Protein AF-A0A937C1A5-F1 (afdb_monomer_lite)

Secondary structure (DSSP, 8-state):
--SSSSSHHHHHHHHHHHHHHHTTTSSS------------------------------------EEEEEE--TT-SS-EEEEEEEETTEEEETTTEEEEETTTTEES---S-GGG---SPGGGEEEEEE-HHHHHTT-HHHHHHHHHHHHHH-SSEEEE-SS-SSEEEEEE-S--TT-SEEEESS--SSEEEEEE-TT--HHHHHHHHHHHHTPPPGGGSTTGGGTEEE-GGGB-GGGGGGGPPP-----SS--TT-TTSPPTTTTBSSSS-SEEEEETTEEEPPPTTTT--S---HHHHHHHHHHH--S---S-------SSS------SS---HHHHHHHHHHHHHHHHHHTTEEEEEEEEEEEEETTEEEEEEEEEETTTEEEEEEETTTTT---TT-HHHHHHHHHHHHHHTT-SEEEEEEEEEE-SS-EEEEEEEE-TTTEEEEEEETTTTT---TT-HHHHHHHHHHHHHHTTSSEEEEEEEEEE-SS-EEEEEEEE-TTSEEEEEEEEEPPP-

Radius of gyration: 30.84 Å; chains: 1; bounding box: 66×107×83 Å

Sequence (520 aa):
MKASFILLSLFVTVISSMQAQVTQQVRAKRVTATQNQFPAKISTSATETNKKSAVLEAINFPNAYTSMKLRLPFASEEKTYLVQKTGHFFILHGDIIVGDDFPKTMAYSTPDFSFISFQWANATMPIVIDPSIYANGMGDIVHAAIANFNSQTELCLVPRTSQDDYVNISFSMNLGTAAGVSKLGRQGGGQPLQLGSSATIGTVMHELMHAAGFYHEQCRTDRDNFIKLHEENMQDDKKNQFQIEVGTAQSTYDYCSIMHYSATAFSKNGNATIECMINGLPVPCPDCLGNRTSFTQKDIDGIDKFYNKVSRFPCNSPFPNPNRQQMQFPGIYPSASQSAMAAFRQKADIAGKEHFAGAFPNFHEAKAGINTVGGTIFIKSTVAVWQDVPLAQLGNPSIDDFAARMRATQNYAVANGYLGGFPTYHHANYGSGIVCGTVLLGPAAADWRDVPIAELGNPPLDDIGARFRSANDYAVRNGYLGGFPTFHHANYGSGIVCGIILIKKTAGEWRDVVIIEGPR

Structure (mmCIF, N/CA/C/O backbone):
data_AF-A0A937C1A5-F1
#
_entry.id   AF-A0A937C1A5-F1
#
loop_
_atom_site.group_PDB
_atom_site.id
_atom_site.type_symbol
_atom_site.label_atom_id
_atom_site.label_alt_id
_atom_site.label_comp_id
_atom_site.label_asym_id
_atom_site.label_entity_id
_atom_site.label_seq_id
_atom_site.pdbx_PDB_ins_code
_atom_site.Cartn_x
_atom_site.Cartn_y
_atom_site.Cartn_z
_atom_site.occupancy
_atom_site.B_iso_or_equiv
_atom_site.auth_seq_id
_atom_site.auth_comp_id
_atom_site.auth_asym_id
_atom_site.auth_atom_id
_atom_site.pdbx_PDB_model_num
ATOM 1 N N . MET A 1 1 ? -32.494 -13.700 -54.615 1.00 50.84 1 MET A N 1
ATOM 2 C CA . MET A 1 1 ? -31.421 -12.862 -54.030 1.00 50.84 1 MET A CA 1
ATOM 3 C C . MET A 1 1 ? -31.207 -11.617 -54.888 1.00 50.84 1 MET A C 1
ATOM 5 O O . MET A 1 1 ? -30.397 -11.659 -55.800 1.00 50.84 1 MET A O 1
ATOM 9 N N . LYS A 1 2 ? -31.984 -10.545 -54.672 1.00 46.06 2 LYS A N 1
ATOM 10 C CA . LYS A 1 2 ? -31.739 -9.198 -55.244 1.00 46.06 2 LYS A CA 1
ATOM 11 C C . LYS A 1 2 ? -32.615 -8.103 -54.595 1.00 46.06 2 LYS A C 1
ATOM 13 O O . LYS A 1 2 ? -32.932 -7.111 -55.230 1.00 46.06 2 LYS A O 1
ATOM 18 N N . ALA A 1 3 ? -33.004 -8.284 -53.326 1.00 42.47 3 ALA A N 1
ATOM 19 C CA . ALA A 1 3 ? -33.858 -7.333 -52.597 1.00 42.47 3 ALA A CA 1
ATOM 20 C C . ALA A 1 3 ? -33.295 -6.876 -51.231 1.00 42.47 3 ALA A C 1
ATOM 22 O O . ALA A 1 3 ? -33.812 -5.929 -50.657 1.00 42.47 3 ALA A O 1
ATOM 23 N N . SER A 1 4 ? -32.199 -7.464 -50.733 1.00 45.41 4 SER A N 1
ATOM 24 C CA . SER A 1 4 ? -31.620 -7.100 -49.421 1.00 45.41 4 SER A CA 1
ATOM 25 C C . SER A 1 4 ? -30.399 -6.174 -49.489 1.00 45.41 4 SER A C 1
ATOM 27 O O . SER A 1 4 ? -29.837 -5.847 -48.454 1.00 45.41 4 SER A O 1
ATOM 29 N N . PHE A 1 5 ? -29.996 -5.713 -50.679 1.00 43.72 5 PHE A N 1
ATOM 30 C CA . PHE A 1 5 ? -28.850 -4.800 -50.844 1.00 43.72 5 PHE A CA 1
ATOM 31 C C . PHE A 1 5 ? -29.233 -3.329 -51.076 1.00 43.72 5 PHE A C 1
ATOM 33 O O . PHE A 1 5 ? -28.354 -2.477 -51.117 1.00 43.72 5 PHE A O 1
ATOM 40 N N . ILE A 1 6 ? -30.527 -3.002 -51.178 1.00 45.34 6 ILE A N 1
ATOM 41 C CA . ILE A 1 6 ? -30.982 -1.622 -51.435 1.00 45.34 6 ILE A CA 1
ATOM 42 C C . ILE A 1 6 ? -31.320 -0.869 -50.132 1.00 45.34 6 ILE A C 1
ATOM 44 O O . ILE A 1 6 ? -31.187 0.349 -50.090 1.00 45.34 6 ILE A O 1
ATOM 48 N N . LEU A 1 7 ? -31.633 -1.558 -49.024 1.00 40.41 7 LEU A N 1
ATOM 49 C CA . LEU A 1 7 ? -31.892 -0.883 -47.739 1.00 40.41 7 LEU A CA 1
ATOM 50 C C . LEU A 1 7 ? -30.626 -0.423 -46.993 1.00 40.41 7 LEU A C 1
ATOM 52 O O . LEU A 1 7 ? -30.699 0.523 -46.213 1.00 40.41 7 LEU A O 1
ATOM 56 N N . LEU A 1 8 ? -29.460 -1.029 -47.245 1.00 40.38 8 LEU A N 1
ATOM 57 C CA . LEU A 1 8 ? -28.226 -0.674 -46.529 1.00 40.38 8 LEU A CA 1
ATOM 58 C C . LEU A 1 8 ? -27.517 0.560 -47.124 1.00 40.38 8 LEU A C 1
ATOM 60 O O . LEU A 1 8 ? -26.762 1.231 -46.428 1.00 40.38 8 LEU A O 1
ATOM 64 N N . SER A 1 9 ? -27.810 0.914 -48.382 1.00 41.41 9 SER A N 1
ATOM 65 C CA . SER A 1 9 ? -27.250 2.106 -49.042 1.00 41.41 9 SER A CA 1
ATOM 66 C C . SER A 1 9 ? -28.021 3.399 -48.744 1.00 41.41 9 SER A C 1
ATOM 68 O O . SER A 1 9 ? -27.492 4.473 -49.008 1.00 41.41 9 SER A O 1
ATOM 70 N N . LEU A 1 10 ? -29.244 3.323 -48.204 1.00 42.19 10 LEU A N 1
ATOM 71 C CA . LEU A 1 10 ? -30.067 4.497 -47.871 1.00 42.19 10 LEU A CA 1
ATOM 72 C C . LEU A 1 10 ? -29.873 4.985 -46.425 1.00 42.19 10 LEU A C 1
ATOM 74 O O . LEU A 1 10 ? -30.125 6.151 -46.140 1.00 42.19 10 LEU A O 1
ATOM 78 N N . PHE A 1 11 ? -29.365 4.140 -45.522 1.00 40.28 11 PHE A N 1
ATOM 79 C CA . PHE A 1 11 ? -29.098 4.526 -44.129 1.00 40.28 11 PHE A CA 1
ATOM 80 C C . PHE A 1 11 ? -27.764 5.267 -43.941 1.00 40.28 11 PHE A C 1
ATOM 82 O O . PHE A 1 11 ? -27.642 6.103 -43.049 1.00 40.28 11 PHE A O 1
ATOM 89 N N . VAL A 1 12 ? -26.776 5.020 -44.807 1.00 46.00 12 VAL A N 1
ATOM 90 C CA . VAL A 1 12 ? -25.450 5.657 -44.705 1.00 46.00 12 VAL A CA 1
ATOM 91 C C . VAL A 1 12 ? -25.470 7.104 -45.223 1.00 46.00 12 VAL A C 1
ATOM 93 O O . VAL A 1 12 ? -24.727 7.937 -44.720 1.00 46.00 12 VAL A O 1
ATOM 96 N N . THR A 1 13 ? -26.371 7.460 -46.144 1.00 43.59 13 THR A N 1
ATOM 97 C CA . THR A 1 13 ? -26.435 8.822 -46.715 1.00 43.59 13 THR A CA 1
ATOM 98 C C . THR A 1 13 ? -27.182 9.829 -45.827 1.00 43.59 13 THR A C 1
ATOM 100 O O . THR A 1 13 ? -26.913 11.024 -45.913 1.00 43.59 13 THR A O 1
ATOM 103 N N . VAL A 1 14 ? -28.071 9.377 -44.931 1.00 46.31 14 VAL A N 1
ATOM 104 C CA . VAL A 1 14 ? -28.854 10.264 -44.039 1.00 46.31 14 VAL A CA 1
ATOM 105 C C . VAL A 1 14 ? -28.046 10.717 -42.813 1.00 46.31 14 VAL A C 1
ATOM 107 O O . VAL A 1 14 ? -28.221 11.834 -42.326 1.00 46.31 14 VAL A O 1
ATOM 110 N N . ILE A 1 15 ? -27.093 9.905 -42.346 1.00 42.91 15 ILE A N 1
ATOM 111 C CA . ILE A 1 15 ? -26.250 10.247 -41.186 1.00 42.91 15 ILE A CA 1
ATOM 112 C C . ILE A 1 15 ? -25.159 11.264 -41.574 1.00 42.91 15 ILE A C 1
ATOM 114 O O . ILE A 1 15 ? -24.838 12.159 -40.792 1.00 42.91 15 ILE A O 1
ATOM 118 N N . SER A 1 16 ? -24.664 11.225 -42.816 1.00 43.28 16 SER A N 1
ATOM 119 C CA . SER A 1 16 ? -23.672 12.188 -43.322 1.00 43.28 16 SER A CA 1
ATOM 120 C C . SER A 1 16 ? -24.242 13.594 -43.568 1.00 43.28 16 SER A C 1
ATOM 122 O O . SER A 1 16 ? -23.492 14.568 -43.517 1.00 43.28 16 SER A O 1
ATOM 124 N N . SER A 1 17 ? -25.556 13.740 -43.790 1.00 42.16 17 SER A N 1
ATOM 125 C CA . SER A 1 17 ? -26.195 15.053 -43.991 1.00 42.16 17 SER A CA 1
ATOM 126 C C . SER A 1 17 ? -26.568 15.778 -42.692 1.00 42.16 17 SER A C 1
ATOM 128 O O . SER A 1 17 ? -26.712 16.998 -42.708 1.00 42.16 17 SER A O 1
ATOM 130 N N . MET A 1 18 ? -26.678 15.074 -41.557 1.00 38.97 18 MET A N 1
ATOM 131 C CA . MET A 1 18 ? -27.001 15.703 -40.263 1.00 38.97 18 MET A CA 1
ATOM 132 C C . MET A 1 18 ? -25.770 16.268 -39.535 1.00 38.97 18 MET A C 1
ATOM 134 O O . MET A 1 18 ? -25.897 17.230 -38.780 1.00 38.97 18 MET A O 1
ATOM 138 N N . GLN A 1 19 ? -24.561 15.760 -39.809 1.00 40.72 19 GLN A N 1
ATOM 139 C CA . GLN A 1 19 ? -23.320 16.328 -39.258 1.00 40.72 19 GLN A CA 1
ATOM 140 C C . GLN A 1 19 ? -22.885 17.637 -39.941 1.00 40.72 19 GLN A C 1
ATOM 142 O O . GLN A 1 19 ? -22.202 18.443 -39.316 1.00 40.72 19 GLN A O 1
ATOM 147 N N . ALA A 1 20 ? -23.324 17.910 -41.176 1.00 39.44 20 ALA A N 1
ATOM 148 C CA . ALA A 1 20 ? -22.957 19.131 -41.901 1.00 39.44 20 ALA A CA 1
ATOM 149 C C . ALA A 1 20 ? -23.785 20.377 -41.510 1.00 39.44 20 ALA A C 1
ATOM 151 O O . ALA A 1 20 ? -23.323 21.500 -41.708 1.00 39.44 20 ALA A O 1
ATOM 152 N N . GLN A 1 21 ? -24.977 20.215 -40.918 1.00 39.94 21 GLN A N 1
ATOM 153 C CA . GLN A 1 21 ? -25.836 21.345 -40.519 1.00 39.94 21 GLN A CA 1
ATOM 154 C C . GLN A 1 21 ? -25.537 21.898 -39.115 1.00 39.94 21 GLN A C 1
ATOM 156 O O . GLN A 1 21 ? -25.795 23.073 -38.855 1.00 39.94 21 GLN A O 1
ATOM 161 N N . VAL A 1 22 ? -24.921 21.116 -38.222 1.00 37.28 22 VAL A N 1
ATOM 162 C CA . VAL A 1 22 ? -24.592 21.576 -36.856 1.00 37.28 22 VAL A CA 1
ATOM 163 C C . VAL A 1 22 ? -23.306 22.417 -36.830 1.00 37.28 22 VAL A C 1
ATOM 165 O O . VAL A 1 22 ? -23.184 23.358 -36.046 1.00 37.28 22 VAL A O 1
ATOM 168 N N . THR A 1 23 ? -22.370 22.183 -37.754 1.00 36.28 23 THR A N 1
ATOM 169 C CA . THR A 1 23 ? -21.108 22.944 -37.837 1.00 36.28 23 THR A CA 1
ATOM 170 C C . THR A 1 23 ? -21.284 24.358 -38.419 1.00 36.28 23 THR A C 1
ATOM 172 O O . THR A 1 23 ? -20.414 25.211 -38.237 1.00 36.28 23 THR A O 1
ATOM 175 N N . GLN A 1 24 ? -22.419 24.661 -39.065 1.00 36.56 24 GLN A N 1
ATOM 176 C CA . GLN A 1 24 ? -22.668 25.963 -39.703 1.00 36.56 24 GLN A CA 1
ATOM 177 C C . GLN A 1 24 ? -23.369 26.993 -38.790 1.00 36.56 24 GLN A C 1
ATOM 179 O O . GLN A 1 24 ? -23.310 28.187 -39.081 1.00 36.56 24 GLN A O 1
ATOM 184 N N . GLN A 1 25 ? -23.953 26.586 -37.651 1.00 35.47 25 GLN A N 1
ATOM 185 C CA . GLN A 1 25 ? -24.621 27.511 -36.712 1.00 35.47 25 GLN A CA 1
ATOM 186 C C . GLN A 1 25 ? -23.720 28.079 -35.599 1.00 35.47 25 GLN A C 1
ATOM 188 O O . GLN A 1 25 ? -24.068 29.091 -34.998 1.00 35.47 25 GLN A O 1
ATOM 193 N N . VAL A 1 26 ? -22.530 27.518 -35.358 1.00 36.03 26 VAL A N 1
ATOM 194 C CA . VAL A 1 26 ? -21.603 28.024 -34.316 1.00 36.03 26 VAL A CA 1
ATOM 195 C C . VAL A 1 26 ? -20.644 29.105 -34.851 1.00 36.03 26 VAL A C 1
ATOM 197 O O . VAL A 1 26 ? -19.972 29.791 -34.084 1.00 36.03 26 VAL A O 1
ATOM 200 N N . ARG A 1 27 ? -20.609 29.341 -36.171 1.00 32.00 27 ARG A N 1
ATOM 201 C CA . ARG A 1 27 ? -19.664 30.280 -36.809 1.00 32.00 27 ARG A CA 1
ATOM 202 C C . ARG A 1 27 ? -20.232 31.662 -37.161 1.00 32.00 27 ARG A C 1
ATOM 204 O O . ARG A 1 27 ? -19.523 32.461 -37.762 1.00 32.00 27 ARG A O 1
ATOM 211 N N . ALA A 1 28 ? -21.458 31.980 -36.742 1.00 32.59 28 ALA A N 1
ATOM 212 C CA . ALA A 1 28 ? -22.117 33.261 -37.013 1.00 32.59 28 ALA A CA 1
ATOM 213 C C . ALA A 1 28 ? -22.595 33.953 -35.724 1.00 32.59 28 ALA A C 1
ATOM 215 O O . ALA A 1 28 ? -23.790 34.097 -35.494 1.00 32.59 28 ALA A O 1
ATOM 216 N N . LYS A 1 29 ? -21.658 34.366 -34.859 1.00 31.58 29 LYS A N 1
ATOM 217 C CA . LYS A 1 29 ? -21.872 35.421 -33.842 1.00 31.58 29 LYS A CA 1
ATOM 218 C C . LYS A 1 29 ? -20.538 35.898 -33.250 1.00 31.58 29 LYS A C 1
ATOM 220 O O . LYS A 1 29 ? -20.280 35.829 -32.054 1.00 31.58 29 LYS A O 1
ATOM 225 N N . ARG A 1 30 ? -19.649 36.388 -34.114 1.00 31.66 30 ARG A N 1
ATOM 226 C CA . ARG A 1 30 ? -18.564 37.297 -33.720 1.00 31.66 30 ARG A CA 1
ATOM 227 C C . ARG A 1 30 ? -18.504 38.429 -34.736 1.00 31.66 30 ARG A C 1
ATOM 229 O O . ARG A 1 30 ? -18.547 38.165 -35.929 1.00 31.66 30 ARG A O 1
ATOM 236 N N . VAL A 1 31 ? -18.326 39.636 -34.199 1.00 29.84 31 VAL A N 1
ATOM 237 C CA . VAL A 1 31 ? -18.136 40.939 -34.858 1.00 29.84 31 VAL A CA 1
ATOM 238 C C . VAL A 1 31 ? -19.432 41.708 -35.157 1.00 29.84 31 VAL A C 1
ATOM 240 O O . VAL A 1 31 ? -20.090 41.442 -36.151 1.00 29.84 31 VAL A O 1
ATOM 243 N N . THR A 1 32 ? -19.726 42.712 -34.314 1.00 26.14 32 THR A N 1
ATOM 244 C CA . THR A 1 32 ? -19.825 44.134 -34.718 1.00 26.14 32 THR A CA 1
ATOM 245 C C . THR A 1 32 ? -19.891 45.068 -33.498 1.00 26.14 32 THR A C 1
ATOM 247 O O . THR A 1 32 ? -20.726 44.856 -32.631 1.00 26.14 32 THR A O 1
ATOM 250 N N . ALA A 1 33 ? -19.028 46.100 -33.540 1.00 25.12 33 ALA A N 1
ATOM 251 C CA . ALA A 1 33 ? -19.231 47.510 -33.142 1.00 25.12 33 ALA A CA 1
ATOM 252 C C . ALA A 1 33 ? -19.477 47.857 -31.638 1.00 25.12 33 ALA A C 1
ATOM 254 O O . ALA A 1 33 ? -20.151 47.126 -30.932 1.00 25.12 33 ALA A O 1
ATOM 255 N N . THR A 1 34 ? -18.995 48.961 -31.037 1.00 26.31 34 THR A N 1
ATOM 256 C CA . THR A 1 34 ? -18.274 50.163 -31.520 1.00 26.31 34 THR A CA 1
ATOM 257 C C . THR A 1 34 ? -17.723 50.973 -30.327 1.00 26.31 34 THR A C 1
ATOM 259 O O . THR A 1 34 ? -18.262 50.900 -29.227 1.00 26.31 34 THR A O 1
ATOM 262 N N . GLN A 1 35 ? -16.678 51.772 -30.578 1.00 28.22 35 GLN A N 1
ATOM 263 C CA . GLN A 1 35 ? -16.124 52.821 -29.704 1.00 28.22 35 GLN A CA 1
ATOM 264 C C . GLN A 1 35 ? -17.075 54.019 -29.500 1.00 28.22 35 GLN A C 1
ATOM 266 O O . GLN A 1 35 ? -17.833 54.341 -30.409 1.00 28.22 35 GLN A O 1
ATOM 271 N N . ASN A 1 36 ? -16.946 54.698 -28.347 1.00 25.03 36 ASN A N 1
ATOM 272 C CA . ASN A 1 36 ? -17.069 56.154 -28.071 1.00 25.03 36 ASN A CA 1
ATOM 273 C C . ASN A 1 36 ? -17.115 56.341 -26.534 1.00 25.03 36 ASN A C 1
ATOM 275 O O . ASN A 1 36 ? -17.709 55.507 -25.866 1.00 25.03 36 ASN A O 1
ATOM 279 N N . GLN A 1 37 ? -16.607 57.364 -25.844 1.00 24.88 37 GLN A N 1
ATOM 280 C CA . GLN A 1 37 ? -15.684 58.488 -26.046 1.00 24.88 37 GLN A CA 1
ATOM 281 C C . GLN A 1 37 ? -15.376 59.035 -24.614 1.00 24.88 37 GLN A C 1
ATOM 283 O O . GLN A 1 37 ? -16.200 58.898 -23.714 1.00 24.88 37 GLN A O 1
ATOM 288 N N . PHE A 1 38 ? -14.188 59.621 -24.413 1.00 24.75 38 PHE A N 1
ATOM 289 C CA . PHE A 1 38 ? -13.646 60.338 -23.220 1.00 24.75 38 PHE A CA 1
ATOM 290 C C . PHE A 1 38 ? -14.461 61.618 -22.822 1.00 24.75 38 PHE A C 1
ATOM 292 O O . PHE A 1 38 ? -15.359 61.925 -23.605 1.00 24.75 38 PHE A O 1
ATOM 299 N N . PRO A 1 39 ? -14.182 62.433 -21.741 1.00 34.47 39 PRO A N 1
ATOM 300 C CA . PRO A 1 39 ? -12.871 62.698 -21.086 1.00 34.47 39 PRO A CA 1
ATOM 301 C C . PRO A 1 39 ? -12.760 63.107 -19.570 1.00 34.47 39 PRO A C 1
ATOM 303 O O . PRO A 1 39 ? -13.674 63.619 -18.942 1.00 34.47 39 PRO A O 1
ATOM 306 N N . ALA A 1 40 ? -11.531 62.915 -19.050 1.00 26.72 40 ALA A N 1
ATOM 307 C CA . ALA A 1 40 ? -10.615 63.746 -18.219 1.00 26.72 40 ALA A CA 1
ATOM 308 C C . ALA A 1 40 ? -11.046 64.798 -17.150 1.00 26.72 40 ALA A C 1
ATOM 310 O O . ALA A 1 40 ? -11.783 65.734 -17.447 1.00 26.72 40 ALA A O 1
ATOM 311 N N . LYS A 1 41 ? -10.336 64.777 -15.992 1.00 24.95 41 LYS A N 1
ATOM 312 C CA . LYS A 1 41 ? -9.558 65.885 -15.333 1.00 24.95 41 LYS A CA 1
ATOM 313 C C . LYS A 1 41 ? -8.880 65.364 -14.033 1.00 24.95 41 LYS A C 1
ATOM 315 O O . LYS A 1 41 ? -9.571 64.783 -13.214 1.00 24.95 41 LYS A O 1
ATOM 320 N N . ILE A 1 42 ? -7.544 65.260 -13.913 1.00 24.55 42 ILE A N 1
ATOM 321 C CA . ILE A 1 42 ? -6.481 66.241 -13.532 1.00 24.55 42 ILE A CA 1
ATOM 322 C C . ILE A 1 42 ? -6.524 66.738 -12.065 1.00 24.55 42 ILE A C 1
ATOM 324 O O . ILE A 1 42 ? -7.393 67.538 -11.746 1.00 24.55 42 ILE A O 1
ATOM 328 N N . SER A 1 43 ? -5.517 66.352 -11.252 1.00 23.89 43 SER A N 1
ATOM 329 C CA . SER A 1 43 ? -4.510 67.214 -10.553 1.00 23.89 43 SER A CA 1
ATOM 330 C C . SER A 1 43 ? -3.702 66.362 -9.535 1.00 23.89 43 SER A C 1
ATOM 332 O O . SER A 1 43 ? -4.311 65.754 -8.663 1.00 23.89 43 SER A O 1
ATOM 334 N N . THR A 1 44 ? -2.399 66.065 -9.714 1.00 24.19 44 THR A N 1
ATOM 335 C CA . THR A 1 44 ? -1.199 66.785 -9.176 1.00 24.19 44 THR A CA 1
ATOM 336 C C . THR A 1 44 ? -1.305 67.123 -7.673 1.00 24.19 44 THR A C 1
ATOM 338 O O . THR A 1 44 ? -2.308 67.698 -7.287 1.00 24.19 44 THR A O 1
ATOM 341 N N . SER A 1 45 ? -0.359 66.868 -6.758 1.00 23.06 45 SER A N 1
ATOM 342 C CA . SER A 1 45 ? 1.111 66.847 -6.829 1.00 23.06 45 SER A CA 1
ATOM 343 C C . SER A 1 45 ? 1.751 66.269 -5.544 1.00 23.06 45 SER A C 1
ATOM 345 O O . SER A 1 45 ? 1.242 66.496 -4.453 1.00 23.06 45 SER A O 1
ATOM 347 N N . ALA A 1 46 ? 2.895 65.600 -5.726 1.00 24.05 46 ALA A N 1
ATOM 348 C CA . ALA A 1 46 ? 4.115 65.506 -4.903 1.00 24.05 46 ALA A CA 1
ATOM 349 C C . ALA A 1 46 ? 4.138 65.946 -3.417 1.00 24.05 46 ALA A C 1
ATOM 351 O O . ALA A 1 46 ? 3.862 67.102 -3.119 1.00 24.05 46 ALA A O 1
ATOM 352 N N . THR A 1 47 ? 4.735 65.090 -2.570 1.00 26.08 47 THR A N 1
ATOM 353 C CA . THR A 1 47 ? 6.041 65.372 -1.924 1.00 26.08 47 THR A CA 1
ATOM 354 C C . THR A 1 47 ? 6.789 64.088 -1.509 1.00 26.08 47 THR A C 1
ATOM 356 O O . THR A 1 47 ? 6.294 63.239 -0.775 1.00 26.08 47 THR A O 1
ATOM 359 N N . GLU A 1 48 ? 8.014 63.989 -2.027 1.00 26.92 48 GLU A N 1
ATOM 360 C CA . GLU A 1 48 ? 9.215 63.298 -1.523 1.00 26.92 48 GLU A CA 1
ATOM 361 C C . GLU A 1 48 ? 9.492 63.616 -0.027 1.00 26.92 48 GLU A C 1
ATOM 363 O O . GLU A 1 48 ? 9.051 64.654 0.446 1.00 26.92 48 GLU A O 1
ATOM 368 N N . THR A 1 49 ? 10.261 62.905 0.810 1.00 26.28 49 THR A N 1
ATOM 369 C CA . THR A 1 49 ? 11.172 61.749 0.720 1.00 26.28 49 THR A CA 1
ATOM 370 C C . THR A 1 49 ? 11.570 61.306 2.150 1.00 26.28 49 THR A C 1
ATOM 372 O O . THR A 1 49 ? 11.547 62.102 3.083 1.00 26.28 49 THR A O 1
ATOM 375 N N . ASN A 1 50 ? 12.105 60.077 2.243 1.00 26.86 50 ASN A N 1
ATOM 376 C CA . ASN A 1 50 ? 13.174 59.596 3.145 1.00 26.86 50 ASN A CA 1
ATOM 377 C C . ASN A 1 50 ? 12.863 58.813 4.448 1.00 26.86 50 ASN A C 1
ATOM 379 O O . ASN A 1 50 ? 12.762 59.366 5.534 1.00 26.86 50 ASN A O 1
ATOM 383 N N . LYS A 1 51 ? 13.074 57.490 4.299 1.00 27.67 51 LYS A N 1
ATOM 384 C CA . LYS A 1 51 ? 14.076 56.632 4.985 1.00 27.67 51 LYS A CA 1
ATOM 385 C C . LYS A 1 51 ? 13.636 55.719 6.150 1.00 27.67 51 LYS A C 1
ATOM 387 O O . LYS A 1 51 ? 13.477 56.152 7.278 1.00 27.67 51 LYS A O 1
ATOM 392 N N . LYS A 1 52 ? 13.806 54.421 5.833 1.00 26.75 52 LYS A N 1
ATOM 393 C CA . LYS A 1 52 ? 14.317 53.277 6.624 1.00 26.75 52 LYS A CA 1
ATOM 394 C C . LYS A 1 52 ? 13.320 52.344 7.343 1.00 26.75 52 LYS A C 1
ATOM 396 O O . LYS A 1 52 ? 12.767 52.679 8.373 1.00 26.75 52 LYS A O 1
ATOM 401 N N . SER A 1 53 ? 13.388 51.088 6.878 1.00 24.34 53 SER A N 1
ATOM 402 C CA . SER A 1 53 ? 13.359 49.821 7.631 1.00 24.34 53 SER A CA 1
ATOM 403 C C . SER A 1 53 ? 12.010 49.130 7.879 1.00 24.34 53 SER A C 1
ATOM 405 O O . SER A 1 53 ? 11.193 49.581 8.664 1.00 24.34 53 SER A O 1
ATOM 407 N N . ALA A 1 54 ? 11.878 47.980 7.205 1.00 36.81 54 ALA A N 1
ATOM 408 C CA . ALA A 1 54 ? 11.123 46.762 7.510 1.00 36.81 54 ALA A CA 1
ATOM 409 C C . ALA A 1 54 ? 10.170 46.750 8.717 1.00 36.81 54 ALA A C 1
ATOM 411 O O . ALA A 1 54 ? 10.655 46.776 9.841 1.00 36.81 54 ALA A O 1
ATOM 412 N N . VAL A 1 55 ? 8.878 46.487 8.463 1.00 25.95 55 VAL A N 1
ATOM 413 C CA . VAL A 1 55 ? 8.004 45.616 9.276 1.00 25.95 55 VAL A CA 1
ATOM 414 C C . VAL A 1 55 ? 6.924 45.021 8.349 1.00 25.95 55 VAL A C 1
ATOM 416 O O . VAL A 1 55 ? 6.378 45.727 7.504 1.00 25.95 55 VAL A O 1
ATOM 419 N N . LEU A 1 56 ? 6.667 43.713 8.472 1.00 33.56 56 LEU A N 1
ATOM 420 C CA . LEU A 1 56 ? 5.494 43.031 7.918 1.00 33.56 56 LEU A CA 1
ATOM 421 C C . LEU A 1 56 ? 4.206 43.729 8.377 1.00 33.56 56 LEU A C 1
ATOM 423 O O . LEU A 1 56 ? 4.032 43.902 9.578 1.00 33.56 56 LEU A O 1
ATOM 427 N N . GLU A 1 57 ? 3.240 43.951 7.487 1.00 28.45 57 GLU A N 1
ATOM 428 C CA . GLU A 1 57 ? 1.840 44.035 7.914 1.00 28.45 57 GLU A CA 1
ATOM 429 C C . GLU A 1 57 ? 0.963 43.096 7.091 1.00 28.45 57 GLU A C 1
ATOM 431 O O . GLU A 1 57 ? 0.915 43.119 5.861 1.00 28.45 57 GLU A O 1
ATOM 436 N N . ALA A 1 58 ? 0.340 42.200 7.848 1.00 28.02 58 ALA A N 1
ATOM 437 C CA . ALA A 1 58 ? -0.534 41.131 7.436 1.00 28.02 58 ALA A CA 1
ATOM 438 C C . ALA A 1 58 ? -1.851 41.670 6.868 1.00 28.02 58 ALA A C 1
ATOM 440 O O . ALA A 1 58 ? -2.476 42.554 7.455 1.00 28.02 58 ALA A O 1
ATOM 441 N N . ILE A 1 59 ? -2.336 41.055 5.789 1.00 30.38 59 ILE A N 1
ATOM 442 C CA . ILE A 1 59 ? -3.757 41.140 5.458 1.00 30.38 59 ILE A CA 1
ATOM 443 C C . ILE A 1 59 ? -4.478 40.093 6.306 1.00 30.38 59 ILE A C 1
ATOM 445 O O . ILE A 1 59 ? -4.396 38.888 6.086 1.00 30.38 59 ILE A O 1
ATOM 449 N N . ASN A 1 60 ? -5.133 40.624 7.327 1.00 30.06 60 ASN A N 1
ATOM 450 C CA . ASN A 1 60 ? -6.053 39.992 8.253 1.00 30.06 60 ASN A CA 1
ATOM 451 C C . ASN A 1 60 ? -7.243 39.375 7.478 1.00 30.06 60 ASN A C 1
ATOM 453 O O . ASN A 1 60 ? -7.928 40.104 6.761 1.00 30.06 60 ASN A O 1
ATOM 457 N N . PHE A 1 61 ? -7.521 38.073 7.618 1.00 37.38 61 PHE A N 1
ATOM 458 C CA . PHE A 1 61 ? -8.758 37.450 7.114 1.00 37.38 61 PHE A CA 1
ATOM 459 C C . PHE A 1 61 ? -9.670 37.063 8.288 1.00 37.38 61 PHE A C 1
ATOM 461 O O . PHE A 1 61 ? -9.565 35.945 8.794 1.00 37.38 61 PHE A O 1
ATOM 468 N N . PRO A 1 62 ? -10.589 37.938 8.732 1.00 43.12 62 PRO A N 1
ATOM 469 C CA . PRO A 1 62 ? -11.645 37.534 9.642 1.00 43.12 62 PRO A CA 1
ATOM 470 C C . PRO A 1 62 ? -12.793 36.880 8.849 1.00 43.12 62 PRO A C 1
ATOM 472 O O . PRO A 1 62 ? -13.464 37.535 8.058 1.00 43.12 62 PRO A O 1
ATOM 475 N N . ASN A 1 63 ? -12.989 35.576 9.065 1.00 55.75 63 ASN A N 1
ATOM 476 C CA . ASN A 1 63 ? -14.208 34.776 8.847 1.00 55.75 63 ASN A CA 1
ATOM 477 C C . ASN A 1 63 ? -15.032 35.046 7.566 1.00 55.75 63 ASN A C 1
ATOM 479 O O . ASN A 1 63 ? -16.106 35.642 7.612 1.00 55.75 63 ASN A O 1
ATOM 483 N N . ALA A 1 64 ? -14.596 34.502 6.426 1.00 69.94 64 ALA A N 1
ATOM 484 C CA . ALA A 1 64 ? -15.323 34.563 5.153 1.00 69.94 64 ALA A CA 1
ATOM 485 C C . ALA A 1 64 ? -16.320 33.396 4.973 1.00 69.94 64 ALA A C 1
ATOM 487 O O . ALA A 1 64 ? -16.224 32.628 4.017 1.00 69.94 64 ALA A O 1
ATOM 488 N N . TYR A 1 65 ? -17.270 33.223 5.894 1.00 76.44 65 TYR A N 1
ATOM 489 C CA . TYR A 1 65 ? -18.353 32.253 5.697 1.00 76.44 65 TYR A CA 1
ATOM 490 C C . TYR A 1 65 ? -19.393 32.777 4.701 1.00 76.44 65 TYR A C 1
ATOM 492 O O . TYR A 1 65 ? -19.767 33.948 4.741 1.00 76.44 65 TYR A O 1
ATOM 500 N N . THR A 1 66 ? -19.893 31.911 3.822 1.00 81.56 66 THR A N 1
ATOM 501 C CA . THR A 1 66 ? -20.979 32.235 2.885 1.00 81.56 66 THR A CA 1
ATOM 502 C C . THR A 1 66 ? -22.010 31.114 2.831 1.00 81.56 66 THR A C 1
ATOM 504 O O . THR A 1 66 ? -21.684 29.949 3.044 1.00 81.56 66 THR A O 1
ATOM 507 N N . SER A 1 67 ? -23.267 31.457 2.559 1.00 82.94 67 SER A N 1
ATOM 508 C CA . SER A 1 67 ? -24.329 30.472 2.347 1.00 82.94 67 SER A CA 1
ATOM 509 C C . SER A 1 67 ? -24.379 30.069 0.877 1.00 82.94 67 SER A C 1
ATOM 511 O O . SER A 1 67 ? -24.465 30.926 -0.003 1.00 82.94 67 SER A O 1
ATOM 513 N N . MET A 1 68 ? -24.359 28.769 0.602 1.00 81.19 68 MET A N 1
ATOM 514 C CA . MET A 1 68 ? -24.434 28.208 -0.747 1.00 81.19 68 MET A CA 1
ATOM 515 C C . MET A 1 68 ? -25.506 27.126 -0.803 1.00 81.19 68 MET A C 1
ATOM 517 O O . MET A 1 68 ? -25.557 26.259 0.062 1.00 81.19 68 MET A O 1
ATOM 521 N N . LYS A 1 69 ? -26.363 27.162 -1.825 1.00 83.38 69 LYS A N 1
ATOM 522 C CA . LYS A 1 69 ? -27.309 26.077 -2.097 1.00 83.38 69 LYS A CA 1
ATOM 523 C C . LYS A 1 69 ? -26.619 25.053 -2.989 1.00 83.38 69 LYS A C 1
ATOM 525 O O . LYS A 1 69 ? -26.275 25.385 -4.120 1.00 83.38 69 LYS A O 1
ATOM 530 N N . LEU A 1 70 ? -26.371 23.858 -2.465 1.00 81.31 70 LEU A N 1
ATOM 531 C CA . LEU A 1 70 ? -25.572 22.825 -3.119 1.00 81.31 70 LEU A CA 1
ATOM 532 C C . LEU A 1 70 ? -26.288 21.476 -3.044 1.00 81.31 70 LEU A C 1
ATOM 534 O O . LEU A 1 70 ? -26.947 21.164 -2.052 1.00 81.31 70 LEU A O 1
ATOM 538 N N . ARG A 1 71 ? -26.098 20.646 -4.071 1.00 80.25 71 ARG A N 1
ATOM 539 C CA . ARG A 1 71 ? -26.297 19.200 -3.975 1.00 80.25 71 ARG A CA 1
ATOM 540 C C . ARG A 1 71 ? -24.930 18.547 -3.905 1.00 80.25 71 ARG A C 1
ATOM 542 O O . ARG A 1 71 ? -24.186 18.580 -4.882 1.00 80.25 71 ARG A O 1
ATOM 549 N N . LEU A 1 72 ? -24.590 17.991 -2.749 1.00 83.00 72 LEU A N 1
ATOM 550 C CA . LEU A 1 72 ? -23.305 17.327 -2.577 1.00 83.00 72 LEU A CA 1
ATOM 551 C C . LEU A 1 72 ? -23.272 15.986 -3.341 1.00 83.00 72 LEU A C 1
ATOM 553 O O . LEU A 1 72 ? -24.325 15.387 -3.592 1.00 83.00 72 LEU A O 1
ATOM 557 N N . PRO A 1 73 ? -22.081 15.493 -3.722 1.00 83.38 73 PRO A N 1
ATOM 558 C CA . PRO A 1 73 ? -21.925 14.169 -4.322 1.00 83.38 73 PRO A CA 1
ATOM 559 C C . PRO A 1 73 ? -22.628 13.087 -3.495 1.00 83.38 73 PRO A C 1
ATOM 561 O O . PRO A 1 73 ? -22.533 13.075 -2.275 1.00 83.38 73 PRO A O 1
ATOM 564 N N . PHE A 1 74 ? -23.350 12.169 -4.137 1.00 81.19 74 PHE A N 1
ATOM 565 C CA . PHE A 1 74 ? -24.116 11.101 -3.463 1.00 81.19 74 PHE A CA 1
ATOM 566 C C . PHE A 1 74 ? -25.313 11.558 -2.605 1.00 81.19 74 PHE A C 1
ATOM 568 O O . PHE A 1 74 ? -26.032 10.701 -2.087 1.00 81.19 74 PHE A O 1
ATOM 575 N N . ALA A 1 75 ? -25.578 12.864 -2.480 1.00 80.94 75 ALA A N 1
ATOM 576 C CA . ALA A 1 75 ? -26.744 13.361 -1.762 1.00 80.94 75 ALA A CA 1
ATOM 577 C C . ALA A 1 75 ? -28.030 13.194 -2.590 1.00 80.94 75 ALA A C 1
ATOM 579 O O . ALA A 1 75 ? -28.080 13.444 -3.805 1.00 80.94 75 ALA A O 1
ATOM 580 N N . SER A 1 76 ? -29.107 12.794 -1.917 1.00 76.12 76 SER A N 1
ATOM 581 C CA . SER A 1 76 ? -30.424 12.644 -2.552 1.00 76.12 76 SER A CA 1
ATOM 582 C C . SER A 1 76 ? -31.121 13.983 -2.835 1.00 76.12 76 SER A C 1
ATOM 584 O O . SER A 1 76 ? -31.952 14.047 -3.740 1.00 76.12 76 SER A O 1
ATOM 586 N N . GLU A 1 77 ? -30.733 15.058 -2.142 1.00 79.50 77 GLU A N 1
ATOM 587 C CA . GLU A 1 77 ? -31.386 16.372 -2.193 1.00 79.50 77 GLU A CA 1
ATOM 588 C C . GLU A 1 77 ? -30.392 17.550 -2.159 1.00 79.50 77 GLU A C 1
ATOM 590 O O . GLU A 1 77 ? -29.228 17.398 -1.788 1.00 79.50 77 GLU A O 1
ATOM 595 N N . GLU A 1 78 ? -30.861 18.734 -2.565 1.00 82.94 78 GLU A N 1
ATOM 596 C CA . GLU A 1 78 ? -30.148 20.008 -2.393 1.00 82.94 78 GLU A CA 1
ATOM 597 C C . GLU A 1 78 ? -30.374 20.576 -0.991 1.00 82.94 78 GLU A C 1
ATOM 599 O O . GLU A 1 78 ? -31.504 20.587 -0.500 1.00 82.94 78 GLU A O 1
ATOM 604 N N . LYS A 1 79 ? -29.332 21.161 -0.395 1.00 82.75 79 LYS A N 1
ATOM 605 C CA . LYS A 1 79 ? -29.424 21.888 0.876 1.00 82.75 79 LYS A CA 1
ATOM 606 C C . LYS A 1 79 ? -28.665 23.206 0.820 1.00 82.75 79 LYS A C 1
ATOM 608 O O . LYS A 1 79 ? -27.782 23.412 -0.011 1.00 82.75 79 LYS A O 1
ATOM 613 N N . THR A 1 80 ? -29.023 24.118 1.718 1.00 84.19 80 THR A N 1
ATOM 614 C CA . THR A 1 80 ? -28.236 25.327 1.960 1.00 84.19 80 THR A CA 1
ATOM 615 C C . THR A 1 80 ? -27.176 25.022 3.006 1.00 84.19 80 THR A C 1
ATOM 617 O O . THR A 1 80 ? -27.501 24.611 4.117 1.00 84.19 80 THR A O 1
ATOM 620 N N . TYR A 1 81 ? -25.921 25.248 2.640 1.00 82.94 81 TYR A N 1
ATOM 621 C CA . TYR A 1 81 ? -24.755 25.037 3.479 1.00 82.94 81 TYR A CA 1
ATOM 622 C C . TYR A 1 81 ? -24.086 26.363 3.790 1.00 82.94 81 TYR A C 1
ATOM 624 O O . TYR A 1 81 ? -23.887 27.194 2.902 1.00 82.94 81 TYR A O 1
ATOM 632 N N . LEU A 1 82 ? -23.695 26.537 5.047 1.00 85.06 82 LEU A N 1
ATOM 633 C CA . LEU A 1 82 ? -22.748 27.572 5.425 1.00 85.06 82 LEU A CA 1
ATOM 634 C C . LEU A 1 82 ? -21.339 27.015 5.197 1.00 85.06 82 LEU A C 1
ATOM 636 O O . LEU A 1 82 ? -20.967 26.023 5.820 1.00 85.06 82 LEU A O 1
ATOM 640 N N . VAL A 1 83 ? -20.575 27.628 4.299 1.00 84.62 83 VAL A N 1
ATOM 641 C CA . VAL A 1 83 ? -19.240 27.162 3.902 1.00 84.62 83 VAL A CA 1
ATOM 642 C C . VAL A 1 83 ? -18.201 28.228 4.199 1.00 84.62 83 VAL A C 1
ATOM 644 O O . VAL A 1 83 ? -18.462 29.423 4.050 1.00 84.62 83 VAL A O 1
ATOM 647 N N . GLN A 1 84 ? -17.021 27.803 4.628 1.00 84.12 84 GLN A N 1
ATOM 648 C CA . GLN A 1 84 ? -15.901 28.690 4.899 1.00 84.12 84 GLN A CA 1
ATOM 649 C C . GLN A 1 84 ? -15.145 28.963 3.602 1.00 84.12 84 GLN A C 1
ATOM 651 O O . GLN A 1 84 ? -14.689 28.030 2.946 1.00 84.12 84 GLN A O 1
ATOM 656 N N . LYS A 1 85 ? -14.975 30.231 3.226 1.00 81.00 85 LYS A N 1
ATOM 657 C CA . LYS A 1 85 ? -14.069 30.590 2.140 1.00 81.00 85 LYS A CA 1
ATOM 658 C C . LYS A 1 85 ? -12.642 30.687 2.672 1.00 81.00 85 LYS A C 1
ATOM 660 O O . LYS A 1 85 ? -12.336 31.555 3.489 1.00 81.00 85 LYS A O 1
ATOM 665 N N . THR A 1 86 ? -11.771 29.840 2.144 1.00 76.44 86 THR A N 1
ATOM 666 C CA . THR A 1 86 ? -10.344 29.820 2.460 1.00 76.44 86 THR A CA 1
ATOM 667 C C . THR A 1 86 ? -9.557 29.890 1.160 1.00 76.44 86 THR A C 1
ATOM 669 O O . THR A 1 86 ? -9.559 28.955 0.359 1.00 76.44 86 THR A O 1
ATOM 672 N N . GLY A 1 87 ? -8.887 31.022 0.932 1.00 75.56 87 GLY A N 1
ATOM 673 C CA . GLY A 1 87 ? -8.232 31.292 -0.346 1.00 75.56 87 GLY A CA 1
ATOM 674 C C . GLY A 1 87 ? -9.237 31.205 -1.498 1.00 75.56 87 GLY A C 1
ATOM 675 O O . GLY A 1 87 ? -10.202 31.970 -1.540 1.00 75.56 87 GLY A O 1
ATOM 676 N N . HIS A 1 88 ? -9.009 30.250 -2.401 1.00 74.88 88 HIS A N 1
ATOM 677 C CA . HIS A 1 88 ? -9.872 29.982 -3.553 1.00 74.88 88 HIS A CA 1
ATOM 678 C C . HIS A 1 88 ? -10.987 28.971 -3.280 1.00 74.88 88 HIS A C 1
ATOM 680 O O . HIS A 1 88 ? -11.890 28.844 -4.103 1.00 74.88 88 HIS A O 1
ATOM 686 N N . PHE A 1 89 ? -10.939 28.249 -2.158 1.00 83.44 89 PHE A N 1
ATOM 687 C CA . PHE A 1 89 ? -11.846 27.139 -1.884 1.00 83.44 89 PHE A CA 1
ATOM 688 C C . PHE A 1 89 ? -13.008 27.537 -0.986 1.00 83.44 89 PHE A C 1
ATOM 690 O O . PHE A 1 89 ? -12.871 28.357 -0.076 1.00 83.44 89 PHE A O 1
ATOM 697 N N . PHE A 1 90 ? -14.141 26.885 -1.221 1.00 85.81 90 PHE A N 1
ATOM 698 C CA . PHE A 1 90 ? -15.260 26.826 -0.293 1.00 85.81 90 PHE A CA 1
ATOM 699 C C . PHE A 1 90 ? -15.212 25.486 0.435 1.00 85.81 90 PHE A C 1
ATOM 701 O O . PHE A 1 90 ? -15.280 24.434 -0.204 1.00 85.81 90 PHE A O 1
ATOM 708 N N . ILE A 1 91 ? -15.073 25.541 1.755 1.00 87.06 91 ILE A N 1
ATOM 709 C CA . ILE A 1 91 ? -14.857 24.391 2.627 1.00 87.06 91 ILE A CA 1
ATOM 710 C C . ILE A 1 91 ? -16.107 24.157 3.477 1.00 87.06 91 ILE A C 1
ATOM 712 O O . ILE A 1 91 ? -16.587 25.053 4.178 1.00 87.06 91 ILE A O 1
ATOM 716 N N . LEU A 1 92 ? -16.632 22.943 3.401 1.00 88.00 92 LEU A N 1
ATOM 717 C CA . LEU A 1 92 ? -17.723 22.417 4.207 1.00 88.00 92 LEU A CA 1
ATOM 718 C C . LEU A 1 92 ? -17.155 21.441 5.241 1.00 88.00 92 LEU A C 1
ATOM 720 O O . LEU A 1 92 ? -16.173 20.767 4.955 1.00 88.00 92 LEU A O 1
ATOM 724 N N . HIS A 1 93 ? -17.771 21.364 6.425 1.00 85.75 93 HIS A N 1
ATOM 725 C CA . HIS A 1 93 ? -17.365 20.436 7.494 1.00 85.75 93 HIS A CA 1
ATOM 726 C C . HIS A 1 93 ? -15.854 20.447 7.768 1.00 85.75 93 HIS A C 1
ATOM 728 O O . HIS A 1 93 ? -15.238 19.427 8.023 1.00 85.75 93 HIS A O 1
ATOM 734 N N . GLY A 1 94 ? -15.230 21.619 7.667 1.00 85.50 94 GLY A N 1
ATOM 735 C CA . GLY A 1 94 ? -13.859 21.844 8.106 1.00 85.50 94 GLY A CA 1
ATOM 736 C C . GLY A 1 94 ? -12.803 21.439 7.084 1.00 85.50 94 GLY A C 1
ATOM 737 O O . GLY A 1 94 ? -11.790 22.129 7.012 1.00 85.50 94 GLY A O 1
ATOM 738 N N . ASP A 1 95 ? -13.055 20.414 6.268 1.00 89.50 95 ASP A N 1
ATOM 739 C CA . ASP A 1 95 ? -12.071 19.818 5.353 1.00 89.50 95 ASP A CA 1
ATOM 740 C C . ASP A 1 95 ? -12.614 19.401 3.963 1.00 89.50 95 ASP A C 1
ATOM 742 O O . ASP A 1 95 ? -11.831 19.106 3.058 1.00 89.50 95 ASP A O 1
ATOM 746 N N . ILE A 1 96 ? -13.925 19.477 3.702 1.00 90.81 96 ILE A N 1
ATOM 747 C CA . ILE A 1 96 ? -14.503 19.087 2.404 1.00 90.81 96 ILE A CA 1
ATOM 748 C C . ILE A 1 96 ? -14.563 20.282 1.446 1.00 90.81 96 ILE A C 1
ATOM 750 O O . ILE A 1 96 ? -15.335 21.222 1.635 1.00 90.81 96 ILE A O 1
ATOM 754 N N . ILE A 1 97 ? -13.816 20.230 0.343 1.00 89.62 97 ILE A N 1
ATOM 755 C CA . ILE A 1 97 ? -13.885 21.230 -0.731 1.00 89.62 97 ILE A CA 1
ATOM 756 C C . ILE A 1 97 ? -15.160 21.009 -1.554 1.00 89.62 97 ILE A C 1
ATOM 758 O O . ILE A 1 97 ? -15.307 20.001 -2.249 1.00 89.62 97 ILE A O 1
ATOM 762 N N . VAL A 1 98 ? -16.051 22.000 -1.552 1.00 85.69 98 VAL A N 1
ATOM 763 C CA . VAL A 1 98 ? -17.321 21.980 -2.305 1.00 85.69 98 VAL A CA 1
ATOM 764 C C . VAL A 1 98 ? -17.352 22.967 -3.474 1.00 85.69 98 VAL A C 1
ATOM 766 O O . VAL A 1 98 ? -18.332 23.052 -4.210 1.00 85.69 98 VAL A O 1
ATOM 769 N N . GLY A 1 99 ? -16.274 23.713 -3.685 1.00 77.12 99 GLY A N 1
ATOM 770 C CA . GLY A 1 99 ? -16.125 24.557 -4.861 1.00 77.12 99 GLY A CA 1
ATOM 771 C C . GLY A 1 99 ? -14.856 25.388 -4.832 1.00 77.12 99 GLY A C 1
ATOM 772 O O . GLY A 1 99 ? -14.197 25.504 -3.796 1.00 77.12 99 GLY A O 1
ATOM 773 N N . ASP A 1 100 ? -14.548 25.985 -5.976 1.00 70.94 100 ASP A N 1
ATOM 774 C CA . ASP A 1 100 ? -13.473 26.956 -6.138 1.00 70.94 100 ASP A CA 1
ATOM 775 C C . ASP A 1 100 ? -13.945 28.197 -6.910 1.00 70.94 100 ASP A C 1
ATOM 777 O O . ASP A 1 100 ? -14.861 28.148 -7.736 1.00 70.94 100 ASP A O 1
ATOM 781 N N . ASP A 1 101 ? -13.341 29.350 -6.619 1.00 65.00 101 ASP A N 1
ATOM 782 C CA . ASP A 1 101 ? -13.607 30.587 -7.356 1.00 65.00 101 ASP A CA 1
ATOM 783 C C . ASP A 1 101 ? -12.717 30.756 -8.605 1.00 65.00 101 ASP A C 1
ATOM 785 O O . ASP A 1 101 ? -12.988 31.636 -9.433 1.00 65.00 101 ASP A O 1
ATOM 789 N N . PHE A 1 102 ? -11.725 29.874 -8.808 1.00 41.84 102 PHE A N 1
ATOM 790 C CA . PHE A 1 102 ? -10.854 29.879 -9.984 1.00 41.84 102 PHE A CA 1
ATOM 791 C C . PHE A 1 102 ? -10.236 28.497 -10.318 1.00 41.84 102 PHE A C 1
ATOM 793 O O . PHE A 1 102 ? -9.460 27.984 -9.512 1.00 41.84 102 PHE A O 1
ATOM 800 N N . PRO A 1 103 ? -10.472 27.928 -11.523 1.00 44.53 103 PRO A N 1
ATOM 801 C CA . PRO A 1 103 ? -11.450 28.342 -12.531 1.00 44.53 103 PRO A CA 1
ATOM 802 C C . PRO A 1 103 ? -12.868 27.934 -12.100 1.00 44.53 103 PRO A C 1
ATOM 804 O O . PRO A 1 103 ? -13.186 26.763 -12.196 1.00 44.53 103 PRO A O 1
ATOM 807 N N . LYS A 1 104 ? -13.707 28.896 -11.670 1.00 48.06 104 LYS A N 1
ATOM 808 C CA . LYS A 1 104 ? -15.096 28.732 -11.173 1.00 48.06 104 LYS A CA 1
ATOM 809 C C . LYS A 1 104 ? -15.725 27.340 -11.389 1.00 48.06 104 LYS A C 1
ATOM 811 O O . LYS A 1 104 ? -16.548 27.172 -12.292 1.00 48.06 104 LYS A O 1
ATOM 816 N N . THR A 1 105 ? -15.413 26.374 -10.530 1.00 50.25 105 THR A N 1
ATOM 817 C CA . THR A 1 105 ? -16.193 25.145 -10.393 1.00 50.25 105 THR A CA 1
ATOM 818 C C . THR A 1 105 ? -17.019 25.282 -9.120 1.00 50.25 105 THR A C 1
ATOM 820 O O . THR A 1 105 ? -16.579 24.998 -8.009 1.00 50.25 105 THR A O 1
ATOM 823 N N . MET A 1 106 ? -18.236 25.811 -9.257 1.00 45.72 106 MET A N 1
ATOM 824 C CA . MET A 1 106 ? -19.218 25.665 -8.182 1.00 45.72 106 MET A CA 1
ATOM 825 C C . MET A 1 106 ? -19.736 24.230 -8.216 1.00 45.72 106 MET A C 1
ATOM 827 O O . MET A 1 106 ? -19.987 23.721 -9.312 1.00 45.72 106 MET A O 1
ATOM 831 N N . ALA A 1 107 ? -19.908 23.593 -7.050 1.00 49.88 107 ALA A N 1
ATOM 832 C CA . ALA A 1 107 ? -20.618 22.321 -6.954 1.00 49.88 107 ALA A CA 1
ATOM 833 C C . ALA A 1 107 ? -21.911 22.393 -7.779 1.00 49.88 107 ALA A C 1
ATOM 835 O O . ALA A 1 107 ? -22.746 23.283 -7.608 1.00 49.88 107 ALA A O 1
ATOM 836 N N . TYR A 1 108 ? -21.972 21.490 -8.749 1.00 48.72 108 TYR A N 1
ATOM 837 C CA . TYR A 1 108 ? -22.837 21.482 -9.915 1.00 48.72 108 TYR A CA 1
ATOM 838 C C . TYR A 1 108 ? -24.308 21.789 -9.597 1.00 48.72 108 TYR A C 1
ATOM 840 O O . TYR A 1 108 ? -25.042 20.935 -9.108 1.00 48.72 108 TYR A O 1
ATOM 848 N N . SER A 1 109 ? -24.775 22.981 -9.975 1.00 41.34 109 SER A N 1
ATOM 849 C CA . SER A 1 109 ? -26.202 23.308 -10.108 1.00 41.34 109 SER A CA 1
ATOM 850 C C . SER A 1 109 ? -26.728 22.957 -11.508 1.00 41.34 109 SER A C 1
ATOM 852 O O . SER A 1 109 ? -27.424 23.748 -12.147 1.00 41.34 109 SER A O 1
ATOM 854 N N . THR A 1 110 ? -26.363 21.784 -12.037 1.00 40.53 110 THR A N 1
ATOM 855 C CA . THR A 1 110 ? -26.867 21.311 -13.335 1.00 40.53 110 THR A CA 1
ATOM 856 C C . THR A 1 110 ? -27.905 20.200 -13.143 1.00 40.53 110 THR A C 1
ATOM 858 O O . THR A 1 110 ? -27.632 19.248 -12.413 1.00 40.53 110 THR A O 1
ATOM 861 N N . PRO A 1 111 ? -29.070 20.270 -13.814 1.00 42.12 111 PRO A N 1
ATOM 862 C CA . PRO A 1 111 ? -30.205 19.369 -13.584 1.00 42.12 111 PRO A CA 1
ATOM 863 C C . PRO A 1 111 ? -30.016 17.925 -14.085 1.00 42.12 111 PRO A C 1
ATOM 865 O O . PRO A 1 111 ? -30.903 17.107 -13.861 1.00 42.12 111 PRO A O 1
ATOM 868 N N . ASP A 1 112 ? -28.895 17.582 -14.729 1.00 44.12 112 ASP A N 1
ATOM 869 C CA . ASP A 1 112 ? -28.688 16.254 -15.321 1.00 44.12 112 ASP A CA 1
ATOM 870 C C . ASP A 1 112 ? -27.611 15.445 -14.579 1.00 44.12 112 ASP A C 1
ATOM 872 O O . ASP A 1 112 ? -26.485 15.253 -15.032 1.00 44.12 112 ASP A O 1
ATOM 876 N N . PHE A 1 113 ? -27.972 14.986 -13.378 1.00 50.47 113 PHE A N 1
ATOM 877 C CA . PHE A 1 113 ? -27.156 14.111 -12.522 1.00 50.47 113 PHE A CA 1
ATOM 878 C C . PHE A 1 113 ? -27.034 12.670 -13.062 1.00 50.47 113 PHE A C 1
ATOM 880 O O . PHE A 1 113 ? -26.325 11.854 -12.476 1.00 50.47 113 PHE A O 1
ATOM 887 N N . SER A 1 114 ? -27.724 12.333 -14.159 1.00 46.25 114 SER A N 1
ATOM 888 C CA . SER A 1 114 ? -27.845 10.952 -14.643 1.00 46.25 114 SER A CA 1
ATOM 889 C C . SER A 1 114 ? -26.569 10.397 -15.298 1.00 46.25 114 SER A C 1
ATOM 891 O O . SER A 1 114 ? -26.424 9.180 -15.407 1.00 46.25 114 SER A O 1
ATOM 893 N N . PHE A 1 115 ? -25.616 11.262 -15.674 1.00 45.25 115 PHE A N 1
ATOM 894 C CA . PHE A 1 115 ? -24.417 10.883 -16.435 1.00 45.25 115 PHE A CA 1
ATOM 895 C C . PHE A 1 115 ? -23.097 10.857 -15.637 1.00 45.25 115 PHE A C 1
ATOM 897 O O . PHE A 1 115 ? -22.111 10.317 -16.140 1.00 45.25 115 PHE A O 1
ATOM 904 N N . ILE A 1 116 ? -23.029 11.401 -14.411 1.00 55.34 116 ILE A N 1
ATOM 905 C CA . ILE A 1 116 ? -21.769 11.499 -13.645 1.00 55.34 116 ILE A CA 1
ATOM 906 C C . ILE A 1 116 ? -21.798 10.554 -12.440 1.00 55.34 116 ILE A C 1
ATOM 908 O O . ILE A 1 116 ? -22.368 10.854 -11.395 1.00 55.34 116 ILE A O 1
ATOM 912 N N . SER A 1 117 ? -21.120 9.412 -12.564 1.00 74.00 117 SER A N 1
ATOM 913 C CA . SER A 1 117 ? -20.789 8.576 -11.406 1.00 74.00 117 SER A CA 1
ATOM 914 C C . SER A 1 117 ? -19.699 9.255 -10.577 1.00 74.00 117 SER A C 1
ATOM 916 O O . SER A 1 117 ? -18.560 9.339 -11.030 1.00 74.00 117 SER A O 1
ATOM 918 N N . PHE A 1 118 ? -20.008 9.695 -9.359 1.00 86.75 118 PHE A N 1
ATOM 919 C CA . PHE A 1 118 ? -19.009 10.244 -8.429 1.00 86.75 118 PHE A CA 1
ATOM 920 C C . PHE A 1 118 ? -18.071 9.171 -7.841 1.00 86.75 118 PHE A C 1
ATOM 922 O O . PHE A 1 118 ? -17.141 9.494 -7.109 1.00 86.75 118 PHE A O 1
ATOM 929 N N . GLN A 1 119 ? -18.280 7.890 -8.157 1.00 88.25 119 GLN A N 1
ATOM 930 C CA . GLN A 1 119 ? -17.307 6.838 -7.859 1.00 88.25 119 GLN A CA 1
ATOM 931 C C . GLN A 1 119 ? -16.138 6.879 -8.845 1.00 88.25 119 GLN A C 1
ATOM 933 O O . GLN A 1 119 ? -16.317 7.145 -10.042 1.00 88.25 119 GLN A O 1
ATOM 938 N N . TRP A 1 120 ? -14.947 6.534 -8.361 1.00 88.62 120 TRP A N 1
ATOM 939 C CA . TRP A 1 120 ? -13.800 6.270 -9.222 1.00 88.62 120 TRP A CA 1
ATOM 940 C C . TRP A 1 120 ? -14.047 5.047 -10.107 1.00 88.62 120 TRP A C 1
ATOM 942 O O . TRP A 1 120 ? -14.362 3.950 -9.635 1.00 88.62 120 TRP A O 1
ATOM 952 N N . ALA A 1 121 ? -13.905 5.233 -11.420 1.00 84.38 121 ALA A N 1
ATOM 953 C CA . ALA A 1 121 ? -14.109 4.159 -12.376 1.00 84.38 121 ALA A CA 1
ATOM 954 C C . ALA A 1 121 ? -13.151 2.998 -12.084 1.00 84.38 121 ALA A C 1
ATOM 956 O O . ALA A 1 121 ? -11.973 3.191 -11.795 1.00 84.38 121 ALA A O 1
ATOM 957 N N . ASN A 1 122 ? -13.664 1.772 -12.192 1.00 76.12 122 ASN A N 1
ATOM 958 C CA . ASN A 1 122 ? -12.870 0.557 -12.006 1.00 76.12 122 ASN A CA 1
ATOM 959 C C . ASN A 1 122 ? -12.196 0.417 -10.631 1.00 76.12 122 ASN A C 1
ATOM 961 O O . ASN A 1 122 ? -11.240 -0.345 -10.534 1.00 76.12 122 ASN A O 1
ATOM 965 N N . ALA A 1 123 ? -12.706 1.095 -9.594 1.00 82.75 123 ALA A N 1
ATOM 966 C CA . ALA A 1 123 ? -12.076 1.114 -8.273 1.00 82.75 123 ALA A CA 1
ATOM 967 C C . ALA A 1 123 ? -10.591 1.504 -8.377 1.00 82.75 123 ALA A C 1
ATOM 969 O O . ALA A 1 123 ? -9.705 0.862 -7.821 1.00 82.75 123 ALA A O 1
ATOM 970 N N . THR A 1 124 ? -10.291 2.521 -9.189 1.00 81.75 124 THR A N 1
ATOM 971 C CA . THR A 1 124 ? -8.930 3.022 -9.384 1.00 81.75 124 THR A CA 1
ATOM 972 C C . THR A 1 124 ? -8.936 4.541 -9.314 1.00 81.75 124 THR A C 1
ATOM 974 O O . THR A 1 124 ? -9.595 5.191 -10.122 1.00 81.75 124 THR A O 1
ATOM 977 N N . MET A 1 125 ? -8.189 5.090 -8.360 1.00 90.00 125 MET A N 1
ATOM 978 C CA . MET A 1 125 ? -8.024 6.518 -8.115 1.00 90.00 125 MET A CA 1
ATOM 979 C C . MET A 1 125 ? -6.605 6.946 -8.529 1.00 90.00 125 MET A C 1
ATOM 981 O O . MET A 1 125 ? -5.644 6.679 -7.805 1.00 90.00 125 MET A O 1
ATOM 985 N N . PRO A 1 126 ? -6.431 7.577 -9.704 1.00 86.44 126 PRO A N 1
ATOM 986 C CA . PRO A 1 126 ? -5.136 8.098 -10.127 1.00 86.44 126 PRO A CA 1
ATOM 987 C C . PRO A 1 126 ? -4.697 9.272 -9.244 1.00 86.44 126 PRO A C 1
ATOM 989 O O . PRO A 1 126 ? -5.476 10.191 -8.996 1.00 86.44 126 PRO A O 1
ATOM 992 N N . ILE A 1 127 ? -3.439 9.264 -8.810 1.00 87.69 127 ILE A N 1
ATOM 993 C CA . ILE A 1 127 ? -2.847 10.261 -7.913 1.00 87.69 127 ILE A CA 1
ATOM 994 C C . ILE A 1 127 ? -1.634 10.918 -8.579 1.00 87.69 127 ILE A C 1
ATOM 996 O O . ILE A 1 127 ? -0.777 10.250 -9.163 1.00 87.69 127 ILE A O 1
ATOM 1000 N N . VAL A 1 128 ? -1.531 12.234 -8.428 1.00 85.50 128 VAL A N 1
ATOM 1001 C CA . VAL A 1 128 ? -0.309 13.020 -8.627 1.00 85.50 128 VAL A CA 1
ATOM 1002 C C . VAL A 1 128 ? 0.149 13.517 -7.259 1.00 85.50 128 VAL A C 1
ATOM 1004 O O . VAL A 1 128 ? -0.664 14.027 -6.492 1.00 85.50 128 VAL A O 1
ATOM 1007 N N . ILE A 1 129 ? 1.439 13.366 -6.950 1.00 83.00 129 ILE A N 1
ATOM 1008 C CA . ILE A 1 129 ? 2.055 13.973 -5.764 1.00 83.00 129 ILE A CA 1
ATOM 1009 C C . ILE A 1 129 ? 2.857 15.177 -6.246 1.00 83.00 129 ILE A C 1
ATOM 1011 O O . ILE A 1 129 ? 3.872 15.026 -6.929 1.00 83.00 129 ILE A O 1
ATOM 1015 N N . ASP A 1 130 ? 2.369 16.369 -5.929 1.00 89.69 130 ASP A N 1
ATOM 1016 C CA . ASP A 1 130 ? 2.974 17.623 -6.352 1.00 89.69 130 ASP A CA 1
ATOM 1017 C C . ASP A 1 130 ? 4.360 17.825 -5.697 1.00 89.69 130 ASP A C 1
ATOM 1019 O O . ASP A 1 130 ? 4.542 17.488 -4.520 1.00 89.69 130 ASP A O 1
ATOM 1023 N N . PRO A 1 131 ? 5.347 18.410 -6.406 1.00 82.44 131 PRO A N 1
ATOM 1024 C CA . PRO A 1 131 ? 6.670 18.715 -5.855 1.00 82.44 131 PRO A CA 1
ATOM 1025 C C . PRO A 1 131 ? 6.656 19.470 -4.517 1.00 82.44 131 PRO A C 1
ATOM 1027 O O . PRO A 1 131 ? 7.563 19.287 -3.700 1.00 82.44 131 PRO A O 1
ATOM 1030 N N . SER A 1 132 ? 5.626 20.285 -4.262 1.00 87.56 132 SER A N 1
ATOM 1031 C CA . SER A 1 132 ? 5.447 21.019 -3.004 1.00 87.56 132 SER A CA 1
ATOM 1032 C C . SER A 1 132 ? 5.375 20.113 -1.771 1.00 87.56 132 SER A C 1
ATOM 1034 O O . SER A 1 132 ? 5.871 20.503 -0.716 1.00 87.56 132 SER A O 1
ATOM 1036 N N . ILE A 1 133 ? 4.851 18.889 -1.888 1.00 87.56 133 ILE A N 1
ATOM 1037 C CA . ILE A 1 133 ? 4.830 17.906 -0.791 1.00 87.56 133 ILE A CA 1
ATOM 1038 C C . ILE A 1 133 ? 6.250 17.581 -0.339 1.00 87.56 133 ILE A C 1
ATOM 1040 O O . ILE A 1 133 ? 6.572 17.585 0.849 1.00 87.56 133 ILE A O 1
ATOM 1044 N N . TYR A 1 134 ? 7.125 17.326 -1.303 1.00 79.19 134 TYR A N 1
ATOM 1045 C CA . TYR A 1 134 ? 8.498 16.937 -1.039 1.00 79.19 134 TYR A CA 1
ATOM 1046 C C . TYR A 1 134 ? 9.343 18.117 -0.562 1.00 79.19 134 TYR A C 1
ATOM 1048 O O . TYR A 1 134 ? 10.137 17.964 0.368 1.00 79.19 134 TYR A O 1
ATOM 1056 N N . ALA A 1 135 ? 9.128 19.300 -1.146 1.00 79.81 135 ALA A N 1
ATOM 1057 C CA . ALA A 1 135 ? 9.775 20.544 -0.731 1.00 79.81 135 ALA A CA 1
ATOM 1058 C C . ALA A 1 135 ? 9.479 20.915 0.734 1.00 79.81 135 ALA A C 1
ATOM 1060 O O . ALA A 1 135 ? 10.283 21.597 1.361 1.00 79.81 135 ALA A O 1
ATOM 1061 N N . ASN A 1 136 ? 8.362 20.431 1.286 1.00 83.31 136 ASN A N 1
ATOM 1062 C CA . ASN A 1 136 ? 7.947 20.673 2.668 1.00 83.31 136 ASN A CA 1
ATOM 1063 C C . ASN A 1 136 ? 8.094 19.433 3.572 1.00 83.31 136 ASN A C 1
ATOM 1065 O O . ASN A 1 136 ? 7.512 19.381 4.650 1.00 83.31 136 ASN A O 1
ATOM 1069 N N . GLY A 1 137 ? 8.872 18.426 3.152 1.00 73.38 137 GLY A N 1
ATOM 1070 C CA . GLY A 1 137 ? 9.208 17.265 3.989 1.00 73.38 137 GLY A CA 1
ATOM 1071 C C . GLY A 1 137 ? 8.064 16.269 4.220 1.00 73.38 137 GLY A C 1
ATOM 1072 O O . GLY A 1 137 ? 8.193 15.376 5.050 1.00 73.38 137 GLY A O 1
ATOM 1073 N N . MET A 1 138 ? 6.962 16.373 3.475 1.00 76.19 138 MET A N 1
ATOM 1074 C CA . MET A 1 138 ? 5.760 15.550 3.671 1.00 76.19 138 MET A CA 1
ATOM 1075 C C . MET A 1 138 ? 5.722 14.278 2.819 1.00 76.19 138 MET A C 1
ATOM 1077 O O . MET A 1 138 ? 4.755 13.521 2.880 1.00 76.19 138 MET A O 1
ATOM 1081 N N . GLY A 1 139 ? 6.773 14.022 2.034 1.00 69.38 139 GLY A N 1
ATOM 1082 C CA . GLY A 1 139 ? 6.854 12.866 1.143 1.00 69.38 139 GLY A CA 1
ATOM 1083 C C . GLY A 1 139 ? 6.550 11.550 1.861 1.00 69.38 139 GLY A C 1
ATOM 1084 O O . GLY A 1 139 ? 5.600 10.865 1.495 1.00 69.38 139 GLY A O 1
ATOM 1085 N N . ASP A 1 140 ? 7.306 11.204 2.905 1.00 63.16 140 ASP A N 1
ATOM 1086 C CA . ASP A 1 140 ? 7.156 9.903 3.577 1.00 63.16 140 ASP A CA 1
ATOM 1087 C C . ASP A 1 140 ? 5.768 9.704 4.201 1.00 63.16 140 ASP A C 1
ATOM 1089 O O . ASP A 1 140 ? 5.240 8.595 4.163 1.00 63.16 140 ASP A O 1
ATOM 1093 N N . ILE A 1 141 ? 5.144 10.780 4.691 1.00 74.00 141 ILE A N 1
ATOM 1094 C CA . ILE A 1 141 ? 3.783 10.760 5.243 1.00 74.00 141 ILE A CA 1
ATOM 1095 C C . ILE A 1 141 ? 2.765 10.417 4.150 1.00 74.00 141 ILE A C 1
ATOM 1097 O O . ILE A 1 141 ? 1.946 9.517 4.332 1.00 74.00 141 ILE A O 1
ATOM 1101 N N . VAL A 1 142 ? 2.842 11.096 3.000 1.00 75.50 142 VAL A N 1
ATOM 1102 C CA . VAL A 1 142 ? 1.932 10.863 1.867 1.00 75.50 142 VAL A CA 1
ATOM 1103 C C . VAL A 1 142 ? 2.122 9.461 1.288 1.00 75.50 142 VAL A C 1
ATOM 1105 O O . VAL A 1 142 ? 1.142 8.751 1.069 1.00 75.50 142 VAL A O 1
ATOM 1108 N N . HIS A 1 143 ? 3.370 9.025 1.095 1.00 70.44 143 HIS A N 1
ATOM 1109 C CA . HIS A 1 143 ? 3.668 7.682 0.580 1.00 70.44 143 HIS A CA 1
ATOM 1110 C C . HIS A 1 143 ? 3.196 6.577 1.532 1.00 70.44 143 HIS A C 1
ATOM 1112 O O . HIS A 1 143 ? 2.630 5.587 1.071 1.00 70.44 143 HIS A O 1
ATOM 1118 N N . ALA A 1 144 ? 3.381 6.739 2.846 1.00 61.78 144 ALA A N 1
ATOM 1119 C CA . ALA A 1 144 ? 2.905 5.772 3.836 1.00 61.78 144 ALA A CA 1
ATOM 1120 C C . ALA A 1 144 ? 1.372 5.706 3.892 1.00 61.78 144 ALA A C 1
ATOM 1122 O O . ALA A 1 144 ? 0.812 4.617 3.969 1.00 61.78 144 ALA A O 1
ATOM 1123 N N . ALA A 1 145 ? 0.684 6.845 3.798 1.00 76.94 145 ALA A N 1
ATOM 1124 C CA . ALA A 1 145 ? -0.775 6.876 3.778 1.00 76.94 145 ALA A CA 1
ATOM 1125 C C . ALA A 1 145 ? -1.362 6.179 2.547 1.00 76.94 145 ALA A C 1
ATOM 1127 O O . ALA A 1 145 ? -2.290 5.385 2.682 1.00 76.94 145 ALA A O 1
ATOM 1128 N N . ILE A 1 146 ? -0.793 6.420 1.361 1.00 72.44 146 ILE A N 1
ATOM 1129 C CA . ILE A 1 146 ? -1.208 5.736 0.131 1.00 72.44 146 ILE A CA 1
ATOM 1130 C C . ILE A 1 146 ? -0.950 4.225 0.231 1.00 72.44 146 ILE A C 1
ATOM 1132 O O . ILE A 1 146 ? -1.807 3.432 -0.157 1.00 72.44 146 ILE A O 1
ATOM 1136 N N . ALA A 1 147 ? 0.203 3.819 0.775 1.00 62.88 147 ALA A N 1
ATOM 1137 C CA . ALA A 1 147 ? 0.517 2.408 0.994 1.00 62.88 147 ALA A CA 1
ATOM 1138 C C . ALA A 1 147 ? -0.482 1.748 1.958 1.00 62.88 147 ALA A C 1
ATOM 1140 O O . ALA A 1 147 ? -1.031 0.696 1.636 1.00 62.88 147 ALA A O 1
ATOM 1141 N N . ASN A 1 148 ? -0.783 2.398 3.087 1.00 63.25 148 ASN A N 1
ATOM 1142 C CA . ASN A 1 148 ? -1.764 1.907 4.053 1.00 63.25 148 ASN A CA 1
ATOM 1143 C C . ASN A 1 148 ? -3.147 1.755 3.413 1.00 63.25 148 ASN A C 1
ATOM 1145 O O . ASN A 1 148 ? -3.752 0.693 3.537 1.00 63.25 148 ASN A O 1
ATOM 1149 N N . PHE A 1 149 ? -3.602 2.766 2.665 1.00 80.94 149 PHE A N 1
ATOM 1150 C CA . PHE A 1 149 ? -4.882 2.736 1.956 1.00 80.94 149 PHE A CA 1
ATOM 1151 C C . PHE A 1 149 ? -4.963 1.544 0.985 1.00 80.94 149 PHE A C 1
ATOM 1153 O O . PHE A 1 149 ? -5.900 0.747 1.053 1.00 80.94 149 PHE A O 1
ATOM 1160 N N . ASN A 1 150 ? -3.949 1.376 0.129 1.00 67.94 150 ASN A N 1
ATOM 1161 C CA . ASN A 1 150 ? -3.880 0.280 -0.845 1.00 67.94 150 ASN A CA 1
ATOM 1162 C C . ASN A 1 150 ? -3.733 -1.105 -0.201 1.00 67.94 150 ASN A C 1
ATOM 1164 O O . ASN A 1 150 ? -4.131 -2.095 -0.802 1.00 67.94 150 ASN A O 1
ATOM 1168 N N . SER A 1 151 ? -3.128 -1.197 0.987 1.00 61.12 151 SER A N 1
ATOM 1169 C CA . SER A 1 151 ? -2.951 -2.472 1.698 1.00 61.12 151 SER A CA 1
ATOM 1170 C C . SER A 1 151 ? -4.208 -2.944 2.429 1.00 61.12 151 SER A C 1
ATOM 1172 O O . SER A 1 151 ? -4.266 -4.096 2.852 1.00 61.12 151 SER A O 1
ATOM 1174 N N . GLN A 1 152 ? -5.197 -2.061 2.586 1.00 68.62 152 GLN A N 1
ATOM 1175 C CA . GLN A 1 152 ? -6.374 -2.304 3.416 1.00 68.62 152 GLN A CA 1
ATOM 1176 C C . GLN A 1 152 ? -7.679 -2.336 2.628 1.00 68.62 152 GLN A C 1
ATOM 1178 O O . GLN A 1 152 ? -8.637 -2.887 3.144 1.00 68.62 152 GLN A O 1
ATOM 1183 N N . THR A 1 153 ? -7.732 -1.760 1.423 1.00 78.00 153 THR A N 1
ATOM 1184 C CA . THR A 1 153 ? -8.992 -1.557 0.689 1.00 78.00 153 THR A CA 1
ATOM 1185 C C . THR A 1 153 ? -8.905 -2.028 -0.761 1.00 78.00 153 THR A C 1
ATOM 1187 O O . THR A 1 153 ? -7.825 -2.107 -1.348 1.00 78.00 153 THR A O 1
ATOM 1190 N N . GLU A 1 154 ? -10.054 -2.306 -1.370 1.00 75.94 154 GLU A N 1
ATOM 1191 C CA . GLU A 1 154 ? -10.190 -2.706 -2.774 1.00 75.94 154 GLU A CA 1
ATOM 1192 C C . GLU A 1 154 ? -10.111 -1.523 -3.761 1.00 75.94 154 GLU A C 1
ATOM 1194 O O . GLU A 1 154 ? -10.037 -1.729 -4.978 1.00 75.94 154 GLU A O 1
ATOM 1199 N N . LEU A 1 155 ? -10.111 -0.278 -3.267 1.00 82.81 155 LEU A N 1
ATOM 1200 C CA . LEU A 1 155 ? -9.899 0.918 -4.081 1.00 82.81 155 LEU A CA 1
ATOM 1201 C C . LEU A 1 155 ? -8.397 1.161 -4.286 1.00 82.81 155 LEU A C 1
ATOM 1203 O O . LEU A 1 155 ? -7.677 1.551 -3.372 1.00 82.81 155 LEU A O 1
ATOM 1207 N N . CYS A 1 156 ? -7.939 1.017 -5.529 1.00 77.06 156 CYS A N 1
ATOM 1208 C CA . CYS A 1 156 ? -6.531 1.168 -5.874 1.00 77.06 156 CYS A CA 1
ATOM 1209 C C . CYS A 1 156 ? -6.127 2.617 -6.151 1.00 77.06 156 CYS A C 1
ATOM 1211 O O . CYS A 1 156 ? -6.528 3.206 -7.156 1.00 77.06 156 CYS A O 1
ATOM 1213 N N . LEU A 1 157 ? -5.237 3.159 -5.330 1.00 80.38 157 LEU A N 1
ATOM 1214 C CA . LEU A 1 157 ? -4.539 4.417 -5.567 1.00 80.38 157 LEU A CA 1
ATOM 1215 C C . LEU A 1 157 ? -3.309 4.131 -6.423 1.00 80.38 157 LEU A C 1
ATOM 1217 O O . LEU A 1 157 ? -2.441 3.353 -6.027 1.00 80.38 157 LEU A O 1
ATOM 1221 N N . VAL A 1 158 ? -3.223 4.752 -7.597 1.00 70.12 158 VAL A N 1
ATOM 1222 C CA . VAL A 1 158 ? -2.146 4.485 -8.568 1.00 70.12 158 VAL A CA 1
ATOM 1223 C C . VAL A 1 158 ? -1.505 5.780 -9.055 1.00 70.12 158 VAL A C 1
ATOM 1225 O O . VAL A 1 158 ? -2.201 6.793 -9.139 1.00 70.12 158 VAL A O 1
ATOM 1228 N N . PRO A 1 159 ? -0.208 5.793 -9.414 1.00 67.00 159 PRO A N 1
ATOM 1229 C CA . PRO A 1 159 ? 0.387 6.951 -10.062 1.00 67.00 159 PRO A CA 1
ATOM 1230 C C . PRO A 1 159 ? -0.374 7.281 -11.345 1.00 67.00 159 PRO A C 1
ATOM 1232 O O . PRO A 1 159 ? -0.593 6.417 -12.200 1.00 67.00 159 PRO A O 1
ATOM 1235 N N . ARG A 1 160 ? -0.787 8.538 -11.488 1.00 77.94 160 ARG A N 1
ATOM 1236 C CA . ARG A 1 160 ? -1.422 9.003 -12.717 1.00 77.94 160 ARG A CA 1
ATOM 1237 C C . ARG A 1 160 ? -0.434 8.910 -13.882 1.00 77.94 160 ARG A C 1
ATOM 1239 O O . ARG A 1 160 ? 0.713 9.337 -13.764 1.00 77.94 160 ARG A O 1
ATOM 1246 N N . THR A 1 161 ? -0.909 8.426 -15.026 1.00 70.31 161 THR A N 1
ATOM 1247 C CA . THR A 1 161 ? -0.176 8.454 -16.298 1.00 70.31 161 THR A CA 1
ATOM 1248 C C . THR A 1 161 ? -0.863 9.380 -17.297 1.00 70.31 161 THR A C 1
ATOM 1250 O O . THR A 1 161 ? -0.343 10.441 -17.622 1.00 70.31 161 THR A O 1
ATOM 1253 N N . SER A 1 162 ? -2.055 9.003 -17.752 1.00 75.94 162 SER A N 1
ATOM 1254 C CA . SER A 1 162 ? -2.805 9.683 -18.819 1.00 75.94 162 SER A CA 1
ATOM 1255 C C . SER A 1 162 ? -4.284 9.878 -18.493 1.00 75.94 162 SER A C 1
ATOM 1257 O O . SER A 1 162 ? -5.017 10.421 -19.309 1.00 75.94 162 SER A O 1
ATOM 1259 N N . GLN A 1 163 ? -4.730 9.447 -17.310 1.00 83.69 163 GLN A N 1
ATOM 1260 C CA . GLN A 1 163 ? -6.124 9.570 -16.898 1.00 83.69 163 GLN A CA 1
ATOM 1261 C C . GLN A 1 163 ? -6.522 11.048 -16.795 1.00 83.69 163 GLN A C 1
ATOM 1263 O O . GLN A 1 163 ? -5.776 11.858 -16.232 1.00 83.69 163 GLN A O 1
ATOM 1268 N N . ASP A 1 164 ? -7.693 11.392 -17.327 1.00 85.88 164 ASP A N 1
ATOM 1269 C CA . ASP A 1 164 ? -8.231 12.757 -17.287 1.00 85.88 164 ASP A CA 1
ATOM 1270 C C . ASP A 1 164 ? -8.625 13.165 -15.864 1.00 85.88 164 ASP A C 1
ATOM 1272 O O . ASP A 1 164 ? -8.353 14.290 -15.441 1.00 85.88 164 ASP A O 1
ATOM 1276 N N . ASP A 1 165 ? -9.188 12.217 -15.114 1.00 89.12 165 ASP A N 1
ATOM 1277 C CA . ASP A 1 165 ? -9.615 12.394 -13.731 1.00 89.12 165 ASP A CA 1
ATOM 1278 C C . ASP A 1 165 ? -8.546 11.874 -12.771 1.00 89.12 165 ASP A C 1
ATOM 1280 O O . ASP A 1 165 ? -8.081 10.737 -12.900 1.00 89.12 165 ASP A O 1
ATOM 1284 N N . TYR A 1 166 ? -8.153 12.693 -11.798 1.00 91.94 166 TYR A N 1
ATOM 1285 C CA . TYR A 1 166 ? -7.105 12.345 -10.839 1.00 91.94 166 TYR A CA 1
ATOM 1286 C C . TYR A 1 166 ? -7.140 13.257 -9.615 1.00 91.94 166 TYR A C 1
ATOM 1288 O O . TYR A 1 166 ? -7.607 14.392 -9.685 1.00 91.94 166 TYR A O 1
ATOM 1296 N N . VAL A 1 167 ? -6.578 12.787 -8.505 1.00 96.31 167 VAL A N 1
ATOM 1297 C CA . VAL A 1 167 ? -6.325 13.612 -7.320 1.00 96.31 167 VAL A CA 1
ATOM 1298 C C . VAL A 1 167 ? -4.912 14.184 -7.397 1.00 96.31 167 VAL A C 1
ATOM 1300 O O . VAL A 1 167 ? -3.956 13.459 -7.670 1.00 96.31 167 VAL A O 1
ATOM 1303 N N . ASN A 1 168 ? -4.765 15.483 -7.149 1.00 95.19 168 ASN A N 1
ATOM 1304 C CA . ASN A 1 168 ? -3.474 16.150 -7.013 1.00 95.19 168 ASN A CA 1
ATOM 1305 C C . ASN A 1 168 ? -3.199 16.474 -5.541 1.00 95.19 168 ASN A C 1
ATOM 1307 O O . ASN A 1 168 ? -3.791 17.408 -4.995 1.00 95.19 168 ASN A O 1
ATOM 1311 N N . ILE A 1 169 ? -2.301 15.712 -4.919 1.00 95.69 169 ILE A N 1
ATOM 1312 C CA . ILE A 1 169 ? -1.876 15.902 -3.531 1.00 95.69 169 ILE A CA 1
ATOM 1313 C C . ILE A 1 169 ? -0.795 16.984 -3.492 1.00 95.69 169 ILE A C 1
ATOM 1315 O O . ILE A 1 169 ? 0.275 16.805 -4.070 1.00 95.69 169 ILE A O 1
ATOM 1319 N N . SER A 1 170 ? -1.061 18.098 -2.813 1.00 93.81 170 SER A N 1
ATOM 1320 C CA . SER A 1 170 ? -0.176 19.273 -2.767 1.00 93.81 170 SER A CA 1
ATOM 1321 C C . SER A 1 170 ? -0.066 19.872 -1.367 1.00 93.81 170 SER A C 1
ATOM 1323 O O . SER A 1 170 ? -0.918 19.641 -0.512 1.00 93.81 170 SER A O 1
ATOM 1325 N N . PHE A 1 171 ? 0.997 20.633 -1.113 1.00 91.44 171 PHE A N 1
ATOM 1326 C CA . PHE A 1 171 ? 1.194 21.319 0.162 1.00 91.44 171 PHE A CA 1
ATOM 1327 C C . PHE A 1 171 ? 0.616 22.738 0.139 1.00 91.44 171 PHE A C 1
ATOM 1329 O O . PHE A 1 171 ? 0.827 23.481 -0.821 1.00 91.44 171 PHE A O 1
ATOM 1336 N N . SER A 1 172 ? -0.052 23.145 1.220 1.00 86.69 172 SER A N 1
ATOM 1337 C CA . SER A 1 172 ? -0.567 24.505 1.397 1.00 86.69 172 SER A CA 1
ATOM 1338 C C . SER A 1 172 ? -0.502 24.951 2.858 1.00 86.69 172 SER A C 1
ATOM 1340 O O . SER A 1 172 ? -1.033 24.302 3.753 1.00 86.69 172 SER A O 1
ATOM 1342 N N . MET A 1 173 ? 0.100 26.119 3.100 1.00 75.75 173 MET A N 1
ATOM 1343 C CA . MET A 1 173 ? 0.108 26.780 4.417 1.00 75.75 173 MET A CA 1
ATOM 1344 C C . MET A 1 173 ? -1.189 27.554 4.703 1.00 75.75 173 MET A C 1
ATOM 1346 O O . MET A 1 173 ? -1.402 28.013 5.820 1.00 75.75 173 MET A O 1
ATOM 1350 N N . ASN A 1 174 ? -2.057 27.710 3.700 1.00 72.69 174 ASN A N 1
ATOM 1351 C CA . ASN A 1 174 ? -3.220 28.594 3.747 1.00 72.69 174 ASN A CA 1
ATOM 1352 C C . ASN A 1 174 ? -4.538 27.804 3.762 1.00 72.69 174 ASN A C 1
ATOM 1354 O O . ASN A 1 174 ? -5.480 28.181 3.073 1.00 72.69 174 ASN A O 1
ATOM 1358 N N . LEU A 1 175 ? -4.606 26.702 4.520 1.00 69.81 175 LEU A N 1
ATOM 1359 C CA . LEU A 1 175 ? -5.814 25.864 4.640 1.00 69.81 175 LEU A CA 1
ATOM 1360 C C . LEU A 1 175 ? -6.854 26.398 5.631 1.00 69.81 175 LEU A C 1
ATOM 1362 O O . LEU A 1 175 ? -7.970 25.890 5.695 1.00 69.81 175 LEU A O 1
ATOM 1366 N N . GLY A 1 176 ? -6.530 27.460 6.369 1.00 59.53 176 GLY A N 1
ATOM 1367 C CA . GLY A 1 176 ? -7.472 28.196 7.210 1.00 59.53 176 GLY A CA 1
ATOM 1368 C C . GLY A 1 176 ? -7.812 27.517 8.537 1.00 59.53 176 GLY A C 1
ATOM 1369 O O . GLY A 1 176 ? -7.864 28.214 9.544 1.00 59.53 176 GLY A O 1
ATOM 1370 N N . THR A 1 177 ? -8.018 26.196 8.573 1.00 59.97 177 THR A N 1
ATOM 1371 C CA . THR A 1 177 ? -8.499 25.503 9.790 1.00 59.97 177 THR A CA 1
ATOM 1372 C C . THR A 1 177 ? -8.191 24.001 9.876 1.00 59.97 177 THR A C 1
ATOM 1374 O O . THR A 1 177 ? -8.128 23.494 10.996 1.00 59.97 177 THR A O 1
ATOM 1377 N N . ALA A 1 178 ? -7.981 23.290 8.761 1.00 63.34 178 ALA A N 1
ATOM 1378 C CA . ALA A 1 178 ? -7.724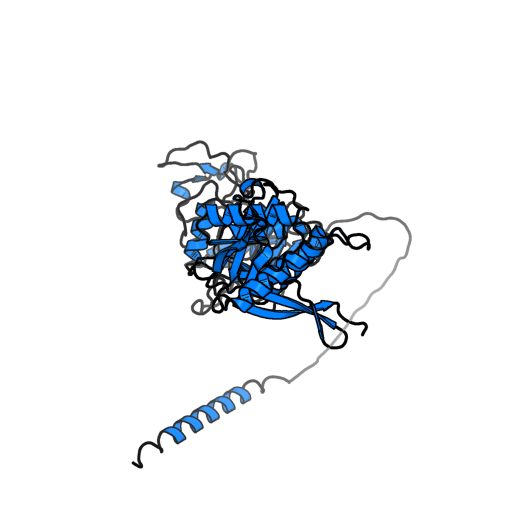 21.847 8.755 1.00 63.34 178 ALA A CA 1
ATOM 1379 C C . ALA A 1 178 ? -6.278 21.494 8.378 1.00 63.34 178 ALA A C 1
ATOM 1381 O O . ALA A 1 178 ? -5.598 22.220 7.650 1.00 63.34 178 ALA A O 1
ATOM 1382 N N . ALA A 1 179 ? -5.806 20.353 8.892 1.00 82.12 179 ALA A N 1
ATOM 1383 C CA . ALA A 1 179 ? -4.501 19.786 8.545 1.00 82.12 179 ALA A CA 1
ATOM 1384 C C . ALA A 1 179 ? -4.483 19.192 7.121 1.00 82.12 179 ALA A C 1
ATOM 1386 O O . ALA A 1 179 ? -3.409 18.983 6.557 1.00 82.12 179 ALA A O 1
ATOM 1387 N N . GLY A 1 180 ? -5.659 18.961 6.537 1.00 91.06 180 GLY A N 1
ATOM 1388 C CA . GLY A 1 180 ? -5.867 18.526 5.166 1.00 91.06 180 GLY A CA 1
ATOM 1389 C C . GLY A 1 180 ? -7.235 18.985 4.664 1.00 91.06 180 GLY A C 1
ATOM 1390 O O . GLY A 1 180 ? -8.085 19.358 5.466 1.00 91.06 180 GLY A O 1
ATOM 1391 N N . VAL A 1 181 ? -7.406 19.039 3.346 1.00 92.44 181 VAL A N 1
ATOM 1392 C CA . VAL A 1 181 ? -8.696 19.283 2.691 1.00 92.44 181 VAL A CA 1
ATOM 1393 C C . VAL A 1 181 ? -8.780 18.488 1.388 1.00 92.44 181 VAL A C 1
ATOM 1395 O O . VAL A 1 181 ? -7.773 18.339 0.682 1.00 92.44 181 VAL A O 1
ATOM 1398 N N . SER A 1 182 ? -9.975 18.036 1.011 1.00 93.88 182 SER A N 1
ATOM 1399 C CA . SER A 1 182 ? -10.188 17.205 -0.181 1.00 93.88 182 SER A CA 1
ATOM 1400 C C . SER A 1 182 ? -11.577 17.402 -0.792 1.00 93.88 182 SER A C 1
ATOM 1402 O O . SER A 1 182 ? -12.530 17.767 -0.106 1.00 93.88 182 SER A O 1
ATOM 1404 N N . LYS A 1 183 ? -11.726 17.164 -2.102 1.00 92.12 183 LYS A N 1
ATOM 1405 C CA . LYS A 1 183 ? -13.059 17.068 -2.730 1.00 92.12 183 LYS A CA 1
ATOM 1406 C C . LYS A 1 183 ? -13.687 15.703 -2.417 1.00 92.12 183 LYS A C 1
ATOM 1408 O O . LYS A 1 183 ? -12.987 14.699 -2.324 1.00 92.12 183 LYS A O 1
ATOM 1413 N N . LEU A 1 184 ? -15.015 15.658 -2.323 1.00 91.75 184 LEU A N 1
ATOM 1414 C CA . LEU A 1 184 ? -15.752 14.423 -2.050 1.00 91.75 184 LEU A CA 1
ATOM 1415 C C . LEU A 1 184 ? -15.969 13.588 -3.324 1.00 91.75 184 LEU A C 1
ATOM 1417 O O . LEU A 1 184 ? -16.670 14.028 -4.234 1.00 91.75 184 LEU A O 1
ATOM 1421 N N . GLY A 1 185 ? -15.438 12.368 -3.389 1.00 91.94 185 GLY A N 1
ATOM 1422 C CA . GLY A 1 185 ? -15.580 11.494 -4.563 1.00 91.94 185 GLY A CA 1
ATOM 1423 C C . GLY A 1 185 ? -14.881 12.030 -5.823 1.00 91.94 185 GLY A C 1
ATOM 1424 O O . GLY A 1 185 ? -14.200 13.057 -5.799 1.00 91.94 185 GLY A O 1
ATOM 1425 N N . ARG A 1 186 ? -15.081 11.354 -6.959 1.00 91.50 186 ARG A N 1
ATOM 1426 C CA . ARG A 1 186 ? -14.581 11.767 -8.280 1.00 91.50 186 ARG A CA 1
ATOM 1427 C C . ARG A 1 186 ? -15.406 12.931 -8.833 1.00 91.50 186 ARG A C 1
ATOM 1429 O O . ARG A 1 186 ? -16.583 12.757 -9.143 1.00 91.50 186 ARG A O 1
ATOM 1436 N N . GLN A 1 187 ? -14.772 14.085 -9.030 1.00 86.06 187 GLN A N 1
ATOM 1437 C CA . GLN A 1 187 ? -15.427 15.305 -9.534 1.00 86.06 187 GLN A CA 1
ATOM 1438 C C . GLN A 1 187 ? -15.209 15.568 -11.033 1.00 86.06 187 GLN A C 1
ATOM 1440 O O . GLN A 1 187 ? -15.897 16.398 -11.618 1.00 86.06 187 GLN A O 1
ATOM 1445 N N . GLY A 1 188 ? -14.295 14.832 -11.668 1.00 82.56 188 GLY A N 1
ATOM 1446 C CA . GLY A 1 188 ? -13.881 15.063 -13.052 1.00 82.56 188 GLY A CA 1
ATOM 1447 C C . GLY A 1 188 ? -12.687 16.019 -13.148 1.00 82.56 188 GLY A C 1
ATOM 1448 O O . GLY A 1 188 ? -12.591 16.989 -12.394 1.00 82.56 188 GLY A O 1
ATOM 1449 N N . GLY A 1 189 ? -11.765 15.746 -14.071 1.00 86.56 189 GLY A N 1
ATOM 1450 C CA . GLY A 1 189 ? -10.500 16.471 -14.185 1.00 86.56 189 GLY A CA 1
ATOM 1451 C C . GLY A 1 189 ? -9.573 16.277 -12.976 1.00 86.56 189 GLY A C 1
ATOM 1452 O O . GLY A 1 189 ? -9.753 15.382 -12.147 1.00 86.56 189 GLY A O 1
ATOM 1453 N N . GLY A 1 190 ? -8.561 17.140 -12.864 1.00 87.25 190 GLY A N 1
ATOM 1454 C CA . GLY A 1 190 ? -7.676 17.173 -11.700 1.00 87.25 190 GLY A CA 1
ATOM 1455 C C . GLY A 1 190 ? -8.345 17.833 -10.498 1.00 87.25 190 GLY A C 1
ATOM 1456 O O . GLY A 1 190 ? -8.621 19.032 -10.544 1.00 87.25 190 GLY A O 1
ATOM 1457 N N . GLN A 1 191 ? -8.559 17.084 -9.414 1.00 91.44 191 GLN A N 1
ATOM 1458 C CA . GLN A 1 191 ? -9.117 17.608 -8.165 1.00 91.44 191 GLN A CA 1
ATOM 1459 C C . GLN A 1 191 ? -8.042 17.781 -7.081 1.00 91.44 191 GLN A C 1
ATOM 1461 O O . GLN A 1 191 ? -7.178 16.915 -6.929 1.00 91.44 191 GLN A O 1
ATOM 1466 N N . PRO A 1 192 ? -8.068 18.886 -6.319 1.00 92.00 192 PRO A N 1
ATOM 1467 C CA . PRO A 1 192 ? -7.086 19.136 -5.277 1.00 92.00 192 PRO A CA 1
ATOM 1468 C C . PRO A 1 192 ? -7.337 18.266 -4.040 1.00 92.00 192 PRO A C 1
ATOM 1470 O O . PRO A 1 192 ? -8.477 18.105 -3.602 1.00 92.00 192 PRO A O 1
ATOM 1473 N N . LEU A 1 193 ? -6.243 17.784 -3.457 1.00 95.00 193 LEU A N 1
ATOM 1474 C CA . LEU A 1 193 ? -6.142 17.358 -2.066 1.00 95.00 193 LEU A CA 1
ATOM 1475 C C . LEU A 1 193 ? -4.966 18.136 -1.477 1.00 95.00 193 LEU A C 1
ATOM 1477 O O . LEU A 1 193 ? -3.830 17.986 -1.933 1.00 95.00 193 LEU A O 1
ATOM 1481 N N . GLN A 1 194 ? -5.229 19.038 -0.536 1.00 93.62 194 GLN A N 1
ATOM 1482 C CA . GLN A 1 194 ? -4.185 19.901 0.014 1.00 93.62 194 GLN A CA 1
ATOM 1483 C C . GLN A 1 194 ? -3.879 19.540 1.456 1.00 93.62 194 GLN A C 1
ATOM 1485 O O . GLN A 1 194 ? -4.786 19.295 2.240 1.00 93.62 194 GLN A O 1
ATOM 1490 N N . LEU A 1 195 ? -2.595 19.534 1.799 1.00 93.81 195 LEU A N 1
ATOM 1491 C CA . LEU A 1 195 ? -2.100 19.169 3.120 1.00 93.81 195 LEU A CA 1
ATOM 1492 C C . LEU A 1 195 ? -1.349 20.336 3.759 1.00 93.81 195 LEU A C 1
ATOM 1494 O O . LEU A 1 195 ? -0.570 21.027 3.096 1.00 93.81 195 LEU A O 1
ATOM 1498 N N . GLY A 1 196 ? -1.589 20.537 5.051 1.00 90.44 196 GLY A N 1
ATOM 1499 C CA . GLY A 1 196 ? -0.890 21.496 5.895 1.00 90.44 196 GLY A CA 1
ATOM 1500 C C . GLY A 1 196 ? 0.297 20.863 6.618 1.00 90.44 196 GLY A C 1
ATOM 1501 O O . GLY A 1 196 ? 0.481 19.648 6.626 1.00 90.44 196 GLY A O 1
ATOM 1502 N N . SER A 1 197 ? 1.101 21.692 7.281 1.00 86.81 197 SER A N 1
ATOM 1503 C CA . SER A 1 197 ? 2.335 21.263 7.960 1.00 86.81 197 SER A CA 1
ATOM 1504 C C . SER A 1 197 ? 2.128 20.275 9.112 1.00 86.81 197 SER A C 1
ATOM 1506 O O . SER A 1 197 ? 3.069 19.582 9.490 1.00 86.81 197 SER A O 1
ATOM 1508 N N . SER A 1 198 ? 0.919 20.193 9.669 1.00 87.88 198 SER A N 1
ATOM 1509 C CA . SER A 1 198 ? 0.561 19.273 10.752 1.00 87.88 198 SER A CA 1
ATOM 1510 C C . SER A 1 198 ? -0.057 17.955 10.275 1.00 87.88 198 SER A C 1
ATOM 1512 O O . SER A 1 198 ? -0.459 17.151 11.119 1.00 87.88 198 SER A O 1
ATOM 1514 N N . ALA A 1 199 ? -0.163 17.711 8.961 1.00 89.19 199 ALA A N 1
ATOM 1515 C CA . ALA A 1 199 ? -0.819 16.503 8.471 1.00 89.19 199 ALA A CA 1
ATOM 1516 C C . ALA A 1 199 ? -0.034 15.241 8.854 1.00 89.19 199 ALA A C 1
ATOM 1518 O O . ALA A 1 199 ? 1.165 15.118 8.604 1.00 89.19 199 ALA A O 1
ATOM 1519 N N . THR A 1 200 ? -0.743 14.277 9.432 1.00 87.00 200 THR A N 1
ATOM 1520 C CA . THR A 1 200 ? -0.235 12.944 9.776 1.00 87.00 200 THR A CA 1
ATOM 1521 C C . THR A 1 200 ? -0.600 11.921 8.699 1.00 87.00 200 THR A C 1
ATOM 1523 O O . THR A 1 200 ? -1.397 12.206 7.808 1.00 87.00 200 THR A O 1
ATOM 1526 N N . ILE A 1 201 ? -0.088 10.690 8.811 1.00 79.44 201 ILE A N 1
ATOM 1527 C CA . ILE A 1 201 ? -0.488 9.575 7.930 1.00 79.44 201 ILE A CA 1
ATOM 1528 C C . ILE A 1 201 ? -2.012 9.404 7.941 1.00 79.44 201 ILE A C 1
ATOM 1530 O O . ILE A 1 201 ? -2.630 9.355 6.881 1.00 79.44 201 ILE A O 1
ATOM 1534 N N . GLY A 1 202 ? -2.631 9.392 9.125 1.00 83.19 202 GLY A N 1
ATOM 1535 C CA . GLY A 1 202 ? -4.082 9.281 9.232 1.00 83.19 202 GLY A CA 1
ATOM 1536 C C . GLY A 1 202 ? -4.831 10.518 8.731 1.00 83.19 202 GLY A C 1
ATOM 1537 O O . GLY A 1 202 ? -5.932 10.371 8.218 1.00 83.19 202 GLY A O 1
ATOM 1538 N N . THR A 1 203 ? -4.229 11.714 8.775 1.00 91.62 203 THR A N 1
ATOM 1539 C CA . THR A 1 203 ? -4.801 12.896 8.096 1.00 91.62 203 THR A CA 1
ATOM 1540 C C . THR A 1 203 ? -4.875 12.652 6.592 1.00 91.62 203 THR A C 1
ATOM 1542 O O . THR A 1 203 ? -5.922 12.823 5.987 1.00 91.62 203 THR A O 1
ATOM 1545 N N . VAL A 1 204 ? -3.792 12.173 5.974 1.00 92.00 204 VAL A N 1
ATOM 1546 C CA . VAL A 1 204 ? -3.794 11.888 4.532 1.00 92.00 204 VAL A CA 1
ATOM 1547 C C . VAL A 1 204 ? -4.773 10.757 4.189 1.00 92.00 204 VAL A C 1
ATOM 1549 O O . VAL A 1 204 ? -5.482 10.861 3.194 1.00 92.00 204 VAL A O 1
ATOM 1552 N N . MET A 1 205 ? -4.869 9.707 5.013 1.00 92.25 205 MET A N 1
ATOM 1553 C CA . MET A 1 205 ? -5.861 8.636 4.823 1.00 92.25 205 MET A CA 1
ATOM 1554 C C . MET A 1 205 ? -7.307 9.151 4.916 1.00 92.25 205 MET A C 1
ATOM 1556 O O . MET A 1 205 ? -8.137 8.744 4.106 1.00 92.25 205 MET A O 1
ATOM 1560 N N . HIS A 1 206 ? -7.591 10.074 5.841 1.00 96.19 206 HIS A N 1
ATOM 1561 C CA . HIS A 1 206 ? -8.884 10.756 5.968 1.00 96.19 206 HIS A CA 1
ATOM 1562 C C . HIS A 1 206 ? -9.238 11.532 4.690 1.00 96.19 206 HIS A C 1
ATOM 1564 O O . HIS A 1 206 ? -10.288 11.308 4.088 1.00 96.19 206 HIS A O 1
ATOM 1570 N N . GLU A 1 207 ? -8.314 12.359 4.195 1.00 96.94 207 GLU A N 1
ATOM 1571 C CA . GLU A 1 207 ? -8.525 13.132 2.965 1.00 96.94 207 GLU A CA 1
ATOM 1572 C C . GLU A 1 207 ? -8.673 12.253 1.711 1.00 96.94 207 GLU A C 1
ATOM 1574 O O . GLU A 1 207 ? -9.430 12.572 0.784 1.00 96.94 207 GLU A O 1
ATOM 1579 N N . LEU A 1 208 ? -7.963 11.122 1.666 1.00 97.00 208 LEU A N 1
ATOM 1580 C CA . LEU A 1 208 ? -8.109 10.122 0.607 1.00 97.00 208 LEU A CA 1
ATOM 1581 C C . LEU A 1 208 ? -9.462 9.402 0.694 1.00 97.00 208 LEU A C 1
ATOM 1583 O O . LEU A 1 208 ? -10.037 9.075 -0.342 1.00 97.00 208 LEU A O 1
ATOM 1587 N N . MET A 1 209 ? -10.003 9.195 1.896 1.00 97.00 209 MET A N 1
ATOM 1588 C CA . MET A 1 209 ? -11.332 8.611 2.101 1.00 97.00 209 MET A CA 1
ATOM 1589 C C . MET A 1 209 ? -12.453 9.595 1.713 1.00 97.00 209 MET A C 1
ATOM 1591 O O . MET A 1 209 ? -13.435 9.185 1.086 1.00 97.00 209 MET A O 1
ATOM 1595 N N . HIS A 1 210 ? -12.265 10.905 1.920 1.00 96.56 210 HIS A N 1
ATOM 1596 C CA . HIS A 1 210 ? -13.102 11.928 1.276 1.00 96.56 210 HIS A CA 1
ATOM 1597 C C . HIS A 1 210 ? -13.039 11.832 -0.252 1.00 96.56 210 HIS A C 1
ATOM 1599 O O . HIS A 1 210 ? -14.081 11.726 -0.904 1.00 96.56 210 HIS A O 1
ATOM 1605 N N . ALA A 1 211 ? -11.838 11.764 -0.837 1.00 96.62 211 ALA A N 1
ATOM 1606 C CA . ALA A 1 211 ? -11.681 11.596 -2.285 1.00 96.62 211 ALA A CA 1
ATOM 1607 C C . ALA A 1 211 ? -12.310 10.289 -2.800 1.00 96.62 211 ALA A C 1
ATOM 1609 O O . ALA A 1 211 ? -12.789 10.247 -3.933 1.00 96.62 211 ALA A O 1
ATOM 1610 N N . ALA A 1 212 ? -12.377 9.243 -1.971 1.00 94.44 212 ALA A N 1
ATOM 1611 C CA . ALA A 1 212 ? -13.066 7.990 -2.268 1.00 94.44 212 ALA A CA 1
ATOM 1612 C C . ALA A 1 212 ? -14.602 8.102 -2.218 1.00 94.44 212 ALA A C 1
ATOM 1614 O O . ALA A 1 212 ? -15.277 7.262 -2.816 1.00 94.44 212 ALA A O 1
ATOM 1615 N N . GLY A 1 213 ? -15.154 9.138 -1.576 1.00 92.44 213 GLY A N 1
ATOM 1616 C CA . GLY A 1 213 ? -16.586 9.459 -1.577 1.00 92.44 213 GLY A CA 1
ATOM 1617 C C . GLY A 1 213 ? -17.287 9.403 -0.219 1.00 92.44 213 GLY A C 1
ATOM 1618 O O . GLY A 1 213 ? -18.515 9.354 -0.188 1.00 92.44 213 GLY A O 1
ATOM 1619 N N . PHE A 1 214 ? -16.546 9.412 0.890 1.00 93.56 214 PHE A N 1
ATOM 1620 C CA . PHE A 1 214 ? -17.109 9.279 2.235 1.00 93.56 214 PHE A CA 1
ATOM 1621 C C . PHE A 1 214 ? -17.221 10.629 2.949 1.00 93.56 214 PHE A C 1
ATOM 1623 O O . PHE A 1 214 ? -16.281 11.423 2.962 1.00 93.56 214 PHE A O 1
ATOM 1630 N N . TYR A 1 215 ? -18.386 10.878 3.545 1.00 93.00 215 TYR A N 1
ATOM 1631 C CA . TYR A 1 215 ? -18.615 11.986 4.475 1.00 93.00 215 TYR A CA 1
ATOM 1632 C C . TYR A 1 215 ? -18.043 11.664 5.859 1.00 93.00 215 TYR A C 1
ATOM 1634 O O . TYR A 1 215 ? -17.658 10.526 6.128 1.00 93.00 215 TYR A O 1
ATOM 1642 N N . HIS A 1 216 ? -18.043 12.646 6.760 1.00 94.88 216 HIS A N 1
ATOM 1643 C CA . HIS A 1 216 ? -17.775 12.378 8.169 1.00 94.88 216 HIS A CA 1
ATOM 1644 C C . HIS A 1 216 ? -18.843 11.494 8.817 1.00 94.88 216 HIS A C 1
ATOM 1646 O O . HIS A 1 216 ? -20.037 11.613 8.528 1.00 94.88 216 HIS A O 1
ATOM 1652 N N . GLU A 1 217 ? -18.415 10.659 9.762 1.00 95.88 217 GLU A N 1
ATOM 1653 C CA . GLU A 1 217 ? -19.275 9.667 10.418 1.00 95.88 217 GLU A CA 1
ATOM 1654 C C . GLU A 1 217 ? -20.348 10.333 11.305 1.00 95.88 217 GLU A C 1
ATOM 1656 O O . GLU A 1 217 ? -21.510 9.921 11.295 1.00 95.88 217 GLU A O 1
ATOM 1661 N N . GLN A 1 218 ? -20.021 11.438 11.994 1.00 94.69 218 GLN A N 1
ATOM 1662 C CA . GLN A 1 218 ? -20.987 12.174 12.832 1.00 94.69 218 GLN A CA 1
ATOM 1663 C C . GLN A 1 218 ? -22.070 12.929 12.038 1.00 94.69 218 GLN A C 1
ATOM 1665 O O . GLN A 1 218 ? -23.012 13.469 12.631 1.00 94.69 218 GLN A O 1
ATOM 1670 N N . CYS A 1 219 ? -21.937 12.988 10.710 1.00 92.38 219 CYS A N 1
ATOM 1671 C CA . CYS A 1 219 ? -22.892 13.630 9.808 1.00 92.38 219 CYS A CA 1
ATOM 1672 C C . CYS A 1 219 ? -23.895 12.632 9.208 1.00 92.38 219 CYS A C 1
ATOM 1674 O O . CYS A 1 219 ? -24.738 13.018 8.399 1.00 92.38 219 CYS A O 1
ATOM 1676 N N . ARG A 1 220 ? -23.840 11.348 9.586 1.00 92.81 220 ARG A N 1
ATOM 1677 C CA . ARG A 1 220 ? -24.782 10.333 9.098 1.00 92.81 220 ARG A CA 1
ATOM 1678 C C . ARG A 1 220 ? -26.225 10.622 9.508 1.00 92.81 220 ARG A C 1
ATOM 1680 O O . ARG A 1 220 ? -26.500 11.175 10.569 1.00 92.81 220 ARG A O 1
ATOM 1687 N N . THR A 1 221 ? -27.168 10.139 8.704 1.00 91.75 221 THR A N 1
ATOM 1688 C CA . THR A 1 221 ? -28.610 10.258 8.975 1.00 91.75 221 THR A CA 1
ATOM 1689 C C . THR A 1 221 ? -29.072 9.526 10.231 1.00 91.75 221 THR A C 1
ATOM 1691 O O . THR A 1 221 ? -30.084 9.904 10.809 1.00 91.75 221 THR A O 1
ATOM 1694 N N . ASP A 1 222 ? -28.367 8.472 10.644 1.00 93.19 222 ASP A N 1
ATOM 1695 C CA . ASP A 1 222 ? -28.681 7.661 11.825 1.00 93.19 222 ASP A CA 1
ATOM 1696 C C . ASP A 1 222 ? -27.877 8.061 13.073 1.00 93.19 222 ASP A C 1
ATOM 1698 O O . ASP A 1 222 ? -28.039 7.428 14.117 1.00 93.19 222 ASP A O 1
ATOM 1702 N N . ARG A 1 223 ? -27.043 9.110 12.992 1.00 94.69 223 ARG A N 1
ATOM 1703 C CA . ARG A 1 223 ? -26.079 9.475 14.041 1.00 94.69 223 ARG A CA 1
ATOM 1704 C C . ARG A 1 223 ? -26.721 9.782 15.394 1.00 94.69 223 ARG A C 1
ATOM 1706 O O . ARG A 1 223 ? -26.122 9.467 16.414 1.00 94.69 223 ARG A O 1
ATOM 1713 N N . ASP A 1 224 ? -27.937 10.337 15.428 1.00 94.94 224 ASP A N 1
ATOM 1714 C CA . ASP A 1 224 ? -28.641 10.677 16.681 1.00 94.94 224 ASP A CA 1
ATOM 1715 C C . ASP A 1 224 ? -29.032 9.433 17.511 1.00 94.94 224 ASP A C 1
ATOM 1717 O O . ASP A 1 224 ? -29.375 9.550 18.686 1.00 94.94 224 ASP A O 1
ATOM 1721 N N . ASN A 1 225 ? -28.944 8.223 16.938 1.00 95.44 225 ASN A N 1
ATOM 1722 C CA . ASN A 1 225 ? -29.083 6.973 17.696 1.00 95.44 225 ASN A CA 1
ATOM 1723 C C . ASN A 1 225 ? -27.808 6.599 18.470 1.00 95.44 225 ASN A C 1
ATOM 1725 O O . ASN A 1 225 ? -27.861 5.771 19.380 1.00 95.44 225 ASN A O 1
ATOM 1729 N N . PHE A 1 226 ? -26.669 7.174 18.078 1.00 96.88 226 PHE A N 1
ATOM 1730 C CA . PHE A 1 226 ? -25.334 6.786 18.526 1.00 96.88 226 PHE A CA 1
ATOM 1731 C C . PHE A 1 226 ? -24.611 7.907 19.260 1.00 96.88 226 PHE A C 1
ATOM 1733 O O . PHE A 1 226 ? -23.782 7.618 20.118 1.00 96.88 226 PHE A O 1
ATOM 1740 N N . ILE A 1 227 ? -24.908 9.168 18.958 1.00 97.44 227 ILE A N 1
ATOM 1741 C CA . ILE A 1 227 ? -24.338 10.323 19.642 1.00 97.44 227 ILE A CA 1
ATOM 1742 C C . ILE A 1 227 ? -25.407 11.358 19.970 1.00 97.44 227 ILE A C 1
ATOM 1744 O O . ILE A 1 227 ? -26.430 11.463 19.297 1.00 97.44 227 ILE A O 1
ATOM 1748 N N . LYS A 1 228 ? -25.123 12.168 20.981 1.00 97.12 228 LYS A N 1
ATOM 1749 C CA . LYS A 1 228 ? -25.859 13.376 21.321 1.00 97.12 228 LYS A CA 1
ATOM 1750 C C . LYS A 1 228 ? -24.924 14.573 21.218 1.00 97.12 228 LYS A C 1
ATOM 1752 O O . LYS A 1 228 ? -23.780 14.523 21.664 1.00 97.12 228 LYS A O 1
ATOM 1757 N N . LEU A 1 229 ? -25.417 15.650 20.618 1.00 96.75 229 LEU A N 1
ATOM 1758 C CA . LEU A 1 229 ? -24.662 16.886 20.468 1.00 96.75 229 LEU A CA 1
ATOM 1759 C C . LEU A 1 229 ? -24.985 17.876 21.585 1.00 96.75 229 LEU A C 1
ATOM 1761 O O . LEU A 1 229 ? -26.151 18.118 21.893 1.00 96.75 229 LEU A O 1
ATOM 1765 N N . HIS A 1 230 ? -23.939 18.484 22.133 1.00 96.12 230 HIS A N 1
ATOM 1766 C CA . HIS A 1 230 ? -24.012 19.565 23.112 1.00 96.12 230 HIS A CA 1
ATOM 1767 C C . HIS A 1 230 ? -23.739 20.899 22.424 1.00 96.12 230 HIS A C 1
ATOM 1769 O O . HIS A 1 230 ? -22.627 21.434 22.474 1.00 96.12 230 HIS A O 1
ATOM 1775 N N . GLU A 1 231 ? -24.751 21.432 21.742 1.00 94.12 231 GLU A N 1
ATOM 1776 C CA . GLU A 1 231 ? -24.649 22.710 21.030 1.00 94.12 231 GLU A CA 1
ATOM 1777 C C . GLU A 1 231 ? -24.226 23.875 21.932 1.00 94.12 231 GLU A C 1
ATOM 1779 O O . GLU A 1 231 ? -23.594 24.825 21.467 1.00 94.12 231 GLU A O 1
ATOM 1784 N N . GLU A 1 232 ? -24.556 23.813 23.220 1.00 95.56 232 GLU A N 1
ATOM 1785 C CA . GLU A 1 232 ? -24.151 24.784 24.232 1.00 95.56 232 GLU A CA 1
ATOM 1786 C C . GLU A 1 232 ? -22.627 24.874 24.399 1.00 95.56 232 GLU A C 1
ATOM 1788 O O . GLU A 1 232 ? -22.112 25.948 24.719 1.00 95.56 232 GLU A O 1
ATOM 1793 N N . ASN A 1 233 ? -21.903 23.782 24.128 1.00 96.44 233 ASN A N 1
ATOM 1794 C CA . ASN A 1 233 ? -20.444 23.710 24.206 1.00 96.44 233 ASN A CA 1
ATOM 1795 C C . ASN A 1 233 ? -19.761 24.058 22.875 1.00 96.44 233 ASN A C 1
ATOM 1797 O O . ASN A 1 233 ? -18.548 24.262 22.856 1.00 96.44 233 ASN A O 1
ATOM 1801 N N . MET A 1 234 ? -20.506 24.154 21.770 1.00 94.06 234 MET A N 1
ATOM 1802 C CA . MET A 1 234 ? -19.954 24.441 20.444 1.00 94.06 234 MET A CA 1
ATOM 1803 C C . MET A 1 234 ? -19.670 25.933 20.250 1.00 94.06 234 MET A C 1
ATOM 1805 O O . MET A 1 234 ? -20.372 26.802 20.778 1.00 94.06 234 MET A O 1
ATOM 1809 N N . GLN A 1 235 ? -18.647 26.230 19.449 1.00 89.62 235 GLN A N 1
ATOM 1810 C CA . GLN A 1 235 ? -18.437 27.556 18.869 1.00 89.62 235 GLN A CA 1
ATOM 1811 C C . GLN A 1 235 ? -19.638 27.927 17.989 1.00 89.62 235 GLN A C 1
ATOM 1813 O O . GLN A 1 235 ? -20.094 27.124 17.171 1.00 89.62 235 GLN A O 1
ATOM 1818 N N . ASP A 1 236 ? -20.163 29.140 18.165 1.00 85.38 236 ASP A N 1
ATOM 1819 C CA . ASP A 1 236 ? -21.444 29.536 17.567 1.00 85.38 236 ASP A CA 1
ATOM 1820 C C . ASP A 1 236 ? -21.394 29.542 16.025 1.00 85.38 236 ASP A C 1
ATOM 1822 O O . ASP A 1 236 ? -22.389 29.224 15.374 1.00 85.38 236 ASP A O 1
ATOM 1826 N N . ASP A 1 237 ? -20.225 29.813 15.436 1.00 80.75 237 ASP A N 1
ATOM 1827 C CA . ASP A 1 237 ? -19.971 29.800 13.990 1.00 80.75 237 ASP A CA 1
ATOM 1828 C C . ASP A 1 237 ? -19.589 28.413 13.4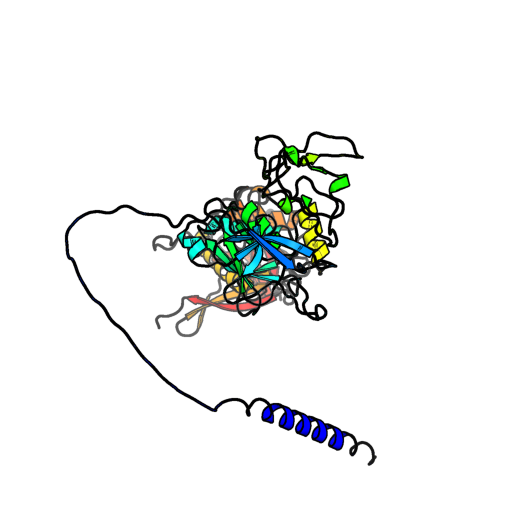28 1.00 80.75 237 ASP A C 1
ATOM 1830 O O . ASP A 1 237 ? -19.333 28.292 12.230 1.00 80.75 237 ASP A O 1
ATOM 1834 N N . LYS A 1 238 ? -19.560 27.363 14.265 1.00 83.94 238 LYS A N 1
ATOM 1835 C CA . LYS A 1 238 ? -19.159 25.989 13.889 1.00 83.94 238 LYS A CA 1
ATOM 1836 C C . LYS A 1 238 ? -20.260 24.942 14.076 1.00 83.94 238 LYS A C 1
ATOM 1838 O O . LYS A 1 238 ? -20.019 23.752 13.900 1.00 83.94 238 LYS A O 1
ATOM 1843 N N . LYS A 1 239 ? -21.489 25.337 14.407 1.00 85.06 239 LYS A N 1
ATOM 1844 C CA . LYS A 1 239 ? -22.604 24.378 14.560 1.00 85.06 239 LYS A CA 1
ATOM 1845 C C . LYS A 1 239 ? -22.930 23.624 13.265 1.00 85.06 239 LYS A C 1
ATOM 1847 O O . LYS A 1 239 ? -23.304 22.457 13.294 1.00 85.06 239 LYS A O 1
ATOM 1852 N N . ASN A 1 240 ? -22.727 24.275 12.120 1.00 83.19 240 ASN A N 1
ATOM 1853 C CA . ASN A 1 240 ? -22.908 23.689 10.789 1.00 83.19 240 ASN A CA 1
ATOM 1854 C C . ASN A 1 240 ? -21.990 22.487 10.507 1.00 83.19 240 ASN A C 1
ATOM 1856 O O . ASN A 1 240 ? -22.322 21.693 9.636 1.00 83.19 240 ASN A O 1
ATOM 1860 N N . GLN A 1 241 ? -20.884 22.327 11.245 1.00 85.44 241 GLN A N 1
ATOM 1861 C CA . GLN A 1 241 ? -19.940 21.209 11.092 1.00 85.44 241 GLN A CA 1
ATOM 1862 C C . GLN A 1 241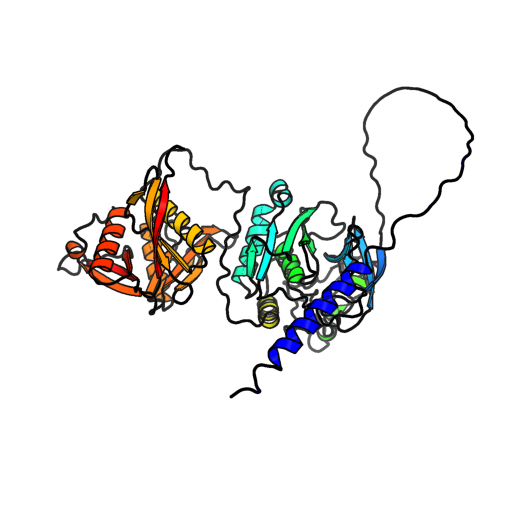 ? -20.546 19.843 11.474 1.00 85.44 241 GLN A C 1
ATOM 1864 O O . GLN A 1 241 ? -19.951 18.803 11.213 1.00 85.44 241 GLN A O 1
ATOM 1869 N N . PHE A 1 242 ? -21.720 19.844 12.116 1.00 89.31 242 PHE A N 1
ATOM 1870 C CA . PHE A 1 242 ? -22.431 18.648 12.574 1.00 89.31 242 PHE A CA 1
ATOM 1871 C C . PHE A 1 242 ? -23.773 18.439 11.851 1.00 89.31 242 PHE A C 1
ATOM 1873 O O . PHE A 1 242 ? -24.643 17.708 12.339 1.00 89.31 242 PHE A O 1
ATOM 1880 N N . GLN A 1 243 ? -23.982 19.120 10.721 1.00 88.31 243 GLN A N 1
ATOM 1881 C CA . GLN A 1 243 ? -25.196 18.986 9.921 1.00 88.31 243 GLN A CA 1
ATOM 1882 C C . GLN A 1 243 ? -25.286 17.586 9.293 1.00 88.31 243 GLN A C 1
ATOM 1884 O O . GLN A 1 243 ? -24.300 17.039 8.813 1.00 88.31 243 GLN A O 1
ATOM 1889 N N . ILE A 1 244 ? -26.492 17.010 9.287 1.00 88.88 244 ILE A N 1
ATOM 1890 C CA . ILE A 1 244 ? -26.740 15.681 8.718 1.00 88.88 244 ILE A CA 1
ATOM 1891 C C . ILE A 1 244 ? -26.716 15.718 7.182 1.00 88.88 244 ILE A C 1
ATOM 1893 O O . ILE A 1 244 ? -27.467 16.476 6.547 1.00 88.88 244 ILE A O 1
ATOM 1897 N N . GLU A 1 245 ? -25.945 14.804 6.594 1.00 85.25 245 GLU A N 1
ATOM 1898 C CA . GLU A 1 245 ? -25.866 14.555 5.157 1.00 85.25 245 GLU A CA 1
ATOM 1899 C C . GLU A 1 245 ? -26.697 13.337 4.755 1.00 85.25 245 GLU A C 1
ATOM 1901 O O . GLU A 1 245 ? -26.530 12.230 5.267 1.00 85.25 245 GLU A O 1
ATOM 1906 N N . VAL A 1 246 ? -27.622 13.543 3.815 1.00 76.19 246 VAL A N 1
ATOM 1907 C CA . VAL A 1 246 ? -28.572 12.505 3.390 1.00 76.19 246 VAL A CA 1
ATOM 1908 C C . VAL A 1 246 ? -27.948 11.688 2.263 1.00 76.19 246 VAL A C 1
ATOM 1910 O O . VAL A 1 246 ? -28.149 11.974 1.079 1.00 76.19 246 VAL A O 1
ATOM 1913 N N . GLY A 1 247 ? -27.182 10.673 2.662 1.00 70.88 247 GLY A N 1
ATOM 1914 C CA . GLY A 1 247 ? -26.555 9.674 1.799 1.00 70.88 247 GLY A CA 1
ATOM 1915 C C . GLY A 1 247 ? -26.840 8.242 2.263 1.00 70.88 247 GLY A C 1
ATOM 1916 O O . GLY A 1 247 ? -27.483 8.012 3.284 1.00 70.88 247 GLY A O 1
ATOM 1917 N N . THR A 1 248 ? -26.367 7.254 1.500 1.00 72.38 248 THR A N 1
ATOM 1918 C CA . THR A 1 248 ? -26.479 5.838 1.891 1.00 72.38 248 THR A CA 1
ATOM 1919 C C . THR A 1 248 ? -25.288 5.440 2.753 1.00 72.38 248 THR A C 1
ATOM 1921 O O . THR A 1 248 ? -24.150 5.469 2.281 1.00 72.38 248 THR A O 1
ATOM 1924 N N . ALA A 1 249 ? -25.551 5.027 3.993 1.00 77.81 249 ALA A N 1
ATOM 1925 C CA . ALA A 1 249 ? -24.533 4.459 4.866 1.00 77.81 249 ALA A CA 1
ATOM 1926 C C . ALA A 1 249 ? -23.989 3.140 4.297 1.00 77.81 249 ALA A C 1
ATOM 1928 O O . ALA A 1 249 ? -24.751 2.233 3.948 1.00 77.81 249 ALA A O 1
ATOM 1929 N N . GLN A 1 250 ? -22.665 3.021 4.226 1.00 82.25 250 GLN A N 1
ATOM 1930 C CA . GLN A 1 250 ? -22.016 1.826 3.684 1.00 82.25 250 GLN A CA 1
ATOM 1931 C C . GLN A 1 250 ? -21.755 0.772 4.770 1.00 82.25 250 GLN A C 1
ATOM 1933 O O . GLN A 1 250 ? -21.885 -0.421 4.499 1.00 82.25 250 GLN A O 1
ATOM 1938 N N . SER A 1 251 ? -21.544 1.186 6.020 1.00 87.19 251 SER A N 1
ATOM 1939 C CA . SER A 1 251 ? -21.307 0.318 7.181 1.00 87.19 251 SER A CA 1
ATOM 1940 C C . SER A 1 251 ? -22.186 0.704 8.387 1.00 87.19 251 SER A C 1
ATOM 1942 O O . SER A 1 251 ? -22.928 1.695 8.362 1.00 87.19 251 SER A O 1
ATOM 1944 N N . THR A 1 252 ? -22.149 -0.108 9.449 1.00 92.50 252 THR A N 1
ATOM 1945 C CA . THR A 1 252 ? -22.754 0.252 10.751 1.00 92.50 252 THR A CA 1
ATOM 1946 C C . THR A 1 252 ? -22.009 1.427 11.386 1.00 92.50 252 THR A C 1
ATOM 1948 O O . THR A 1 252 ? -20.827 1.592 11.104 1.00 92.50 252 THR A O 1
ATOM 1951 N N . TYR A 1 253 ? -22.674 2.201 12.254 1.00 95.25 253 TYR A N 1
ATOM 1952 C CA . TYR A 1 253 ? -22.059 3.372 12.888 1.00 95.25 253 TYR A CA 1
ATOM 1953 C C . TYR A 1 253 ? -20.749 3.017 13.605 1.00 95.25 253 TYR A C 1
ATOM 1955 O O . TYR A 1 253 ? -20.674 2.001 14.317 1.00 95.25 253 TYR A O 1
ATOM 1963 N N . ASP A 1 254 ? -19.722 3.842 13.416 1.00 96.44 254 ASP A N 1
ATOM 1964 C CA . ASP A 1 254 ? -18.392 3.614 13.971 1.00 96.44 254 ASP A CA 1
ATOM 1965 C C . ASP A 1 254 ? -17.810 4.827 14.709 1.00 96.44 254 ASP A C 1
ATOM 1967 O O . ASP A 1 254 ? -17.210 5.724 14.123 1.00 96.44 254 ASP A O 1
ATOM 1971 N N . TYR A 1 255 ? -17.890 4.804 16.041 1.00 96.75 255 TYR A N 1
ATOM 1972 C CA . TYR A 1 255 ? -17.245 5.805 16.897 1.00 96.75 255 TYR A CA 1
ATOM 1973 C C . TYR A 1 255 ? -15.739 5.947 16.647 1.00 96.75 255 TYR A C 1
ATOM 1975 O O . TYR A 1 255 ? -15.191 7.030 16.828 1.00 96.75 255 TYR A O 1
ATOM 1983 N N . CYS A 1 256 ? -15.062 4.863 16.261 1.00 96.31 256 CYS A N 1
ATOM 1984 C CA . CYS A 1 256 ? -13.618 4.850 16.048 1.00 96.31 256 CYS A CA 1
ATOM 1985 C C . CYS A 1 256 ? -13.216 5.215 14.613 1.00 96.31 256 CYS A C 1
ATOM 1987 O O . CYS A 1 256 ? -12.016 5.208 14.320 1.00 96.31 256 CYS A O 1
ATOM 1989 N N . SER A 1 257 ? -14.179 5.479 13.720 1.00 97.25 257 SER A N 1
ATOM 1990 C CA . SER A 1 257 ? -13.897 5.762 12.312 1.00 97.25 257 SER A CA 1
ATOM 1991 C C . SER A 1 257 ? -12.893 6.901 12.193 1.00 97.25 257 SER A C 1
ATOM 1993 O O . SER A 1 257 ? -12.984 7.910 12.906 1.00 97.25 257 SER A O 1
ATOM 1995 N N . ILE A 1 258 ? -11.964 6.779 11.243 1.00 95.38 258 ILE A N 1
ATOM 1996 C CA . ILE A 1 258 ? -11.057 7.884 10.916 1.00 95.38 258 ILE A CA 1
ATOM 1997 C C . ILE A 1 258 ? -11.826 9.129 10.445 1.00 95.38 258 ILE A C 1
ATOM 1999 O O . ILE A 1 258 ? -11.311 10.244 10.527 1.00 95.38 258 ILE A O 1
ATOM 2003 N N . MET A 1 259 ? -13.067 8.946 9.981 1.00 96.31 259 MET A N 1
ATOM 2004 C CA . MET A 1 259 ? -13.982 9.992 9.529 1.00 96.31 259 MET A CA 1
ATOM 2005 C C . MET A 1 259 ? -14.807 10.607 10.664 1.00 96.31 259 MET A C 1
ATOM 2007 O O . MET A 1 259 ? -15.557 11.547 10.415 1.00 96.31 259 MET A O 1
ATOM 2011 N N . HIS A 1 260 ? -14.694 10.118 11.902 1.00 96.94 260 HIS A N 1
ATOM 2012 C CA . HIS A 1 260 ? -15.418 10.672 13.045 1.00 96.94 260 HIS A CA 1
ATOM 2013 C C . HIS A 1 260 ? -14.646 11.838 13.681 1.00 96.94 260 HIS A C 1
ATOM 2015 O O . HIS A 1 260 ? -13.413 11.843 13.757 1.00 96.94 260 HIS A O 1
ATOM 2021 N N . TYR A 1 261 ? -15.361 12.846 14.171 1.00 95.12 261 TYR A N 1
ATOM 2022 C CA . TYR A 1 261 ? -14.789 13.911 14.998 1.00 95.12 261 TYR A CA 1
ATOM 2023 C C . TYR A 1 261 ? -14.508 13.474 16.438 1.00 95.12 261 TYR A C 1
ATOM 2025 O O . TYR A 1 261 ? -15.147 12.565 16.964 1.00 95.12 261 TYR A O 1
ATOM 2033 N N . SER A 1 262 ? -13.553 14.138 17.091 1.00 94.25 262 SER A N 1
ATOM 2034 C CA . SER A 1 262 ? -13.277 13.928 18.515 1.00 94.25 262 SER A CA 1
ATOM 2035 C C . SER A 1 262 ? -14.398 14.486 19.398 1.00 94.25 262 SER A C 1
ATOM 2037 O O . SER A 1 262 ? -15.161 15.358 18.980 1.00 94.25 262 SER A O 1
ATOM 2039 N N . ALA A 1 263 ? -14.460 14.031 20.654 1.00 95.38 263 ALA A N 1
ATOM 2040 C CA . ALA A 1 263 ? -15.482 14.452 21.618 1.00 95.38 263 ALA A CA 1
ATOM 2041 C C . ALA A 1 263 ? -15.568 15.975 21.817 1.00 95.38 263 ALA A C 1
ATOM 2043 O O . ALA A 1 263 ? -16.632 16.491 22.138 1.00 95.38 263 ALA A O 1
ATOM 2044 N N . THR A 1 264 ? -14.453 16.694 21.662 1.00 94.25 264 THR A N 1
ATOM 2045 C CA . THR A 1 264 ? -14.326 18.139 21.918 1.00 94.25 264 THR A CA 1
ATOM 2046 C C . THR A 1 264 ? -14.198 18.967 20.638 1.00 94.25 264 THR A C 1
ATOM 2048 O O . THR A 1 264 ? -13.863 20.155 20.702 1.00 94.25 264 THR A O 1
ATOM 2051 N N . ALA A 1 265 ? -14.456 18.371 19.469 1.00 91.81 265 ALA A N 1
ATOM 2052 C CA . ALA A 1 265 ? -14.366 19.062 18.189 1.00 91.81 265 ALA A CA 1
ATOM 2053 C C . ALA A 1 265 ? -15.218 20.341 18.195 1.00 91.81 265 ALA A C 1
ATOM 2055 O O . ALA A 1 265 ? -16.394 20.320 18.561 1.00 91.81 265 ALA A O 1
ATOM 2056 N N . PHE A 1 266 ? -14.602 21.464 17.813 1.00 91.25 266 PHE A N 1
ATOM 2057 C CA . PHE A 1 266 ? -15.215 22.799 17.799 1.00 91.25 266 PHE A CA 1
ATOM 2058 C C . PHE A 1 266 ? -15.805 23.266 19.140 1.00 91.25 266 PHE A C 1
ATOM 2060 O O . PHE A 1 266 ? -16.704 24.110 19.167 1.00 91.25 266 PHE A O 1
ATOM 2067 N N . SER A 1 267 ? -15.290 22.758 20.261 1.00 94.81 267 SER A N 1
ATOM 2068 C CA . SER A 1 267 ? -15.655 23.250 21.589 1.00 94.81 267 SER A CA 1
ATOM 2069 C C . SER A 1 267 ? -15.184 24.694 21.798 1.00 94.81 267 SER A C 1
ATOM 2071 O O . SER A 1 267 ? -14.094 25.075 21.358 1.00 94.81 267 SER A O 1
ATOM 2073 N N . LYS A 1 268 ? -15.997 25.512 22.475 1.00 94.69 268 LYS A N 1
ATOM 2074 C CA . LYS A 1 268 ? -15.626 26.875 22.907 1.00 94.69 268 LYS A CA 1
ATOM 2075 C C . LYS A 1 268 ? -15.126 26.948 24.348 1.00 94.69 268 LYS A C 1
ATOM 2077 O O . LYS A 1 268 ? -14.594 27.974 24.756 1.00 94.69 268 LYS A O 1
ATOM 2082 N N . ASN A 1 269 ? -15.321 25.886 25.126 1.00 95.00 269 ASN A N 1
ATOM 2083 C CA . ASN A 1 269 ? -15.051 25.854 26.566 1.00 95.00 269 ASN A CA 1
ATOM 2084 C C . ASN A 1 269 ? -14.228 24.629 27.007 1.00 95.00 269 ASN A C 1
ATOM 2086 O O . ASN A 1 269 ? -14.002 24.451 28.199 1.00 95.00 269 ASN A O 1
ATOM 2090 N N . GLY A 1 270 ? -13.784 23.792 26.065 1.00 92.94 270 GLY A N 1
ATOM 2091 C CA . GLY A 1 270 ? -13.038 22.560 26.335 1.00 92.94 270 GLY A CA 1
ATOM 2092 C C . GLY A 1 270 ? -13.912 21.372 26.750 1.00 92.94 270 GLY A C 1
ATOM 2093 O O . GLY A 1 270 ? -13.407 20.253 26.810 1.00 92.94 270 GLY A O 1
ATOM 2094 N N . ASN A 1 271 ? -15.212 21.580 26.981 1.00 96.00 271 ASN A N 1
ATOM 2095 C CA . ASN A 1 271 ? -16.155 20.502 27.271 1.00 96.00 271 ASN A CA 1
ATOM 2096 C C . ASN A 1 271 ? -16.534 19.747 25.991 1.00 96.00 271 ASN A C 1
ATOM 2098 O O . ASN A 1 271 ? -16.403 20.272 24.879 1.00 96.00 271 ASN A O 1
ATOM 2102 N N . ALA A 1 272 ? -17.033 18.521 26.159 1.00 95.88 272 ALA A N 1
ATOM 2103 C CA . ALA A 1 272 ? -17.467 17.681 25.052 1.00 95.88 272 ALA A CA 1
ATOM 2104 C C . ALA A 1 272 ? -18.628 18.323 24.273 1.00 95.88 272 ALA A C 1
ATOM 2106 O O . ALA A 1 272 ? -19.614 18.784 24.851 1.00 95.88 272 ALA A O 1
ATOM 2107 N N . THR A 1 273 ? -18.500 18.344 22.951 1.00 96.88 273 THR A N 1
ATOM 2108 C CA . THR A 1 273 ? -19.551 18.689 21.990 1.00 96.88 273 THR A CA 1
ATOM 2109 C C . THR A 1 273 ? -20.287 17.443 21.498 1.00 96.88 273 THR A C 1
ATOM 2111 O O . THR A 1 273 ? -21.433 17.561 21.070 1.00 96.88 273 THR A O 1
ATOM 2114 N N . ILE A 1 274 ? -19.665 16.263 21.605 1.00 97.44 274 ILE A N 1
ATOM 2115 C CA . ILE A 1 274 ? -20.236 14.949 21.290 1.00 97.44 274 ILE A CA 1
ATOM 2116 C C . ILE A 1 274 ? -20.244 14.074 22.555 1.00 97.44 274 ILE A C 1
ATOM 2118 O O . ILE A 1 274 ? -19.194 13.829 23.149 1.00 97.44 274 ILE A O 1
ATOM 2122 N N . GLU A 1 275 ? -21.418 13.563 22.926 1.00 97.31 275 GLU A N 1
ATOM 2123 C CA . GLU A 1 275 ? -21.639 12.526 23.944 1.00 97.31 275 GLU A CA 1
ATOM 2124 C C . GLU A 1 275 ? -22.045 11.214 23.251 1.00 97.31 275 GLU A C 1
ATOM 2126 O O . GLU A 1 275 ? -22.878 11.223 22.347 1.00 97.31 275 GLU A O 1
ATOM 2131 N N . CYS A 1 276 ? -21.453 10.081 23.637 1.00 97.31 276 CYS A N 1
ATOM 2132 C CA . CYS A 1 276 ? -21.750 8.785 23.023 1.00 97.31 276 CYS A CA 1
ATOM 2133 C C . CYS A 1 276 ? -22.959 8.124 23.684 1.00 97.31 276 CYS A C 1
ATOM 2135 O O . CYS A 1 276 ? -23.117 8.163 24.901 1.00 97.31 276 CYS A O 1
ATOM 2137 N N . MET A 1 277 ? -23.796 7.483 22.874 1.00 97.19 277 MET A N 1
ATOM 2138 C CA . MET A 1 277 ? -25.088 6.931 23.270 1.00 97.19 277 MET A CA 1
ATOM 2139 C C . MET A 1 277 ? -25.201 5.468 22.843 1.00 97.19 277 MET A C 1
ATOM 2141 O O . MET A 1 277 ? -24.969 5.145 21.685 1.00 97.19 277 MET A O 1
ATOM 2145 N N . ILE A 1 278 ? -25.634 4.582 23.738 1.00 93.44 278 ILE A N 1
ATOM 2146 C CA . ILE A 1 278 ? -26.026 3.207 23.387 1.00 93.44 278 ILE A CA 1
ATOM 2147 C C . ILE A 1 278 ? -27.453 2.989 23.875 1.00 93.44 278 ILE A C 1
ATOM 2149 O O . ILE A 1 278 ? -27.750 3.185 25.051 1.00 93.44 278 ILE A O 1
ATOM 2153 N N . ASN A 1 279 ? -28.349 2.585 22.969 1.00 91.06 279 ASN A N 1
ATOM 2154 C CA . ASN A 1 279 ? -29.773 2.376 23.263 1.00 91.06 279 ASN A CA 1
ATOM 2155 C C . ASN A 1 279 ? -30.434 3.592 23.950 1.00 91.06 279 ASN A C 1
ATOM 2157 O O . ASN A 1 279 ? -31.243 3.436 24.863 1.00 91.06 279 ASN A O 1
ATOM 2161 N N . GLY A 1 280 ? -30.061 4.807 23.532 1.00 91.25 280 GLY A N 1
ATOM 2162 C CA . GLY A 1 280 ? -30.591 6.062 24.077 1.00 91.25 280 GLY A CA 1
ATOM 2163 C C . GLY A 1 280 ? -30.031 6.476 25.443 1.00 91.25 280 GLY A C 1
ATOM 2164 O O . GLY A 1 280 ? -30.491 7.471 25.998 1.00 91.25 280 GLY A O 1
ATOM 2165 N N . LEU A 1 281 ? -29.039 5.760 25.981 1.00 94.62 281 LEU A N 1
ATOM 2166 C CA . LEU A 1 281 ? -28.386 6.088 27.249 1.00 94.62 281 LEU A CA 1
ATOM 2167 C C . LEU A 1 281 ? -26.952 6.589 27.025 1.00 94.62 281 LEU A C 1
ATOM 2169 O O . LEU A 1 281 ? -26.235 5.974 26.231 1.00 94.62 281 LEU A O 1
ATOM 2173 N N . PRO A 1 282 ? -26.514 7.650 27.732 1.00 95.50 282 PRO A N 1
ATOM 2174 C CA . PRO A 1 282 ? -25.129 8.097 27.691 1.00 95.50 282 PRO A CA 1
ATOM 2175 C C . PRO A 1 282 ? -24.166 7.009 28.159 1.00 95.50 282 PRO A C 1
ATOM 2177 O O . PRO A 1 282 ? -24.385 6.361 29.186 1.00 95.50 282 PRO A O 1
ATOM 2180 N N . VAL A 1 283 ? -23.077 6.840 27.420 1.00 95.44 283 VAL A N 1
ATOM 2181 C CA . VAL A 1 283 ? -21.964 5.954 27.761 1.00 95.44 283 VAL A CA 1
ATOM 2182 C C . VAL A 1 283 ? -20.641 6.701 27.595 1.00 95.44 283 VAL A C 1
ATOM 2184 O O . VAL A 1 283 ? -20.557 7.626 26.783 1.00 95.44 283 VAL A O 1
ATOM 2187 N N . PRO A 1 284 ? -19.578 6.309 28.319 1.00 94.31 284 PRO A N 1
ATOM 2188 C CA . PRO A 1 284 ? -18.243 6.805 28.025 1.00 94.31 284 PRO A CA 1
ATOM 2189 C C . PRO A 1 284 ? -17.899 6.545 26.557 1.00 94.31 284 PRO A C 1
ATOM 2191 O O . PRO A 1 284 ? -18.002 5.413 26.078 1.00 94.31 284 PRO A O 1
ATOM 2194 N N . CYS A 1 285 ? -17.509 7.598 25.842 1.00 94.06 285 CYS A N 1
ATOM 2195 C CA . CYS A 1 285 ? -16.999 7.443 24.490 1.00 94.06 285 CYS A CA 1
ATOM 2196 C C . CYS A 1 285 ? -15.734 6.576 24.501 1.00 94.06 285 CYS A C 1
ATOM 2198 O O . CYS A 1 285 ? -14.934 6.689 25.432 1.00 94.06 285 CYS A O 1
ATOM 2200 N N . PRO A 1 286 ? -15.530 5.724 23.485 1.00 93.94 286 PRO A N 1
ATOM 2201 C CA . PRO A 1 286 ? -14.317 4.925 23.402 1.00 93.94 286 PRO A CA 1
ATOM 2202 C C . PRO A 1 286 ? -13.092 5.822 23.163 1.00 93.94 286 PRO A C 1
ATOM 2204 O O . PRO A 1 286 ? -13.190 6.836 22.471 1.00 93.94 286 PRO A O 1
ATOM 2207 N N . ASP A 1 287 ? -11.923 5.412 23.666 1.00 90.81 287 ASP A N 1
ATOM 2208 C CA . ASP A 1 287 ? -10.662 6.178 23.573 1.00 90.81 287 ASP A CA 1
ATOM 2209 C C . ASP A 1 287 ? -10.225 6.480 22.127 1.00 90.81 287 ASP A C 1
ATOM 2211 O O . ASP A 1 287 ? -9.456 7.401 21.868 1.00 90.81 287 ASP A O 1
ATOM 2215 N N . CYS A 1 288 ? -10.725 5.699 21.172 1.00 91.25 288 CYS A N 1
ATOM 2216 C CA . CYS A 1 288 ? -10.499 5.866 19.740 1.00 91.25 288 CYS A CA 1
ATOM 2217 C C . CYS A 1 288 ? -11.331 6.998 19.100 1.00 91.25 288 CYS A C 1
ATOM 2219 O O . CYS A 1 288 ? -11.158 7.252 17.911 1.00 91.25 288 CYS A O 1
ATOM 2221 N N . LEU A 1 289 ? -12.283 7.625 19.805 1.00 93.88 289 LEU A N 1
ATOM 2222 C CA . LEU A 1 289 ? -13.170 8.629 19.209 1.00 93.88 289 LEU A CA 1
ATOM 2223 C C . LEU A 1 289 ? -12.358 9.813 18.670 1.00 93.88 289 LEU A C 1
ATOM 2225 O O . LEU A 1 289 ? -11.608 10.459 19.402 1.00 93.88 289 LEU A O 1
ATOM 2229 N N . GLY A 1 290 ? -12.541 10.133 17.388 1.00 89.56 290 GLY A N 1
ATOM 2230 C CA . GLY A 1 290 ? -11.697 11.119 16.710 1.00 89.56 290 GLY A CA 1
ATOM 2231 C C . GLY A 1 290 ? -10.343 10.566 16.261 1.00 89.56 290 GLY A C 1
ATOM 2232 O O . GLY A 1 290 ? -9.397 11.334 16.101 1.00 89.56 290 GLY A O 1
ATOM 2233 N N . ASN A 1 291 ? -10.245 9.248 16.067 1.00 88.88 291 ASN A N 1
ATOM 2234 C CA . ASN A 1 291 ? -9.096 8.545 15.505 1.00 88.88 291 ASN A CA 1
ATOM 2235 C C . ASN A 1 291 ? -8.505 9.286 14.289 1.00 88.88 291 ASN A C 1
ATOM 2237 O O . ASN A 1 291 ? -9.215 9.669 13.358 1.00 88.88 291 ASN A O 1
ATOM 2241 N N . ARG A 1 292 ? -7.182 9.480 14.291 1.00 84.62 292 ARG A N 1
ATOM 2242 C CA . ARG A 1 292 ? -6.396 10.039 13.173 1.00 84.62 292 ARG A CA 1
ATOM 2243 C C . ARG A 1 292 ? -5.132 9.217 12.910 1.00 84.62 292 ARG A C 1
ATOM 2245 O O . ARG A 1 292 ? -4.108 9.757 12.488 1.00 84.62 292 ARG A O 1
ATOM 2252 N N . THR A 1 293 ? -5.199 7.915 13.182 1.00 77.38 293 THR A N 1
ATOM 2253 C CA . THR A 1 293 ? -4.068 6.985 13.086 1.00 77.38 293 THR A CA 1
ATOM 2254 C C . THR A 1 293 ? -4.212 6.036 11.900 1.00 77.38 293 THR A C 1
ATOM 2256 O O . THR A 1 293 ? -3.300 5.970 11.078 1.00 77.38 293 THR A O 1
ATOM 2259 N N . SER A 1 294 ? -5.333 5.321 11.785 1.00 80.06 294 SER A N 1
ATOM 2260 C CA . SER A 1 294 ? -5.567 4.321 10.729 1.00 80.06 294 SER A CA 1
ATOM 2261 C C . SER A 1 294 ? -7.057 4.070 10.503 1.00 80.06 294 SER A C 1
ATOM 2263 O O . SER A 1 294 ? -7.872 4.468 11.332 1.00 80.06 294 SER A O 1
ATOM 2265 N N . PHE A 1 295 ? -7.408 3.358 9.431 1.00 85.81 295 PHE A N 1
ATOM 2266 C CA . PHE A 1 295 ? -8.766 2.851 9.243 1.00 85.81 295 PHE A CA 1
ATOM 2267 C C . PHE A 1 295 ? -9.155 1.845 10.323 1.00 85.81 295 PHE A C 1
ATOM 2269 O O . PHE A 1 295 ? -8.322 1.073 10.813 1.00 85.81 295 PHE A O 1
ATOM 2276 N N . THR A 1 296 ? -10.436 1.846 10.672 1.00 91.06 296 THR A N 1
ATOM 2277 C CA . THR A 1 296 ? -11.072 0.718 11.350 1.00 91.06 296 THR A CA 1
ATOM 2278 C C . THR A 1 296 ? -11.497 -0.337 10.329 1.00 91.06 296 THR A C 1
ATOM 2280 O O . THR A 1 296 ? -11.545 -0.086 9.125 1.00 91.06 296 THR A O 1
ATOM 2283 N N . GLN A 1 297 ? -11.889 -1.522 10.803 1.00 86.50 297 GLN A N 1
ATOM 2284 C CA . GLN A 1 297 ? -12.471 -2.524 9.909 1.00 86.50 297 GLN A CA 1
ATOM 2285 C C . GLN A 1 297 ? -13.760 -2.019 9.236 1.00 86.50 297 GLN A C 1
ATOM 2287 O O . GLN A 1 297 ? -14.014 -2.351 8.088 1.00 86.50 297 GLN A O 1
ATOM 2292 N N . LYS A 1 298 ? -14.557 -1.177 9.908 1.00 92.62 298 LYS A N 1
ATOM 2293 C CA . LYS A 1 298 ? -15.806 -0.643 9.341 1.00 92.62 298 LYS A CA 1
ATOM 2294 C C . LYS A 1 298 ? -15.565 0.449 8.296 1.00 92.62 298 LYS A C 1
ATOM 2296 O O . LYS A 1 298 ? -16.401 0.590 7.402 1.00 92.62 298 LYS A O 1
ATOM 2301 N N . ASP A 1 299 ? -14.458 1.189 8.398 1.00 94.56 299 ASP A N 1
ATOM 2302 C CA . ASP A 1 299 ? -13.993 2.088 7.335 1.00 94.56 299 ASP A CA 1
ATOM 2303 C C . ASP A 1 299 ? -13.658 1.268 6.076 1.00 94.56 299 ASP A C 1
ATOM 2305 O O . ASP A 1 299 ? -14.171 1.557 4.994 1.00 94.56 299 ASP A O 1
ATOM 2309 N N . ILE A 1 300 ? -12.870 0.195 6.242 1.00 88.19 300 ILE A N 1
ATOM 2310 C CA . ILE A 1 300 ? -12.473 -0.735 5.171 1.00 88.19 300 ILE A CA 1
ATOM 2311 C C . ILE A 1 300 ? -13.700 -1.376 4.518 1.00 88.19 300 ILE A C 1
ATOM 2313 O O . ILE A 1 300 ? -13.915 -1.214 3.319 1.00 88.19 300 ILE A O 1
ATOM 2317 N N . ASP A 1 301 ? -14.557 -2.022 5.314 1.00 88.38 301 ASP A N 1
ATOM 2318 C CA . ASP A 1 301 ? -15.769 -2.688 4.830 1.00 88.38 301 ASP A CA 1
ATOM 2319 C C . ASP A 1 301 ? -16.689 -1.703 4.090 1.00 88.38 301 ASP A C 1
ATOM 2321 O O . ASP A 1 301 ? -17.347 -2.060 3.111 1.00 88.38 301 ASP A O 1
ATOM 2325 N N . GLY A 1 302 ? -16.745 -0.450 4.560 1.00 90.94 302 GLY A N 1
ATOM 2326 C CA . GLY A 1 302 ? -17.484 0.628 3.917 1.00 90.94 302 GLY A CA 1
ATOM 2327 C C . GLY A 1 302 ? -16.941 0.954 2.526 1.00 90.94 302 GLY A C 1
ATOM 2328 O O . GLY A 1 302 ? -17.725 1.008 1.576 1.00 90.94 302 GLY A O 1
ATOM 2329 N N . ILE A 1 303 ? -15.623 1.144 2.399 1.00 90.19 303 ILE A N 1
ATOM 2330 C CA . ILE A 1 303 ? -14.936 1.412 1.123 1.00 90.19 303 ILE A CA 1
ATOM 2331 C C . ILE A 1 303 ? -15.121 0.240 0.157 1.00 90.19 303 ILE A C 1
ATOM 2333 O O . ILE A 1 303 ? -15.570 0.445 -0.973 1.00 90.19 303 ILE A O 1
ATOM 2337 N N . ASP A 1 304 ? -14.856 -0.982 0.606 1.00 86.31 304 ASP A N 1
ATOM 2338 C CA . ASP A 1 304 ? -14.885 -2.178 -0.240 1.00 86.31 304 ASP A CA 1
ATOM 2339 C C . ASP A 1 304 ? -16.301 -2.465 -0.741 1.00 86.31 304 ASP A C 1
ATOM 2341 O O . ASP A 1 304 ? -16.538 -2.637 -1.941 1.00 86.31 304 ASP A O 1
ATOM 2345 N N . LYS A 1 305 ? -17.298 -2.376 0.147 1.00 87.75 305 LYS A N 1
ATOM 2346 C CA . LYS A 1 305 ? -18.708 -2.491 -0.243 1.00 87.75 305 LYS A CA 1
ATOM 2347 C C . LYS A 1 305 ? -19.129 -1.396 -1.217 1.00 87.75 305 LYS A C 1
ATOM 2349 O O . LYS A 1 305 ? -19.936 -1.658 -2.108 1.00 87.75 305 LYS A O 1
ATOM 2354 N N . PHE A 1 306 ? -18.623 -0.176 -1.058 1.00 88.19 306 PHE A N 1
ATOM 2355 C CA . PHE A 1 306 ? -18.972 0.930 -1.945 1.00 88.19 306 PHE A CA 1
ATOM 2356 C C . PHE A 1 306 ? -18.410 0.745 -3.360 1.00 88.19 306 PHE A C 1
ATOM 2358 O O . PHE A 1 306 ? -19.078 1.103 -4.335 1.00 88.19 306 PHE A O 1
ATOM 2365 N N . TYR A 1 307 ? -17.219 0.153 -3.479 1.00 83.81 307 TYR A N 1
ATOM 2366 C CA . TYR A 1 307 ? -16.558 -0.094 -4.759 1.00 83.81 307 TYR A CA 1
ATOM 2367 C C . TYR A 1 307 ? -16.867 -1.468 -5.381 1.00 83.81 307 TYR A C 1
ATOM 2369 O O . TYR A 1 307 ? -16.628 -1.613 -6.581 1.00 83.81 307 TYR A O 1
ATOM 2377 N N . ASN A 1 308 ? -17.460 -2.410 -4.626 1.00 65.38 308 ASN A N 1
ATOM 2378 C CA . ASN A 1 308 ? -18.125 -3.668 -5.031 1.00 65.38 308 ASN A CA 1
ATOM 2379 C C . ASN A 1 308 ? -17.602 -4.296 -6.337 1.00 65.38 308 ASN A C 1
ATOM 2381 O O . ASN A 1 308 ? -18.361 -4.545 -7.285 1.00 65.38 308 ASN A O 1
ATOM 2385 N N . LYS A 1 309 ? -16.291 -4.522 -6.429 1.00 55.84 309 LYS A N 1
ATOM 2386 C CA . LYS A 1 309 ? -15.675 -5.164 -7.593 1.00 55.84 309 LYS A CA 1
ATOM 2387 C C . LYS A 1 309 ? -14.778 -6.298 -7.134 1.00 55.84 309 LYS A C 1
ATOM 2389 O O . LYS A 1 309 ? -14.064 -6.171 -6.160 1.00 55.84 309 LYS A O 1
ATOM 2394 N N . VAL A 1 310 ? -14.808 -7.385 -7.910 1.00 43.72 310 VAL A N 1
ATOM 2395 C CA . VAL A 1 310 ? -13.919 -8.552 -7.812 1.00 43.72 310 VAL A CA 1
ATOM 2396 C C . VAL A 1 310 ? -12.511 -8.110 -7.414 1.00 43.72 310 VAL A C 1
ATOM 2398 O O . VAL A 1 310 ? -11.872 -7.418 -8.208 1.00 43.72 310 VAL A O 1
ATOM 2401 N N . SER A 1 311 ? -12.089 -8.511 -6.209 1.00 37.25 311 SER A N 1
ATOM 2402 C CA . SER A 1 311 ? -10.722 -8.508 -5.675 1.00 37.25 311 SER A CA 1
ATOM 2403 C C . SER A 1 311 ? -9.674 -8.070 -6.704 1.00 37.25 311 SER A C 1
ATOM 2405 O O . SER A 1 311 ? -9.301 -8.828 -7.605 1.00 37.25 311 SER A O 1
ATOM 2407 N N . ARG A 1 312 ? -9.215 -6.819 -6.587 1.00 46.62 312 ARG A N 1
ATOM 2408 C CA . ARG A 1 312 ? -8.073 -6.285 -7.353 1.00 46.62 312 ARG A CA 1
ATOM 2409 C C . ARG A 1 312 ? -6.791 -6.244 -6.529 1.00 46.62 312 ARG A C 1
ATOM 2411 O O . ARG A 1 312 ? -5.863 -5.516 -6.868 1.00 46.62 312 ARG A O 1
ATOM 2418 N N . PHE A 1 313 ? -6.727 -7.054 -5.476 1.00 34.81 313 PHE A N 1
ATOM 2419 C CA . PHE A 1 313 ? -5.502 -7.233 -4.720 1.00 34.81 313 PHE A CA 1
ATOM 2420 C C . PHE A 1 313 ? -4.475 -8.027 -5.541 1.00 34.81 313 PHE A C 1
ATOM 2422 O O . PHE A 1 313 ? -4.794 -9.130 -5.996 1.00 34.81 313 PHE A O 1
ATOM 2429 N N . PRO A 1 314 ? -3.239 -7.522 -5.703 1.00 48.12 314 PRO A N 1
ATOM 2430 C CA . PRO A 1 314 ? -2.720 -6.221 -5.261 1.00 48.12 314 PRO A CA 1
ATOM 2431 C C . PRO A 1 314 ? -2.862 -5.096 -6.309 1.00 48.12 314 PRO A C 1
ATOM 2433 O O . PRO A 1 314 ? -2.725 -5.303 -7.518 1.00 48.12 314 PRO A O 1
ATOM 2436 N N . CYS A 1 315 ? -3.034 -3.864 -5.825 1.00 43.94 315 CYS A N 1
ATOM 2437 C CA . CYS A 1 315 ? -2.951 -2.642 -6.623 1.00 43.94 315 CYS A CA 1
ATOM 2438 C C . CYS A 1 315 ? -1.514 -2.432 -7.146 1.00 43.94 315 CYS A C 1
ATOM 2440 O O . CYS A 1 315 ? -0.625 -1.983 -6.425 1.00 43.94 315 CYS A O 1
ATOM 2442 N N . ASN A 1 316 ? -1.265 -2.784 -8.409 1.00 37.38 316 ASN A N 1
ATOM 2443 C CA . ASN A 1 316 ? 0.064 -2.766 -9.031 1.00 37.38 316 ASN A CA 1
ATOM 2444 C C . ASN A 1 316 ? 0.579 -1.336 -9.323 1.00 37.38 316 ASN A C 1
ATOM 2446 O O . ASN A 1 316 ? 0.373 -0.829 -10.426 1.00 37.38 316 ASN A O 1
ATOM 2450 N N . SER A 1 317 ? 1.269 -0.691 -8.373 1.00 37.12 317 SER A N 1
ATOM 2451 C CA . SER A 1 317 ? 2.426 0.207 -8.612 1.00 37.12 317 SER A CA 1
ATOM 2452 C C . SER A 1 317 ? 2.912 0.867 -7.312 1.00 37.12 317 SER A C 1
ATOM 2454 O O . SER A 1 317 ? 2.121 1.545 -6.655 1.00 37.12 317 SER A O 1
ATOM 2456 N N . PRO A 1 318 ? 4.207 0.777 -6.954 1.00 38.28 318 PRO A N 1
ATOM 2457 C CA . PRO A 1 318 ? 4.766 1.630 -5.912 1.00 38.28 318 PRO A CA 1
ATOM 2458 C C . PRO A 1 318 ? 4.799 3.090 -6.387 1.00 38.28 318 PRO A C 1
ATOM 2460 O O . PRO A 1 318 ? 5.167 3.374 -7.528 1.00 38.28 318 PRO A O 1
ATOM 2463 N N . PHE A 1 319 ? 4.460 4.029 -5.503 1.00 38.97 319 PHE A N 1
ATOM 2464 C CA . PHE A 1 319 ? 4.750 5.446 -5.712 1.00 38.97 319 PHE A CA 1
ATOM 2465 C C . PHE A 1 319 ? 6.232 5.697 -5.380 1.00 38.97 319 PHE A C 1
ATOM 2467 O O . PHE A 1 319 ? 6.637 5.525 -4.230 1.00 38.97 319 PHE A O 1
ATOM 2474 N N . PRO A 1 320 ? 7.087 6.079 -6.343 1.00 37.09 320 PRO A N 1
ATOM 2475 C CA . PRO A 1 320 ? 8.464 6.446 -6.029 1.00 37.09 320 PRO A CA 1
ATOM 2476 C C . PRO A 1 320 ? 8.495 7.780 -5.260 1.00 37.09 320 PRO A C 1
ATOM 2478 O O . PRO A 1 320 ? 7.888 8.765 -5.683 1.00 37.09 320 PRO A O 1
ATOM 2481 N N . ASN A 1 321 ? 9.210 7.837 -4.129 1.00 37.66 321 ASN A N 1
ATOM 2482 C CA . ASN A 1 321 ? 9.500 9.091 -3.424 1.00 37.66 321 ASN A CA 1
ATOM 2483 C C . ASN A 1 321 ? 10.759 9.755 -4.044 1.00 37.66 321 ASN A C 1
ATOM 2485 O O . ASN A 1 321 ? 11.844 9.228 -3.825 1.00 37.66 321 ASN A O 1
ATOM 2489 N N . PRO A 1 322 ? 10.660 10.883 -4.781 1.00 33.06 322 PRO A N 1
ATOM 2490 C CA . PRO A 1 322 ? 11.785 11.613 -5.375 1.00 33.06 322 PRO A CA 1
ATOM 2491 C C . PRO A 1 322 ? 12.749 12.266 -4.371 1.00 33.06 322 PRO A C 1
ATOM 2493 O O . PRO A 1 322 ? 13.892 12.517 -4.741 1.00 33.06 322 PRO A O 1
ATOM 2496 N N . ASN A 1 323 ? 12.328 12.537 -3.126 1.00 34.22 323 ASN A N 1
ATOM 2497 C CA . ASN A 1 323 ? 13.178 13.164 -2.099 1.00 34.22 323 ASN A CA 1
ATOM 2498 C C . ASN A 1 323 ? 13.792 12.173 -1.115 1.00 34.22 323 ASN A C 1
ATOM 2500 O O . ASN A 1 323 ? 14.745 12.519 -0.414 1.00 34.22 323 ASN A O 1
ATOM 2504 N N . ARG A 1 324 ? 13.318 10.924 -1.095 1.00 33.81 324 ARG A N 1
ATOM 2505 C CA . ARG A 1 324 ? 14.230 9.858 -0.710 1.00 33.81 324 ARG A CA 1
ATOM 2506 C C . ARG A 1 324 ? 15.187 9.710 -1.870 1.00 33.81 324 ARG A C 1
ATOM 2508 O O . ARG A 1 324 ? 14.801 9.258 -2.943 1.00 33.81 324 ARG A O 1
ATOM 2515 N N . GLN A 1 325 ? 16.452 10.049 -1.633 1.00 27.97 325 GLN A N 1
ATOM 2516 C CA . GLN A 1 325 ? 17.503 9.350 -2.347 1.00 27.97 325 GLN A CA 1
ATOM 2517 C C . GLN A 1 325 ? 17.101 7.866 -2.299 1.00 27.97 325 GLN A C 1
ATOM 2519 O O . GLN A 1 325 ? 17.060 7.269 -1.220 1.00 27.97 325 GLN A O 1
ATOM 2524 N N . GLN A 1 326 ? 16.798 7.247 -3.450 1.00 31.86 326 GLN A N 1
ATOM 2525 C CA . GLN A 1 326 ? 17.305 5.890 -3.626 1.00 31.86 326 GLN A CA 1
ATOM 2526 C C . GLN A 1 326 ? 18.736 6.013 -3.143 1.00 31.86 326 GLN A C 1
ATOM 2528 O O . GLN A 1 326 ? 19.424 6.863 -3.705 1.00 31.86 326 GLN A O 1
ATOM 2533 N N . MET A 1 327 ? 19.120 5.346 -2.049 1.00 24.81 327 MET A N 1
ATOM 2534 C CA . MET A 1 327 ? 20.496 5.413 -1.570 1.00 24.81 327 MET A CA 1
ATOM 2535 C C . MET A 1 327 ? 21.393 5.312 -2.801 1.00 24.81 327 MET A C 1
ATOM 2537 O O . MET A 1 327 ? 21.481 4.251 -3.421 1.00 24.81 327 MET A O 1
ATOM 2541 N N . GLN A 1 328 ? 21.988 6.438 -3.199 1.00 25.53 328 GLN A N 1
ATOM 2542 C CA . GLN A 1 328 ? 23.115 6.410 -4.092 1.00 25.53 328 GLN A CA 1
ATOM 2543 C C . GLN A 1 328 ? 24.195 5.880 -3.180 1.00 25.53 328 GLN A C 1
ATOM 2545 O O . GLN A 1 328 ? 24.775 6.607 -2.374 1.00 25.53 328 GLN A O 1
ATOM 2550 N N . PHE A 1 329 ? 24.371 4.564 -3.234 1.00 25.91 329 PHE A N 1
ATOM 2551 C CA . PHE A 1 329 ? 25.553 3.963 -2.671 1.00 25.91 329 PHE A CA 1
ATOM 2552 C C . PHE A 1 329 ? 26.747 4.675 -3.315 1.00 25.91 329 PHE A C 1
ATOM 2554 O O . PHE A 1 329 ? 26.749 4.858 -4.540 1.00 25.91 329 PHE A O 1
ATOM 2561 N N . PRO A 1 330 ? 27.734 5.119 -2.517 1.00 25.16 330 PRO A N 1
ATOM 2562 C CA . PRO A 1 330 ? 28.979 5.616 -3.071 1.00 25.16 330 PRO A CA 1
ATOM 2563 C C . PRO A 1 330 ? 29.501 4.548 -4.027 1.00 25.16 330 PRO A C 1
ATOM 2565 O O . PRO A 1 330 ? 29.505 3.363 -3.694 1.00 25.16 330 PRO A O 1
ATOM 2568 N N . GLY A 1 331 ? 29.848 4.970 -5.241 1.00 31.70 331 GLY A N 1
ATOM 2569 C CA . GLY A 1 331 ? 30.262 4.078 -6.311 1.00 31.70 331 GLY A CA 1
ATOM 2570 C C . GLY A 1 331 ? 31.446 3.215 -5.897 1.00 31.70 331 GLY A C 1
ATOM 2571 O O . GLY A 1 331 ? 32.581 3.654 -6.004 1.00 31.70 331 GLY A O 1
ATOM 2572 N N . ILE A 1 332 ? 31.152 1.993 -5.455 1.00 30.00 332 ILE A N 1
ATOM 2573 C CA . ILE A 1 332 ? 32.002 0.803 -5.412 1.00 30.00 332 ILE A CA 1
ATOM 2574 C C . ILE A 1 332 ? 31.011 -0.367 -5.487 1.00 30.00 332 ILE A C 1
ATOM 2576 O O . ILE A 1 332 ? 30.072 -0.417 -4.693 1.00 30.00 332 ILE A O 1
ATOM 2580 N N . TYR A 1 333 ? 31.147 -1.269 -6.463 1.00 31.58 333 TYR A N 1
ATOM 2581 C CA . TYR A 1 333 ? 30.217 -2.395 -6.605 1.00 31.58 333 TYR A CA 1
ATOM 2582 C C . TYR A 1 333 ? 30.085 -3.175 -5.275 1.00 31.58 333 TYR A C 1
ATOM 2584 O O . TYR A 1 333 ? 31.105 -3.549 -4.691 1.00 31.58 333 TYR A O 1
ATOM 2592 N N . PRO A 1 334 ? 28.857 -3.395 -4.778 1.00 49.06 334 PRO A N 1
ATOM 2593 C CA . PRO A 1 334 ? 28.603 -3.949 -3.454 1.00 49.06 334 PRO A CA 1
ATOM 2594 C C . PRO A 1 334 ? 28.641 -5.495 -3.490 1.00 49.06 334 PRO A C 1
ATOM 2596 O O . PRO A 1 334 ? 28.692 -6.093 -4.565 1.00 49.06 334 PRO A O 1
ATOM 2599 N N . SER A 1 335 ? 28.649 -6.159 -2.329 1.00 66.31 335 SER A N 1
ATOM 2600 C CA . SER A 1 335 ? 28.743 -7.630 -2.186 1.00 66.31 335 SER A CA 1
ATOM 2601 C C . SER A 1 335 ? 27.813 -8.419 -3.137 1.00 66.31 335 SER A C 1
ATOM 2603 O O . SER A 1 335 ? 26.801 -7.896 -3.611 1.00 66.31 335 SER A O 1
ATOM 2605 N N . ALA A 1 336 ? 28.100 -9.704 -3.397 1.00 66.81 336 ALA A N 1
ATOM 2606 C CA . ALA A 1 336 ? 27.299 -10.547 -4.302 1.00 66.81 336 ALA A CA 1
ATOM 2607 C C . ALA A 1 336 ? 25.787 -10.521 -3.984 1.00 66.81 336 ALA A C 1
ATOM 2609 O O . ALA A 1 336 ? 24.962 -10.443 -4.897 1.00 66.81 336 ALA A O 1
ATOM 2610 N N . SER A 1 337 ? 25.423 -10.484 -2.695 1.00 78.06 337 SER A N 1
ATOM 2611 C CA . SER A 1 337 ? 24.040 -10.296 -2.243 1.00 78.06 337 SER A CA 1
ATOM 2612 C C . SER A 1 337 ? 23.448 -8.977 -2.734 1.00 78.06 337 SER A C 1
ATOM 2614 O O . SER A 1 337 ? 22.363 -8.967 -3.302 1.00 78.06 337 SER A O 1
ATOM 2616 N N . GLN A 1 338 ? 24.149 -7.858 -2.561 1.00 77.50 338 GLN A N 1
ATOM 2617 C CA . GLN A 1 338 ? 23.650 -6.533 -2.939 1.00 77.50 338 GLN A CA 1
ATOM 2618 C C . GLN A 1 338 ? 23.449 -6.403 -4.453 1.00 77.50 338 GLN A C 1
ATOM 2620 O O . GLN A 1 338 ? 22.421 -5.877 -4.885 1.00 77.50 338 GLN A O 1
ATOM 2625 N N . SER A 1 339 ? 24.363 -6.959 -5.249 1.00 73.25 339 SER A N 1
ATOM 2626 C CA . SER A 1 339 ? 24.225 -7.005 -6.711 1.00 73.25 339 SER A CA 1
ATOM 2627 C C . SER A 1 339 ? 23.013 -7.842 -7.146 1.00 73.25 339 SER A C 1
ATOM 2629 O O . SER A 1 339 ? 22.211 -7.401 -7.971 1.00 73.25 339 SER A O 1
ATOM 2631 N N . ALA A 1 340 ? 22.809 -9.014 -6.537 1.00 81.12 340 ALA A N 1
ATOM 2632 C CA . ALA A 1 340 ? 21.656 -9.865 -6.827 1.00 81.12 340 ALA A CA 1
ATOM 2633 C C . ALA A 1 340 ? 20.321 -9.225 -6.398 1.00 81.12 340 ALA A C 1
ATOM 2635 O O . ALA A 1 340 ? 19.347 -9.255 -7.151 1.00 81.12 340 ALA A O 1
ATOM 2636 N N . MET A 1 341 ? 20.278 -8.587 -5.224 1.00 88.19 341 MET A N 1
ATOM 2637 C CA . MET A 1 341 ? 19.095 -7.860 -4.746 1.00 88.19 341 MET A CA 1
ATOM 2638 C C . MET A 1 341 ? 18.729 -6.695 -5.670 1.00 88.19 341 MET A C 1
ATOM 2640 O O . MET A 1 341 ? 17.549 -6.481 -5.945 1.00 88.19 341 MET A O 1
ATOM 2644 N N . ALA A 1 342 ? 19.721 -5.953 -6.173 1.00 78.81 342 ALA A N 1
ATOM 2645 C CA . ALA A 1 342 ? 19.495 -4.870 -7.128 1.00 78.81 342 ALA A CA 1
ATOM 2646 C C . ALA A 1 342 ? 18.895 -5.386 -8.446 1.00 78.81 342 ALA A C 1
ATOM 2648 O O . ALA A 1 342 ? 17.940 -4.797 -8.952 1.00 78.81 342 ALA A O 1
ATOM 2649 N N . ALA A 1 343 ? 19.389 -6.520 -8.956 1.00 79.81 343 ALA A N 1
ATOM 2650 C CA . ALA A 1 343 ? 18.838 -7.148 -10.155 1.00 79.81 343 ALA A CA 1
ATOM 2651 C C . ALA A 1 343 ? 17.365 -7.547 -9.965 1.00 79.81 343 ALA A C 1
ATOM 2653 O O . ALA A 1 343 ? 16.536 -7.264 -10.828 1.00 79.81 343 ALA A O 1
ATOM 2654 N N . PHE A 1 344 ? 17.015 -8.141 -8.821 1.00 92.75 344 PHE A N 1
ATOM 2655 C CA . PHE A 1 344 ? 15.626 -8.478 -8.498 1.00 92.75 344 PHE A CA 1
ATOM 2656 C C . PHE A 1 344 ? 14.712 -7.254 -8.416 1.00 92.75 344 PHE A C 1
ATOM 2658 O O . PHE A 1 344 ? 13.644 -7.271 -9.025 1.00 92.75 344 PHE A O 1
ATOM 2665 N N . ARG A 1 345 ? 15.134 -6.189 -7.720 1.00 86.44 345 ARG A N 1
ATOM 2666 C CA . ARG A 1 345 ? 14.362 -4.934 -7.633 1.00 86.44 345 ARG A CA 1
ATOM 2667 C C . ARG A 1 345 ? 14.091 -4.357 -9.017 1.00 86.44 345 ARG A C 1
ATOM 2669 O O . ARG A 1 345 ? 12.950 -4.069 -9.352 1.00 86.44 345 ARG A O 1
ATOM 2676 N N . GLN A 1 346 ? 15.119 -4.313 -9.867 1.00 82.69 346 GLN A N 1
ATOM 2677 C CA . GLN A 1 346 ? 14.969 -3.850 -11.245 1.00 82.69 346 GLN A CA 1
ATOM 2678 C C . GLN A 1 346 ? 13.916 -4.667 -12.011 1.00 82.69 346 GLN A C 1
ATOM 2680 O O . GLN A 1 346 ? 13.113 -4.097 -12.748 1.00 82.69 346 GLN A O 1
ATOM 2685 N N . LYS A 1 347 ? 13.898 -6.000 -11.859 1.00 84.94 347 LYS A N 1
ATOM 2686 C CA . LYS A 1 347 ? 12.908 -6.842 -12.554 1.00 84.94 347 LYS A CA 1
ATOM 2687 C C . LYS A 1 347 ? 11.510 -6.670 -11.968 1.00 84.94 347 LYS A C 1
ATOM 2689 O O . LYS A 1 347 ? 10.551 -6.616 -12.734 1.00 84.94 347 LYS A O 1
ATOM 2694 N N . ALA A 1 348 ? 11.395 -6.522 -10.652 1.00 77.44 348 ALA A N 1
ATOM 2695 C CA . ALA A 1 348 ? 10.132 -6.229 -9.987 1.00 77.44 348 ALA A CA 1
ATOM 2696 C C . ALA A 1 348 ? 9.531 -4.892 -10.455 1.00 77.44 348 ALA A C 1
ATOM 2698 O O . ALA A 1 348 ? 8.345 -4.845 -10.778 1.00 77.44 348 ALA A O 1
ATOM 2699 N N . ASP A 1 349 ? 10.349 -3.845 -10.595 1.00 73.56 349 ASP A N 1
ATOM 2700 C CA . ASP A 1 349 ? 9.912 -2.538 -11.100 1.00 73.56 349 ASP A CA 1
ATOM 2701 C C . ASP A 1 349 ? 9.355 -2.625 -12.530 1.00 73.56 349 ASP A C 1
ATOM 2703 O O . ASP A 1 349 ? 8.366 -1.969 -12.864 1.00 73.56 349 ASP A O 1
ATOM 2707 N N . ILE A 1 350 ? 9.976 -3.437 -13.393 1.00 76.25 350 ILE A N 1
ATOM 2708 C CA . ILE A 1 350 ? 9.502 -3.651 -14.770 1.00 76.25 350 ILE A CA 1
ATOM 2709 C C . ILE A 1 350 ? 8.213 -4.473 -14.763 1.00 76.25 350 ILE A C 1
ATOM 2711 O O . ILE A 1 350 ? 7.246 -4.100 -15.420 1.00 76.25 350 ILE A O 1
ATOM 2715 N N . ALA A 1 351 ? 8.165 -5.551 -13.978 1.00 77.06 351 ALA A N 1
ATOM 2716 C CA . ALA A 1 351 ? 6.977 -6.389 -13.848 1.00 77.06 351 ALA A CA 1
ATOM 2717 C C . ALA A 1 351 ? 5.754 -5.589 -13.385 1.00 77.06 351 ALA A C 1
ATOM 2719 O O . ALA A 1 351 ? 4.679 -5.735 -13.966 1.00 77.06 351 ALA A O 1
ATOM 2720 N N . GLY A 1 352 ? 5.932 -4.700 -12.401 1.00 66.69 352 GLY A N 1
ATOM 2721 C CA . GLY A 1 352 ? 4.870 -3.825 -11.908 1.00 66.69 352 GLY A CA 1
ATOM 2722 C C . GLY A 1 352 ? 4.336 -2.873 -12.982 1.00 66.69 352 GLY A C 1
ATOM 2723 O O . GLY A 1 352 ? 3.121 -2.739 -13.128 1.00 66.69 352 GLY A O 1
ATOM 2724 N N . LYS A 1 353 ? 5.224 -2.271 -13.788 1.00 70.81 353 LYS A N 1
ATOM 2725 C CA . LYS A 1 353 ? 4.845 -1.387 -14.911 1.00 70.81 353 LYS A CA 1
ATOM 2726 C C . LYS A 1 353 ? 4.083 -2.112 -16.015 1.00 70.81 353 LYS A C 1
ATOM 2728 O O . LYS A 1 353 ? 3.302 -1.491 -16.727 1.00 70.81 353 LYS A O 1
ATOM 2733 N N . GLU A 1 354 ? 4.319 -3.409 -16.157 1.00 79.12 354 GLU A N 1
ATOM 2734 C CA . GLU A 1 354 ? 3.744 -4.233 -17.216 1.00 79.12 354 GLU A CA 1
ATOM 2735 C C . GLU A 1 354 ? 2.644 -5.187 -16.730 1.00 79.12 354 GLU A C 1
ATOM 2737 O O . GLU A 1 354 ? 2.225 -6.085 -17.459 1.00 79.12 354 GLU A O 1
ATOM 2742 N N . HIS A 1 355 ? 2.138 -4.976 -15.512 1.00 80.75 355 HIS A N 1
ATOM 2743 C CA . HIS A 1 355 ? 1.007 -5.710 -14.937 1.00 80.75 355 HIS A CA 1
ATOM 2744 C C . HIS A 1 355 ? 1.239 -7.221 -14.721 1.00 80.75 355 HIS A C 1
ATOM 2746 O O . HIS A 1 355 ? 0.288 -8.009 -14.703 1.00 80.75 355 HIS A O 1
ATOM 2752 N N . PHE A 1 356 ? 2.487 -7.631 -14.493 1.00 88.62 356 PHE A N 1
ATOM 2753 C CA . PHE A 1 356 ? 2.829 -8.964 -13.989 1.00 88.62 356 PHE A CA 1
ATOM 2754 C C . PHE A 1 356 ? 2.779 -8.998 -12.453 1.00 88.62 356 PHE A C 1
ATOM 2756 O O . PHE A 1 356 ? 2.993 -7.980 -11.802 1.00 88.62 356 PHE A O 1
ATOM 2763 N N . ALA A 1 357 ? 2.551 -10.178 -11.861 1.00 83.00 357 ALA A N 1
ATOM 2764 C CA . ALA A 1 357 ? 2.656 -10.371 -10.406 1.00 83.00 357 ALA A CA 1
ATOM 2765 C C . ALA A 1 357 ? 4.075 -10.091 -9.894 1.00 83.00 357 ALA A C 1
ATOM 2767 O O . ALA A 1 357 ? 4.280 -9.673 -8.763 1.00 83.00 357 ALA A O 1
ATOM 2768 N N . GLY A 1 358 ? 5.074 -10.356 -10.725 1.00 90.69 358 GLY A N 1
ATOM 2769 C CA . GLY A 1 358 ? 6.467 -10.096 -10.416 1.00 90.69 358 GLY A CA 1
ATOM 2770 C C . GLY A 1 358 ? 7.373 -10.705 -11.467 1.00 90.69 358 GLY A C 1
ATOM 2771 O O . GLY A 1 358 ? 6.921 -11.427 -12.359 1.00 90.69 358 GLY A O 1
ATOM 2772 N N . ALA A 1 359 ? 8.662 -10.418 -11.357 1.00 93.69 359 ALA A N 1
ATOM 2773 C CA . ALA A 1 359 ? 9.672 -11.016 -12.208 1.00 93.69 359 ALA A CA 1
ATOM 2774 C C . ALA A 1 359 ? 10.972 -11.227 -11.445 1.00 93.69 359 ALA A C 1
ATOM 2776 O O . ALA A 1 359 ? 11.255 -10.526 -10.471 1.00 93.69 359 ALA A O 1
ATOM 2777 N N . PHE A 1 360 ? 11.769 -12.179 -11.918 1.00 95.94 360 PHE A N 1
ATOM 2778 C CA . PHE A 1 360 ? 13.098 -12.444 -11.386 1.00 95.94 360 PHE A CA 1
ATOM 2779 C C . PHE A 1 360 ? 14.112 -12.659 -12.519 1.00 95.94 360 PHE A C 1
ATOM 2781 O O . PHE A 1 360 ? 13.755 -13.162 -13.592 1.00 95.94 360 PHE A O 1
ATOM 2788 N N . PRO A 1 361 ? 15.381 -12.264 -12.313 1.00 90.25 361 PRO A N 1
ATOM 2789 C CA . PRO A 1 361 ? 16.452 -12.536 -13.260 1.00 90.25 361 PRO A CA 1
ATOM 2790 C C . PRO A 1 361 ? 16.846 -14.017 -13.222 1.00 90.25 361 PRO A C 1
ATOM 2792 O O . PRO A 1 361 ? 16.943 -14.621 -12.155 1.00 90.25 361 PRO A O 1
ATOM 2795 N N . ASN A 1 362 ? 17.151 -14.592 -14.384 1.00 80.12 362 ASN A N 1
ATOM 2796 C CA . ASN A 1 362 ? 17.758 -15.924 -14.473 1.00 80.12 362 ASN A CA 1
ATOM 2797 C C . ASN A 1 362 ? 19.302 -15.882 -14.429 1.00 80.12 362 ASN A C 1
ATOM 2799 O O . ASN A 1 362 ? 19.943 -16.929 -14.456 1.00 80.12 362 ASN A O 1
ATOM 2803 N N . PHE A 1 363 ? 19.891 -14.679 -14.362 1.00 77.75 363 PHE A N 1
ATOM 2804 C CA . PHE A 1 363 ? 21.338 -14.411 -14.341 1.00 77.75 363 PHE A CA 1
ATOM 2805 C C . PHE A 1 363 ? 22.125 -14.925 -15.558 1.00 77.75 363 PHE A C 1
ATOM 2807 O O . PHE A 1 363 ? 23.355 -15.017 -15.497 1.00 77.75 363 PHE A O 1
ATOM 2814 N N . HIS A 1 364 ? 21.442 -15.231 -16.663 1.00 65.38 364 HIS A N 1
ATOM 2815 C CA . HIS A 1 364 ? 22.071 -15.316 -17.977 1.00 65.38 364 HIS A CA 1
ATOM 2816 C C . HIS A 1 364 ? 22.116 -13.925 -18.589 1.00 65.38 364 HIS A C 1
ATOM 2818 O O . HIS A 1 364 ? 21.112 -13.213 -18.603 1.00 65.38 364 HIS A O 1
ATOM 2824 N N . GLU A 1 365 ? 23.278 -13.556 -19.111 1.00 72.25 365 GLU A N 1
ATOM 2825 C CA . GLU A 1 365 ? 23.500 -12.268 -19.748 1.00 72.25 365 GLU A CA 1
ATOM 2826 C C . GLU A 1 365 ? 24.005 -12.475 -21.171 1.00 72.25 365 GLU A C 1
ATOM 2828 O O . GLU A 1 365 ? 24.769 -13.401 -21.449 1.00 72.25 365 GLU A O 1
ATOM 2833 N N . ALA A 1 366 ? 23.586 -11.595 -22.071 1.00 48.16 366 ALA A N 1
ATOM 2834 C CA . ALA A 1 366 ? 24.021 -11.587 -23.455 1.00 48.16 366 ALA A CA 1
ATOM 2835 C C . ALA A 1 366 ? 24.269 -10.154 -23.928 1.00 48.16 366 ALA A C 1
ATOM 2837 O O . ALA A 1 366 ? 23.737 -9.183 -23.384 1.00 48.16 366 ALA A O 1
ATOM 2838 N N . LYS A 1 367 ? 25.087 -10.010 -24.971 1.00 56.28 367 LYS A N 1
ATOM 2839 C CA . LYS A 1 367 ? 25.255 -8.732 -25.662 1.00 56.28 367 LYS A CA 1
ATOM 2840 C C . LYS A 1 367 ? 24.146 -8.547 -26.692 1.00 56.28 367 LYS A C 1
ATOM 2842 O O . LYS A 1 367 ? 23.921 -9.422 -27.521 1.00 56.28 367 LYS A O 1
ATOM 2847 N N . ALA A 1 368 ? 23.504 -7.384 -26.658 1.00 44.38 368 ALA A N 1
ATOM 2848 C CA . ALA A 1 368 ? 22.509 -6.941 -27.628 1.00 44.38 368 ALA A CA 1
ATOM 2849 C C . ALA A 1 368 ? 22.974 -5.604 -28.224 1.00 44.38 368 ALA A C 1
ATOM 2851 O O . ALA A 1 368 ? 22.661 -4.524 -27.718 1.00 44.38 368 ALA A O 1
ATOM 2852 N N . GLY A 1 369 ? 23.799 -5.678 -29.271 1.00 64.62 369 GLY A N 1
ATOM 2853 C CA . GLY A 1 369 ? 24.503 -4.510 -29.804 1.00 64.62 369 GLY A CA 1
ATOM 2854 C C . GLY A 1 369 ? 25.471 -3.926 -28.771 1.00 64.62 369 GLY A C 1
ATOM 2855 O O . GLY A 1 369 ? 26.320 -4.643 -28.243 1.00 64.62 369 GLY A O 1
ATOM 2856 N N . ILE A 1 370 ? 25.328 -2.631 -28.468 1.00 60.03 370 ILE A N 1
ATOM 2857 C CA . ILE A 1 370 ? 26.129 -1.946 -27.437 1.00 60.03 370 ILE A CA 1
ATOM 2858 C C . ILE A 1 370 ? 25.659 -2.255 -26.005 1.00 60.03 370 ILE A C 1
ATOM 2860 O O . ILE A 1 370 ? 26.395 -2.007 -25.051 1.00 60.03 370 ILE A O 1
ATOM 2864 N N . ASN A 1 371 ? 24.457 -2.814 -25.849 1.00 51.03 371 ASN A N 1
ATOM 2865 C CA . ASN A 1 371 ? 23.846 -3.079 -24.551 1.00 51.03 371 ASN A CA 1
ATOM 2866 C C . ASN A 1 371 ? 24.188 -4.485 -24.042 1.00 51.03 371 ASN A C 1
ATOM 2868 O O . ASN A 1 371 ? 24.462 -5.406 -24.817 1.00 51.03 371 ASN A O 1
ATOM 2872 N N . THR A 1 372 ? 24.105 -4.672 -22.727 1.00 56.59 372 THR A N 1
ATOM 2873 C CA . THR A 1 372 ? 23.989 -6.003 -22.119 1.00 56.59 372 THR A CA 1
ATOM 2874 C C . THR A 1 372 ? 22.534 -6.224 -21.718 1.00 56.59 372 THR A C 1
ATOM 2876 O O . THR A 1 372 ? 21.937 -5.368 -21.059 1.00 56.59 372 THR A O 1
ATOM 2879 N N . VAL A 1 373 ? 21.967 -7.365 -22.099 1.00 55.00 373 VAL A N 1
ATOM 2880 C CA . VAL A 1 373 ? 20.640 -7.825 -21.675 1.00 55.00 373 VAL A CA 1
ATOM 2881 C C . VAL A 1 373 ? 20.776 -8.998 -20.716 1.00 55.00 373 VAL A C 1
ATOM 2883 O O . VAL A 1 373 ? 21.696 -9.802 -20.842 1.00 55.00 373 VAL A O 1
ATOM 2886 N N . GLY A 1 374 ? 19.868 -9.078 -19.750 1.00 63.03 374 GLY A N 1
ATOM 2887 C CA . GLY A 1 374 ? 19.749 -10.185 -18.814 1.00 63.03 374 GLY A CA 1
ATOM 2888 C C . GLY A 1 374 ? 18.413 -10.895 -18.990 1.00 63.03 374 GLY A C 1
ATOM 2889 O O . GLY A 1 374 ? 17.362 -10.243 -19.049 1.00 63.03 374 GLY A O 1
ATOM 2890 N N . GLY A 1 375 ? 18.451 -12.223 -19.028 1.00 70.31 375 GLY A N 1
ATOM 2891 C CA . GLY A 1 375 ? 17.256 -13.049 -19.102 1.00 70.31 375 GLY A CA 1
ATOM 2892 C C . GLY A 1 375 ? 16.378 -12.853 -17.865 1.00 70.31 375 GLY A C 1
ATOM 2893 O O . GLY A 1 375 ? 16.841 -12.875 -16.721 1.00 70.31 375 GLY A O 1
ATOM 2894 N N . THR A 1 376 ? 15.092 -12.628 -18.097 1.00 85.88 376 THR A N 1
ATOM 2895 C CA . THR A 1 376 ? 14.112 -12.312 -17.057 1.00 85.88 376 THR A CA 1
ATOM 2896 C C . THR A 1 376 ? 12.865 -13.156 -17.252 1.00 85.88 376 THR A C 1
ATOM 2898 O O . THR A 1 376 ? 12.374 -13.289 -18.371 1.00 85.88 376 THR A O 1
ATOM 2901 N N . ILE A 1 377 ? 12.344 -13.712 -16.160 1.00 94.06 377 ILE A N 1
ATOM 2902 C CA . ILE A 1 377 ? 11.090 -14.466 -16.155 1.00 94.06 377 ILE A CA 1
ATOM 2903 C C . ILE A 1 377 ? 10.025 -13.615 -15.480 1.00 94.06 377 ILE A C 1
ATOM 2905 O O . ILE A 1 377 ? 10.165 -13.262 -14.310 1.00 94.06 377 ILE A O 1
ATOM 2909 N N . PHE A 1 378 ? 8.967 -13.306 -16.222 1.00 96.06 378 PHE A N 1
ATOM 2910 C CA . PHE A 1 378 ? 7.795 -12.570 -15.762 1.00 96.06 378 PHE A CA 1
ATOM 2911 C C . PHE A 1 378 ? 6.674 -13.543 -15.410 1.00 96.06 378 PHE A C 1
ATOM 2913 O O . PHE A 1 378 ? 6.393 -14.463 -16.176 1.00 96.06 378 PHE A O 1
ATOM 2920 N N . ILE A 1 379 ? 6.020 -13.342 -14.267 1.00 97.12 379 ILE A N 1
ATOM 2921 C CA . ILE A 1 379 ? 4.955 -14.214 -13.759 1.00 97.12 379 ILE A CA 1
ATOM 2922 C C . ILE A 1 379 ? 3.606 -13.512 -13.878 1.00 97.12 379 ILE A C 1
ATOM 2924 O O . ILE A 1 379 ? 3.427 -12.395 -13.392 1.00 97.12 379 ILE A O 1
ATOM 2928 N N . LYS A 1 380 ? 2.632 -14.165 -14.514 1.00 94.56 380 LYS A N 1
ATOM 2929 C CA . LYS A 1 380 ? 1.284 -13.617 -14.706 1.00 94.56 380 LYS A CA 1
ATOM 2930 C C . LYS A 1 380 ? 0.556 -13.477 -13.371 1.00 94.56 380 LYS A C 1
ATOM 2932 O O . LYS A 1 380 ? 0.586 -14.378 -12.535 1.00 94.56 380 LYS A O 1
ATOM 2937 N N . SER A 1 381 ? -0.194 -12.388 -13.233 1.00 89.75 381 SER A N 1
ATOM 2938 C CA . SER A 1 381 ? -1.081 -12.119 -12.091 1.00 89.75 381 SER A CA 1
ATOM 2939 C C . SER A 1 381 ? -2.215 -13.132 -11.922 1.00 89.75 381 SER A C 1
ATOM 2941 O O . SER A 1 381 ? -2.775 -13.256 -10.843 1.00 89.75 381 SER A O 1
ATOM 2943 N N . THR A 1 382 ? -2.530 -13.924 -12.950 1.00 91.69 382 THR A N 1
ATOM 2944 C CA . THR A 1 382 ? -3.572 -14.961 -12.877 1.00 91.69 382 THR A CA 1
ATOM 2945 C C . THR A 1 382 ? -3.154 -16.221 -12.117 1.00 91.69 382 THR A C 1
ATOM 2947 O O . THR A 1 382 ? -3.992 -17.084 -11.877 1.00 91.69 382 THR A O 1
ATOM 2950 N N . VAL A 1 383 ? -1.864 -16.393 -11.807 1.00 93.75 383 VAL A N 1
ATOM 2951 C CA . VAL A 1 383 ? -1.334 -17.618 -11.172 1.00 93.75 383 VAL A CA 1
ATOM 2952 C C . VAL A 1 383 ? -0.456 -17.344 -9.948 1.00 93.75 383 VAL A C 1
ATOM 2954 O O . VAL A 1 383 ? -0.025 -18.283 -9.276 1.00 93.75 383 VAL A O 1
ATOM 2957 N N . ALA A 1 384 ? -0.185 -16.074 -9.655 1.00 93.88 384 ALA A N 1
ATOM 2958 C CA . ALA A 1 384 ? 0.649 -15.639 -8.548 1.00 93.88 384 ALA A CA 1
ATOM 2959 C C . ALA A 1 384 ? 0.134 -14.318 -7.974 1.00 93.88 384 ALA A C 1
ATOM 2961 O O . ALA A 1 384 ? -0.464 -13.518 -8.692 1.00 93.88 384 ALA A O 1
ATOM 2962 N N . VAL A 1 385 ? 0.416 -14.091 -6.696 1.00 84.44 385 VAL A N 1
ATOM 2963 C CA . VAL A 1 385 ? 0.016 -12.889 -5.957 1.00 84.44 385 VAL A CA 1
ATOM 2964 C C . VAL A 1 385 ? 1.269 -12.188 -5.450 1.00 84.44 385 VAL A C 1
ATOM 2966 O O . VAL A 1 385 ? 2.208 -12.847 -5.009 1.00 84.44 385 VAL A O 1
ATOM 2969 N N . TRP A 1 386 ? 1.293 -10.859 -5.506 1.00 85.56 386 TRP A N 1
ATOM 2970 C CA . TRP A 1 386 ? 2.295 -10.055 -4.809 1.00 85.56 386 TRP A CA 1
ATOM 2971 C C . TRP A 1 386 ? 1.684 -9.438 -3.553 1.00 85.56 386 TRP A C 1
ATOM 2973 O O . TRP A 1 386 ? 0.533 -9.009 -3.571 1.00 85.56 386 TRP A O 1
ATOM 2983 N N . GLN A 1 387 ? 2.446 -9.398 -2.467 1.00 80.50 387 GLN A N 1
ATOM 2984 C CA . GLN A 1 387 ? 2.034 -8.741 -1.233 1.00 80.50 387 GLN A CA 1
ATOM 2985 C C . GLN A 1 387 ? 3.239 -8.298 -0.405 1.00 80.50 387 GLN A C 1
ATOM 2987 O O . GLN A 1 387 ? 4.331 -8.866 -0.511 1.00 80.50 387 GLN A O 1
ATOM 2992 N N . ASP A 1 388 ? 3.014 -7.324 0.470 1.00 80.06 388 ASP A N 1
ATOM 2993 C CA . ASP A 1 388 ? 3.963 -6.969 1.516 1.00 80.06 388 ASP A CA 1
ATOM 2994 C C . ASP A 1 388 ? 3.812 -7.919 2.706 1.00 80.06 388 ASP A C 1
ATOM 2996 O O . ASP A 1 388 ? 2.750 -8.032 3.315 1.00 80.06 388 ASP A O 1
ATOM 3000 N N . VAL A 1 389 ? 4.901 -8.604 3.051 1.00 79.25 389 VAL A N 1
ATOM 3001 C CA . VAL A 1 389 ? 4.955 -9.507 4.204 1.00 79.25 389 VAL A CA 1
ATOM 3002 C C . VAL A 1 389 ? 5.828 -8.880 5.287 1.00 79.25 389 VAL A C 1
ATOM 3004 O O . VAL A 1 389 ? 6.989 -8.560 5.010 1.00 79.25 389 VAL A O 1
ATOM 3007 N N . PRO A 1 390 ? 5.336 -8.716 6.529 1.00 86.88 390 PRO A N 1
ATOM 3008 C CA . PRO A 1 390 ? 6.165 -8.258 7.635 1.00 86.88 390 PRO A CA 1
ATOM 3009 C C . PRO A 1 390 ? 7.429 -9.110 7.780 1.00 86.88 390 PRO A C 1
ATOM 3011 O O . PRO A 1 390 ? 7.369 -10.337 7.818 1.00 86.88 390 PRO A O 1
ATOM 3014 N N . LEU A 1 391 ? 8.584 -8.463 7.921 1.00 83.31 391 LEU A N 1
ATOM 3015 C CA . LEU A 1 391 ? 9.884 -9.111 8.103 1.00 83.31 391 LEU A CA 1
ATOM 3016 C C . LEU A 1 391 ? 9.863 -10.063 9.311 1.00 83.31 391 LEU A C 1
ATOM 3018 O O . LEU A 1 391 ? 10.468 -11.131 9.266 1.00 83.31 391 LEU A O 1
ATOM 3022 N N . ALA A 1 392 ? 9.080 -9.728 10.341 1.00 89.31 392 ALA A N 1
ATOM 3023 C CA . ALA A 1 392 ? 8.828 -10.591 11.490 1.00 89.31 392 ALA A CA 1
ATOM 3024 C C . ALA A 1 392 ? 8.115 -11.902 11.118 1.00 89.31 392 ALA A C 1
ATOM 3026 O O . ALA A 1 392 ? 8.492 -12.958 11.619 1.00 89.31 392 ALA A O 1
ATOM 3027 N N . GLN A 1 393 ? 7.145 -11.868 10.198 1.00 89.38 393 GLN A N 1
ATOM 3028 C CA . GLN A 1 393 ? 6.474 -13.075 9.697 1.00 89.38 393 GLN A CA 1
ATOM 3029 C C . GLN A 1 393 ? 7.386 -13.919 8.797 1.00 89.38 393 GLN A C 1
ATOM 3031 O O . GLN A 1 393 ? 7.193 -15.126 8.681 1.00 89.38 393 GLN A O 1
ATOM 3036 N N . LEU A 1 394 ? 8.414 -13.305 8.206 1.00 85.88 394 LEU A N 1
ATOM 3037 C CA . LEU A 1 394 ? 9.481 -14.005 7.489 1.00 85.88 394 LEU A CA 1
ATOM 3038 C C . LEU A 1 394 ? 10.541 -14.609 8.433 1.00 85.88 394 LEU A C 1
ATOM 3040 O O . LEU A 1 394 ? 11.491 -15.231 7.964 1.00 85.88 394 LEU A O 1
ATOM 3044 N N . GLY A 1 395 ? 10.412 -14.436 9.753 1.00 87.88 395 GLY A N 1
ATOM 3045 C CA . GLY A 1 395 ? 11.389 -14.923 10.731 1.00 87.88 395 GLY A CA 1
ATOM 3046 C C . GLY A 1 395 ? 12.606 -14.010 10.903 1.00 87.88 395 GLY A C 1
ATOM 3047 O O . GLY A 1 395 ? 13.669 -14.480 11.296 1.00 87.88 395 GLY A O 1
ATOM 3048 N N . ASN A 1 396 ? 12.462 -12.715 10.604 1.00 89.50 396 ASN A N 1
ATOM 3049 C CA . ASN A 1 396 ? 13.502 -11.690 10.728 1.00 89.50 396 ASN A CA 1
ATOM 3050 C C . ASN A 1 396 ? 14.843 -12.029 10.041 1.00 89.50 396 ASN A C 1
ATOM 3052 O O . ASN A 1 396 ? 15.898 -11.885 10.665 1.00 89.50 396 ASN A O 1
ATOM 3056 N N . PRO A 1 397 ? 14.852 -12.461 8.762 1.00 87.81 397 PRO A N 1
ATOM 3057 C CA . PRO A 1 397 ? 16.105 -12.625 8.036 1.00 87.81 397 PRO A CA 1
ATOM 3058 C C . PRO A 1 397 ? 16.828 -11.276 7.917 1.00 87.81 397 PRO A C 1
ATOM 3060 O O . PRO A 1 397 ? 16.187 -10.226 7.828 1.00 87.81 397 PRO A O 1
ATOM 3063 N N . SER A 1 398 ? 18.163 -11.300 7.857 1.00 87.56 398 SER A N 1
ATOM 3064 C CA . SER A 1 398 ? 18.933 -10.090 7.545 1.00 87.56 398 SER A CA 1
ATOM 3065 C C . SER A 1 398 ? 18.443 -9.481 6.230 1.00 87.56 398 SER A C 1
ATOM 3067 O O . SER A 1 398 ? 18.310 -10.180 5.221 1.00 87.56 398 SER A O 1
ATOM 3069 N N . ILE A 1 399 ? 18.185 -8.171 6.232 1.00 81.69 399 ILE A N 1
ATOM 3070 C CA . ILE A 1 399 ? 17.693 -7.461 5.046 1.00 81.69 399 ILE A CA 1
ATOM 3071 C C . ILE A 1 399 ? 18.720 -7.426 3.906 1.00 81.69 399 ILE A C 1
ATOM 3073 O O . ILE A 1 399 ? 18.316 -7.267 2.750 1.00 81.69 399 ILE A O 1
ATOM 3077 N N . ASP A 1 400 ? 19.999 -7.623 4.245 1.00 83.56 400 ASP A N 1
ATOM 3078 C CA . ASP A 1 400 ? 21.141 -7.598 3.331 1.00 83.56 400 ASP A CA 1
ATOM 3079 C C . ASP A 1 400 ? 21.589 -8.996 2.867 1.00 83.56 400 ASP A C 1
ATOM 3081 O O . ASP A 1 400 ? 22.423 -9.120 1.966 1.00 83.56 400 ASP A O 1
ATOM 3085 N N . ASP A 1 401 ? 21.036 -10.063 3.453 1.00 84.12 401 ASP A N 1
ATOM 3086 C CA . ASP A 1 401 ? 21.340 -11.440 3.061 1.00 84.12 401 ASP A CA 1
ATOM 3087 C C . ASP A 1 401 ? 20.329 -11.931 2.020 1.00 84.12 401 ASP A C 1
ATOM 3089 O O . ASP A 1 401 ? 19.175 -12.267 2.315 1.00 84.12 401 ASP A O 1
ATOM 3093 N N . PHE A 1 402 ? 20.798 -12.005 0.775 1.00 90.62 402 PHE A N 1
ATOM 3094 C CA . PHE A 1 402 ? 20.006 -12.475 -0.349 1.00 90.62 402 PHE A CA 1
ATOM 3095 C C . PHE A 1 402 ? 19.445 -13.886 -0.099 1.00 90.62 402 PHE A C 1
ATOM 3097 O O . PHE A 1 402 ? 18.238 -14.108 -0.230 1.00 90.62 402 PHE A O 1
ATOM 3104 N N . ALA A 1 403 ? 20.300 -14.835 0.287 1.00 83.94 403 ALA A N 1
ATOM 3105 C CA . ALA A 1 403 ? 19.939 -16.243 0.411 1.00 83.94 403 ALA A CA 1
ATOM 3106 C C . ALA A 1 403 ? 19.021 -16.495 1.615 1.00 83.94 403 ALA A C 1
ATOM 3108 O O . ALA A 1 403 ? 18.094 -17.304 1.522 1.00 83.94 403 ALA A O 1
ATOM 3109 N N . ALA A 1 404 ? 19.237 -15.792 2.731 1.00 85.50 404 ALA A N 1
ATOM 3110 C CA . ALA A 1 404 ? 18.347 -15.868 3.888 1.00 85.50 404 ALA A CA 1
ATOM 3111 C C . ALA A 1 404 ? 16.937 -15.382 3.546 1.00 85.50 404 ALA A C 1
ATOM 3113 O O . ALA A 1 404 ? 15.967 -16.042 3.917 1.00 85.50 404 ALA A O 1
ATOM 3114 N N . ARG A 1 405 ? 16.808 -14.289 2.784 1.00 93.75 405 ARG A N 1
ATOM 3115 C CA . ARG A 1 405 ? 15.499 -13.779 2.352 1.00 93.75 405 ARG A CA 1
ATOM 3116 C C . ARG A 1 405 ? 14.793 -14.699 1.355 1.00 93.75 405 ARG A C 1
ATOM 3118 O O . ARG A 1 405 ? 13.575 -14.837 1.458 1.00 93.75 405 ARG A O 1
ATOM 3125 N N . MET A 1 406 ? 15.518 -15.366 0.448 1.00 95.62 406 MET A N 1
ATOM 3126 C CA . MET A 1 406 ? 14.931 -16.405 -0.420 1.00 95.62 406 MET A CA 1
ATOM 3127 C C . MET A 1 406 ? 14.336 -17.546 0.411 1.00 95.62 406 MET A C 1
ATOM 3129 O O . MET A 1 406 ? 13.161 -17.869 0.247 1.00 95.62 406 MET A O 1
ATOM 3133 N N . ARG A 1 407 ? 15.116 -18.106 1.350 1.00 90.75 407 ARG A N 1
ATOM 3134 C CA . ARG A 1 407 ? 14.663 -19.192 2.239 1.00 90.75 407 ARG A CA 1
ATOM 3135 C C . ARG A 1 407 ? 13.458 -18.781 3.077 1.00 90.75 407 ARG A C 1
ATOM 3137 O O . ARG A 1 407 ? 12.456 -19.484 3.122 1.00 90.75 407 ARG A O 1
ATOM 3144 N N . ALA A 1 408 ? 13.540 -17.614 3.710 1.00 90.94 408 ALA A N 1
ATOM 3145 C CA . ALA A 1 408 ? 12.466 -17.068 4.528 1.00 90.94 408 ALA A CA 1
ATOM 3146 C C . ALA A 1 408 ? 11.163 -16.894 3.735 1.00 90.94 408 ALA A C 1
ATOM 3148 O O . ALA A 1 408 ? 10.092 -17.275 4.202 1.00 90.94 408 ALA A O 1
ATOM 3149 N N . THR A 1 409 ? 11.265 -16.383 2.506 1.00 96.44 409 THR A N 1
ATOM 3150 C CA . THR 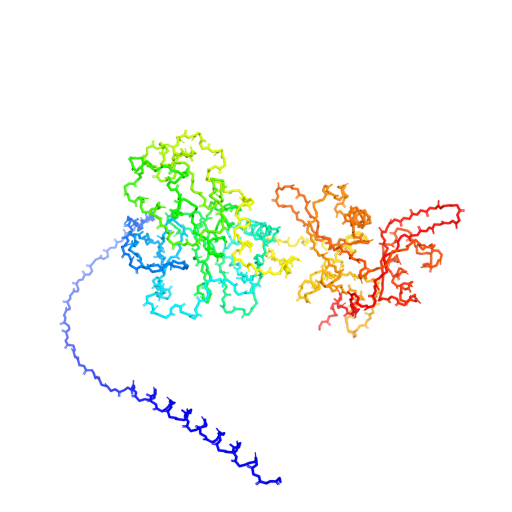A 1 409 ? 10.106 -16.206 1.626 1.00 96.44 409 THR A CA 1
ATOM 3151 C C . THR A 1 409 ? 9.522 -17.543 1.180 1.00 96.44 409 THR A C 1
ATOM 3153 O O . THR A 1 409 ? 8.304 -17.706 1.196 1.00 96.44 409 THR A O 1
ATOM 3156 N N . GLN A 1 410 ? 10.367 -18.522 0.841 1.00 93.56 410 GLN A N 1
ATOM 3157 C CA . GLN A 1 410 ? 9.910 -19.868 0.499 1.00 93.56 410 GLN A CA 1
ATOM 3158 C C . GLN A 1 410 ? 9.178 -20.526 1.675 1.00 93.56 410 GLN A C 1
ATOM 3160 O O . GLN A 1 410 ? 8.085 -21.058 1.491 1.00 93.56 410 GLN A O 1
ATOM 3165 N N . ASN A 1 411 ? 9.750 -20.460 2.879 1.00 85.88 411 ASN A N 1
ATOM 3166 C CA . ASN A 1 411 ? 9.136 -21.006 4.089 1.00 85.88 411 ASN A CA 1
ATOM 3167 C C . ASN A 1 411 ? 7.776 -20.360 4.363 1.00 85.88 411 ASN A C 1
ATOM 3169 O O . ASN A 1 411 ? 6.802 -21.064 4.619 1.00 85.88 411 ASN A O 1
ATOM 3173 N N . TYR A 1 412 ? 7.704 -19.030 4.265 1.00 93.94 412 TYR A N 1
ATOM 3174 C CA . TYR A 1 412 ? 6.457 -18.293 4.431 1.00 93.94 412 TYR A CA 1
ATOM 3175 C C . TYR A 1 412 ? 5.413 -18.703 3.387 1.00 93.94 412 TYR A C 1
ATOM 3177 O O . TYR A 1 412 ? 4.266 -18.959 3.743 1.00 93.94 412 TYR A O 1
ATOM 3185 N N . ALA A 1 413 ? 5.796 -18.812 2.113 1.00 91.50 413 ALA A N 1
ATOM 3186 C CA . ALA A 1 413 ? 4.878 -19.195 1.046 1.00 91.50 413 ALA A CA 1
ATOM 3187 C C . ALA A 1 413 ? 4.258 -20.578 1.300 1.00 91.50 413 ALA A C 1
ATOM 3189 O O . ALA A 1 413 ? 3.035 -20.713 1.289 1.00 91.50 413 ALA A O 1
ATOM 3190 N N . VAL A 1 414 ? 5.094 -21.573 1.613 1.00 82.75 414 VAL A N 1
ATOM 3191 C CA . VAL A 1 414 ? 4.640 -22.940 1.916 1.00 82.75 414 VAL A CA 1
ATOM 3192 C C . VAL A 1 414 ? 3.748 -22.969 3.155 1.00 82.75 414 VAL A C 1
ATOM 3194 O O . VAL A 1 414 ? 2.690 -23.594 3.133 1.00 82.75 414 VAL A O 1
ATOM 3197 N N . ALA A 1 415 ? 4.122 -22.243 4.213 1.00 85.19 415 ALA A N 1
ATOM 3198 C CA . ALA A 1 415 ? 3.320 -22.148 5.433 1.00 85.19 415 ALA A CA 1
ATOM 3199 C C . ALA A 1 415 ? 1.928 -21.535 5.197 1.00 85.19 415 ALA A C 1
ATOM 3201 O O . ALA A 1 415 ? 1.002 -21.815 5.953 1.00 85.19 415 ALA A O 1
ATOM 3202 N N . ASN A 1 416 ? 1.769 -20.738 4.137 1.00 88.75 416 ASN A N 1
ATOM 3203 C CA . ASN A 1 416 ? 0.515 -20.081 3.770 1.00 88.75 416 ASN A CA 1
ATOM 3204 C C . ASN A 1 416 ? -0.197 -20.755 2.582 1.00 88.75 416 ASN A C 1
ATOM 3206 O O . ASN A 1 416 ? -1.033 -20.136 1.929 1.00 88.75 416 ASN A O 1
ATOM 3210 N N . GLY A 1 417 ? 0.118 -22.022 2.290 1.00 85.06 417 GLY A N 1
ATOM 3211 C CA . GLY A 1 417 ? -0.601 -22.822 1.289 1.00 85.06 417 GLY A CA 1
ATOM 3212 C C . GLY A 1 417 ? -0.224 -22.534 -0.167 1.00 85.06 417 GLY A C 1
ATOM 3213 O O . GLY A 1 417 ? -0.874 -23.042 -1.082 1.00 85.06 417 GLY A O 1
ATOM 3214 N N . TYR A 1 418 ? 0.831 -21.754 -0.399 1.00 93.31 418 TYR A N 1
ATOM 3215 C CA . TYR A 1 418 ? 1.413 -21.564 -1.723 1.00 93.31 418 TYR A CA 1
ATOM 3216 C C . TYR A 1 418 ? 2.482 -22.620 -1.986 1.00 93.31 418 TYR A C 1
ATOM 3218 O O . TYR A 1 418 ? 3.062 -23.201 -1.072 1.00 93.31 418 TYR A O 1
ATOM 3226 N N . LEU A 1 419 ? 2.780 -22.863 -3.258 1.00 91.31 419 LEU A N 1
ATOM 3227 C CA . LEU A 1 419 ? 3.808 -23.832 -3.621 1.00 91.31 419 LEU A CA 1
ATOM 3228 C C . LEU A 1 419 ? 5.225 -23.293 -3.358 1.00 91.31 419 LEU A C 1
ATOM 3230 O O . LEU A 1 419 ? 6.155 -24.030 -3.030 1.00 91.31 419 LEU A O 1
ATOM 3234 N N . GLY A 1 420 ? 5.395 -21.987 -3.518 1.00 92.06 420 GLY A N 1
ATOM 3235 C CA . GLY A 1 420 ? 6.649 -21.312 -3.244 1.00 92.06 420 GLY A CA 1
ATOM 3236 C C . GLY A 1 420 ? 6.529 -19.816 -3.428 1.00 92.06 420 GLY A C 1
ATOM 3237 O O . GLY A 1 420 ? 5.459 -19.296 -3.740 1.00 92.06 420 GLY A O 1
ATOM 3238 N N . GLY A 1 421 ? 7.634 -19.114 -3.232 1.00 95.69 421 GLY A N 1
ATOM 3239 C CA . GLY A 1 421 ? 7.657 -17.669 -3.381 1.00 95.69 421 GLY A CA 1
ATOM 3240 C C . GLY A 1 421 ? 9.064 -17.118 -3.479 1.00 95.69 421 GLY A C 1
ATOM 3241 O O . GLY A 1 421 ? 10.041 -17.796 -3.158 1.00 95.69 421 GLY A O 1
ATOM 3242 N N . PHE A 1 422 ? 9.162 -15.873 -3.929 1.00 97.62 422 PHE A N 1
ATOM 3243 C CA . PHE A 1 422 ? 10.423 -15.147 -3.989 1.00 97.62 422 PHE A CA 1
ATOM 3244 C C . PHE A 1 422 ? 10.231 -13.677 -3.591 1.00 97.62 422 PHE A C 1
ATOM 3246 O O . PHE A 1 422 ? 9.189 -13.083 -3.880 1.00 97.62 422 PHE A O 1
ATOM 3253 N N . PRO A 1 423 ? 11.215 -13.069 -2.912 1.00 95.88 423 PRO A N 1
ATOM 3254 C CA . PRO A 1 423 ? 11.174 -11.660 -2.558 1.00 95.88 423 PRO A CA 1
ATOM 3255 C C . PRO A 1 423 ? 11.443 -10.785 -3.789 1.00 95.88 423 PRO A C 1
ATOM 3257 O O . PRO A 1 423 ? 12.297 -11.096 -4.617 1.00 95.88 423 PRO A O 1
ATOM 3260 N N . THR A 1 424 ? 10.793 -9.626 -3.867 1.00 87.94 424 THR A N 1
ATOM 3261 C CA . THR A 1 424 ? 11.155 -8.567 -4.831 1.00 87.94 424 THR A CA 1
ATOM 3262 C C . THR A 1 424 ? 12.371 -7.761 -4.371 1.00 87.94 424 THR A C 1
ATOM 3264 O O . THR A 1 424 ? 12.882 -6.910 -5.092 1.00 87.94 424 THR A O 1
ATOM 3267 N N . TYR A 1 425 ? 12.817 -7.999 -3.134 1.00 88.44 425 TYR A N 1
ATOM 3268 C CA . TYR A 1 425 ? 13.852 -7.261 -2.409 1.00 88.44 425 TYR A CA 1
ATOM 3269 C C . TYR A 1 425 ? 13.561 -5.786 -2.142 1.00 88.44 425 TYR A C 1
ATOM 3271 O O . TYR A 1 425 ? 14.365 -5.140 -1.456 1.00 88.44 425 TYR A O 1
ATOM 3279 N N . HIS A 1 426 ? 12.402 -5.276 -2.556 1.00 77.38 426 HIS A N 1
ATOM 3280 C CA . HIS A 1 426 ? 11.842 -4.074 -1.957 1.00 77.38 426 HIS A CA 1
ATOM 3281 C C . HIS A 1 426 ? 11.519 -4.365 -0.491 1.00 77.38 426 HIS A C 1
ATOM 3283 O O . HIS A 1 426 ? 11.073 -5.457 -0.124 1.00 77.38 426 HIS A O 1
ATOM 3289 N N . HIS A 1 427 ? 11.836 -3.403 0.359 1.00 73.69 427 HIS A N 1
ATOM 3290 C CA . HIS A 1 427 ? 11.415 -3.393 1.744 1.00 73.69 427 HIS A CA 1
ATOM 3291 C C . HIS A 1 427 ? 11.102 -1.957 2.136 1.00 73.69 427 HIS A C 1
ATOM 3293 O O . HIS A 1 427 ? 11.681 -1.012 1.592 1.00 73.69 427 HIS A O 1
ATOM 3299 N N . ALA A 1 428 ? 10.199 -1.800 3.085 1.00 56.88 428 ALA A N 1
ATOM 3300 C CA . ALA A 1 428 ? 9.836 -0.511 3.637 1.00 56.88 428 ALA A CA 1
ATOM 3301 C C . ALA A 1 428 ? 9.576 -0.669 5.131 1.00 56.88 428 ALA A C 1
ATOM 3303 O O . ALA A 1 428 ? 9.219 -1.748 5.590 1.00 56.88 428 ALA A O 1
ATOM 3304 N N . ASN A 1 429 ? 9.774 0.399 5.893 1.00 67.94 429 ASN A N 1
ATOM 3305 C CA . ASN A 1 429 ? 9.331 0.472 7.277 1.00 67.94 429 ASN A CA 1
ATOM 3306 C C . ASN A 1 429 ? 8.293 1.590 7.362 1.00 67.94 429 ASN A C 1
ATOM 3308 O O . ASN A 1 429 ? 8.635 2.751 7.140 1.00 67.94 429 ASN A O 1
ATOM 3312 N N . TYR A 1 430 ? 7.045 1.222 7.646 1.00 49.59 430 TYR A N 1
ATOM 3313 C CA . TYR A 1 430 ? 5.905 2.141 7.729 1.00 49.59 430 TYR A CA 1
ATOM 3314 C C . TYR A 1 430 ? 5.579 2.553 9.178 1.00 49.59 430 TYR A C 1
ATOM 3316 O O . TYR A 1 430 ? 4.511 3.091 9.444 1.00 49.59 430 TYR A O 1
ATOM 3324 N N . GLY A 1 431 ? 6.488 2.294 10.129 1.00 45.06 431 GLY A N 1
ATOM 3325 C CA . GLY A 1 431 ? 6.327 2.620 11.553 1.00 45.06 431 GLY A CA 1
ATOM 3326 C C . GLY A 1 431 ? 5.921 1.434 12.437 1.00 45.06 431 GLY A C 1
ATOM 3327 O O . GLY A 1 431 ? 6.077 1.507 13.651 1.00 45.06 431 GLY A O 1
ATOM 3328 N N . SER A 1 432 ? 5.483 0.320 11.843 1.00 55.25 432 SER A N 1
ATOM 3329 C CA . SER A 1 432 ? 5.108 -0.934 12.525 1.00 55.25 432 SER A CA 1
ATOM 3330 C C . SER A 1 432 ? 6.123 -2.071 12.330 1.00 55.25 432 SER A C 1
ATOM 3332 O O . SER A 1 432 ? 5.857 -3.223 12.673 1.00 55.25 432 SER A O 1
ATOM 3334 N N . GLY A 1 433 ? 7.302 -1.753 11.791 1.00 63.03 433 GLY A N 1
ATOM 3335 C CA . GLY A 1 433 ? 8.338 -2.718 11.442 1.00 63.03 433 GLY A CA 1
ATOM 3336 C C . GLY A 1 433 ? 8.571 -2.795 9.937 1.00 63.03 433 GLY A C 1
ATOM 3337 O O . GLY A 1 433 ? 7.873 -2.181 9.131 1.00 63.03 433 GLY A O 1
ATOM 3338 N N . ILE A 1 434 ? 9.615 -3.526 9.557 1.00 72.88 434 ILE A N 1
ATOM 3339 C CA . ILE A 1 434 ? 9.975 -3.698 8.150 1.00 72.88 434 ILE A CA 1
ATOM 3340 C C . ILE A 1 434 ? 8.973 -4.660 7.507 1.00 72.88 434 ILE A C 1
ATOM 3342 O O . ILE A 1 434 ? 8.731 -5.733 8.050 1.00 72.88 434 ILE A O 1
ATOM 3346 N N . VAL A 1 435 ? 8.441 -4.316 6.340 1.00 68.00 435 VAL A N 1
ATOM 3347 C CA . VAL A 1 435 ? 7.749 -5.236 5.431 1.00 68.00 435 VAL A CA 1
ATOM 3348 C C . VAL A 1 435 ? 8.603 -5.475 4.192 1.00 68.00 435 VAL A C 1
ATOM 3350 O O . VAL A 1 435 ? 9.440 -4.649 3.821 1.00 68.00 435 VAL A O 1
ATOM 3353 N N . CYS A 1 436 ? 8.427 -6.635 3.577 1.00 78.50 436 CYS A N 1
ATOM 3354 C CA . CYS A 1 436 ? 9.170 -7.090 2.414 1.00 78.50 436 CYS A CA 1
ATOM 3355 C C . CYS A 1 436 ? 8.201 -7.437 1.291 1.00 78.50 436 CYS A C 1
ATOM 3357 O O . CYS A 1 436 ? 7.319 -8.272 1.488 1.00 78.50 436 CYS A O 1
ATOM 3359 N N . GLY A 1 437 ? 8.430 -6.871 0.108 1.00 81.00 437 GLY A N 1
ATOM 3360 C CA . GLY A 1 437 ? 7.674 -7.248 -1.077 1.00 81.00 437 GLY A CA 1
ATOM 3361 C C . GLY A 1 437 ? 7.967 -8.700 -1.450 1.00 81.00 437 GLY A C 1
ATOM 3362 O O . GLY A 1 437 ? 9.132 -9.087 -1.609 1.00 81.00 437 GLY A O 1
ATOM 3363 N N . THR A 1 438 ? 6.912 -9.492 -1.602 1.00 89.06 438 THR A N 1
ATOM 3364 C CA . THR A 1 438 ? 6.980 -10.942 -1.790 1.00 89.06 438 THR A CA 1
ATOM 3365 C C . THR A 1 438 ? 5.997 -11.383 -2.866 1.00 89.06 438 THR A C 1
ATOM 3367 O O . THR A 1 438 ? 4.830 -11.005 -2.848 1.00 89.06 438 THR A O 1
ATOM 3370 N N . VAL A 1 439 ? 6.465 -12.224 -3.788 1.00 95.00 439 VAL A N 1
ATOM 3371 C CA . VAL A 1 439 ? 5.636 -12.907 -4.787 1.00 95.00 439 VAL A CA 1
ATOM 3372 C C . VAL A 1 439 ? 5.375 -14.334 -4.318 1.00 95.00 439 VAL A C 1
ATOM 3374 O O . VAL A 1 439 ? 6.315 -15.074 -4.027 1.00 95.00 439 VAL A O 1
ATOM 3377 N N . LEU A 1 440 ? 4.106 -14.724 -4.276 1.00 95.75 440 LEU A N 1
ATOM 3378 C CA . LEU A 1 440 ? 3.617 -16.037 -3.872 1.00 95.75 440 LEU A CA 1
ATOM 3379 C C . LEU A 1 440 ? 3.060 -16.780 -5.086 1.00 95.75 440 LEU A C 1
ATOM 3381 O O . LEU A 1 440 ? 2.203 -16.277 -5.813 1.00 95.75 440 LEU A O 1
ATOM 3385 N N . LEU A 1 441 ? 3.566 -17.987 -5.316 1.00 96.31 441 LEU A N 1
ATOM 3386 C CA . LEU A 1 441 ? 3.284 -18.803 -6.489 1.00 96.31 441 LEU A CA 1
ATOM 3387 C C . LEU A 1 441 ? 2.253 -19.874 -6.141 1.00 96.31 441 LEU A C 1
ATOM 3389 O O . LEU A 1 441 ? 2.505 -20.762 -5.321 1.00 96.31 441 LEU A O 1
ATOM 3393 N N . GLY A 1 442 ? 1.090 -19.808 -6.788 1.00 91.00 442 GLY A N 1
ATOM 3394 C CA . GLY A 1 442 ? 0.071 -20.841 -6.653 1.00 91.00 442 GLY A CA 1
ATOM 3395 C C . GLY A 1 442 ? 0.464 -22.149 -7.360 1.00 91.00 442 GLY A C 1
ATOM 3396 O O . GLY A 1 442 ? 1.389 -22.170 -8.179 1.00 91.00 442 GLY A O 1
ATOM 3397 N N . PRO A 1 443 ? -0.281 -23.247 -7.140 1.00 89.94 443 PRO A N 1
ATOM 3398 C CA . PRO A 1 443 ? -0.031 -24.533 -7.802 1.00 89.94 443 PRO A CA 1
ATOM 3399 C C . PRO A 1 443 ? -0.093 -24.471 -9.338 1.00 89.94 443 PRO A C 1
ATOM 3401 O O . PRO A 1 443 ? 0.540 -25.268 -10.029 1.00 89.94 443 PRO A O 1
ATOM 3404 N N . ALA A 1 444 ? -0.841 -23.514 -9.896 1.00 93.25 444 ALA A N 1
ATOM 3405 C CA . ALA A 1 444 ? -0.902 -23.279 -11.338 1.00 93.25 444 ALA A CA 1
ATOM 3406 C C . ALA A 1 444 ? 0.353 -22.578 -11.895 1.00 93.25 444 ALA A C 1
ATOM 3408 O O . ALA A 1 444 ? 0.606 -22.662 -13.097 1.00 93.25 444 ALA A O 1
ATOM 3409 N N . ALA A 1 445 ? 1.141 -21.905 -11.048 1.00 94.25 445 ALA A N 1
ATOM 3410 C CA . ALA A 1 445 ? 2.319 -21.158 -11.478 1.00 94.25 445 ALA A CA 1
ATOM 3411 C C . ALA A 1 445 ? 3.569 -22.030 -11.612 1.00 94.25 445 ALA A C 1
ATOM 3413 O O . ALA A 1 445 ? 4.363 -21.838 -12.534 1.00 94.25 445 ALA A O 1
ATOM 3414 N N . ALA A 1 446 ? 3.768 -22.970 -10.691 1.00 95.88 446 ALA A N 1
ATOM 3415 C CA . ALA A 1 446 ? 5.038 -23.668 -10.569 1.00 95.88 446 ALA A CA 1
ATOM 3416 C C . ALA A 1 446 ? 4.881 -25.131 -10.135 1.00 95.88 446 ALA A C 1
ATOM 3418 O O . ALA A 1 446 ? 3.775 -25.576 -9.833 1.00 95.88 446 ALA A O 1
ATOM 3419 N N . ASP A 1 447 ? 5.999 -25.853 -10.141 1.00 91.44 447 ASP A N 1
ATOM 3420 C CA . ASP A 1 447 ? 6.244 -27.105 -9.420 1.00 91.44 447 ASP A CA 1
ATOM 3421 C C . ASP A 1 447 ? 7.457 -26.905 -8.483 1.00 91.44 447 ASP A C 1
ATOM 3423 O O . ASP A 1 447 ? 8.304 -26.045 -8.739 1.00 91.44 447 ASP A O 1
ATOM 3427 N N . TRP A 1 448 ? 7.562 -27.686 -7.405 1.00 88.75 448 TRP A N 1
ATOM 3428 C CA . TRP A 1 448 ? 8.733 -27.704 -6.517 1.00 88.75 448 TRP A CA 1
ATOM 3429 C C . TRP A 1 448 ? 9.401 -29.078 -6.559 1.00 88.75 448 TRP A C 1
ATOM 3431 O O . TRP A 1 448 ? 8.706 -30.097 -6.601 1.00 88.75 448 TRP A O 1
ATOM 3441 N N . ARG A 1 449 ? 10.739 -29.111 -6.565 1.00 84.31 449 ARG A N 1
ATOM 3442 C CA . ARG A 1 449 ? 11.527 -30.351 -6.522 1.00 84.31 449 ARG A CA 1
ATOM 3443 C C . ARG A 1 449 ? 12.815 -30.172 -5.732 1.00 84.31 449 ARG A C 1
ATOM 3445 O O . ARG A 1 449 ? 13.482 -29.151 -5.873 1.00 84.31 449 ARG A O 1
ATOM 3452 N N . ASP A 1 450 ? 13.212 -31.214 -5.014 1.00 80.75 450 ASP A N 1
ATOM 3453 C CA . ASP A 1 450 ? 14.602 -31.390 -4.603 1.00 80.75 450 ASP A CA 1
ATOM 3454 C C . ASP A 1 450 ? 15.394 -32.001 -5.759 1.00 80.75 450 ASP A C 1
ATOM 3456 O O . ASP A 1 450 ? 15.058 -33.072 -6.266 1.00 80.75 450 ASP A O 1
ATOM 3460 N N . VAL A 1 451 ? 16.436 -31.297 -6.196 1.00 82.19 451 VAL A N 1
ATOM 3461 C CA . VAL A 1 451 ? 17.268 -31.690 -7.337 1.00 82.19 451 VAL A CA 1
ATOM 3462 C C . VAL A 1 451 ? 18.698 -31.922 -6.855 1.00 82.19 451 VAL A C 1
ATOM 3464 O O . VAL A 1 451 ? 19.271 -31.024 -6.227 1.00 82.19 451 VAL A O 1
ATOM 3467 N N . PRO A 1 452 ? 19.315 -33.085 -7.136 1.00 83.94 452 PRO A N 1
ATOM 3468 C CA . PRO A 1 452 ? 20.724 -33.312 -6.840 1.00 83.94 452 PRO A CA 1
ATOM 3469 C C . PRO A 1 452 ? 21.607 -32.211 -7.430 1.00 83.94 452 PRO A C 1
ATOM 3471 O O . PRO A 1 452 ? 21.472 -31.845 -8.597 1.00 83.94 452 PRO A O 1
ATOM 3474 N N . ILE A 1 453 ? 22.555 -31.697 -6.644 1.00 83.12 453 ILE A N 1
ATOM 3475 C CA . ILE A 1 453 ? 23.440 -30.608 -7.083 1.00 83.12 453 ILE A CA 1
ATOM 3476 C C . ILE A 1 453 ? 24.247 -30.992 -8.337 1.00 83.12 453 ILE A C 1
ATOM 3478 O O . ILE A 1 453 ? 24.542 -30.137 -9.168 1.00 83.12 453 ILE A O 1
ATOM 3482 N N . ALA A 1 454 ? 24.513 -32.288 -8.525 1.00 87.00 454 ALA A N 1
ATOM 3483 C CA . ALA A 1 454 ? 25.143 -32.832 -9.723 1.00 87.00 454 ALA A CA 1
ATOM 3484 C C . ALA A 1 454 ? 24.281 -32.666 -10.988 1.00 87.00 454 ALA A C 1
ATOM 3486 O O . ALA A 1 454 ? 24.817 -32.339 -12.044 1.00 87.00 454 ALA A O 1
ATOM 3487 N N . GLU A 1 455 ? 22.954 -32.808 -10.895 1.00 88.06 455 GLU A N 1
ATOM 3488 C CA . GLU A 1 455 ? 22.035 -32.574 -12.026 1.00 88.06 455 GLU A CA 1
ATOM 3489 C C . GLU A 1 455 ? 21.946 -31.089 -12.406 1.00 88.06 455 GLU A C 1
ATOM 3491 O O . GLU A 1 455 ? 21.686 -30.740 -13.565 1.00 88.06 455 GLU A O 1
ATOM 3496 N N . LEU A 1 456 ? 22.223 -30.212 -11.438 1.00 81.94 456 LEU A N 1
ATOM 3497 C CA . LEU A 1 456 ? 22.363 -28.771 -11.634 1.00 81.94 456 LEU A CA 1
ATOM 3498 C C . LEU A 1 456 ? 23.739 -28.379 -12.202 1.00 81.94 456 LEU A C 1
ATOM 3500 O O . LEU A 1 456 ? 23.959 -27.208 -12.471 1.00 81.94 456 LEU A O 1
ATOM 3504 N N . GLY A 1 457 ? 24.667 -29.321 -12.401 1.00 85.50 457 GLY A N 1
ATOM 3505 C CA . GLY A 1 457 ? 26.017 -29.020 -12.892 1.00 85.50 457 GLY A CA 1
ATOM 3506 C C . GLY A 1 457 ? 26.999 -28.572 -11.804 1.00 85.50 457 GLY A C 1
ATOM 3507 O O . GLY A 1 457 ? 27.995 -27.928 -12.115 1.00 85.50 457 GLY A O 1
ATOM 3508 N N . ASN A 1 458 ? 26.737 -28.926 -10.542 1.00 83.31 458 ASN A N 1
ATOM 3509 C CA . ASN A 1 458 ? 27.566 -28.615 -9.373 1.00 83.31 458 ASN A CA 1
ATOM 3510 C C . ASN A 1 458 ? 27.887 -27.116 -9.185 1.00 83.31 458 ASN A C 1
ATOM 3512 O O . ASN A 1 458 ? 29.058 -26.770 -9.004 1.00 83.31 458 ASN A O 1
ATOM 3516 N N . PRO A 1 459 ? 26.891 -26.206 -9.204 1.00 81.81 459 PRO A N 1
ATOM 3517 C CA . PRO A 1 459 ? 27.155 -24.802 -8.907 1.00 81.81 459 PRO A CA 1
ATOM 3518 C C . PRO A 1 459 ? 27.705 -24.639 -7.478 1.00 81.81 459 PRO A C 1
ATOM 3520 O O . PRO A 1 459 ? 27.199 -25.303 -6.564 1.00 81.81 459 PRO A O 1
ATOM 3523 N N . PRO A 1 460 ? 28.681 -23.738 -7.246 1.00 76.75 460 PRO A N 1
ATOM 3524 C CA . PRO A 1 460 ? 29.112 -23.387 -5.896 1.00 76.75 460 PRO A CA 1
ATOM 3525 C C . PRO A 1 460 ? 27.922 -22.940 -5.038 1.00 76.75 460 PRO A C 1
ATOM 3527 O O . PRO A 1 460 ? 27.040 -22.212 -5.498 1.00 76.75 460 PRO A O 1
ATOM 3530 N N . LEU A 1 461 ? 27.864 -23.398 -3.785 1.00 71.25 461 LEU A N 1
ATOM 3531 C CA . LEU A 1 461 ? 26.710 -23.142 -2.912 1.00 71.25 461 LEU A CA 1
ATOM 3532 C C . LEU A 1 461 ? 26.597 -21.677 -2.465 1.00 71.25 461 LEU A C 1
ATOM 3534 O O . LEU A 1 461 ? 25.491 -21.233 -2.129 1.00 71.25 461 LEU A O 1
ATOM 3538 N N . ASP A 1 462 ? 27.719 -20.964 -2.475 1.00 73.25 462 ASP A N 1
ATOM 3539 C CA . ASP A 1 462 ? 27.901 -19.552 -2.141 1.00 73.25 462 ASP A CA 1
ATOM 3540 C C . ASP A 1 462 ? 27.751 -18.608 -3.350 1.00 73.25 462 ASP A C 1
ATOM 3542 O O . ASP A 1 462 ? 27.548 -17.408 -3.162 1.00 73.25 462 ASP A O 1
ATOM 3546 N N . ASP A 1 463 ? 27.760 -19.126 -4.583 1.00 77.25 463 ASP A N 1
ATOM 3547 C CA . ASP A 1 463 ? 27.549 -18.325 -5.794 1.00 77.25 463 ASP A CA 1
ATOM 3548 C C . ASP A 1 463 ? 26.056 -18.220 -6.142 1.00 77.25 463 ASP A C 1
ATOM 3550 O O . ASP A 1 463 ? 25.435 -19.127 -6.706 1.00 77.25 463 ASP A O 1
ATOM 3554 N N . ILE A 1 464 ? 25.470 -17.063 -5.829 1.00 83.88 464 ILE A N 1
ATOM 3555 C CA . ILE A 1 464 ? 24.066 -16.750 -6.121 1.00 83.88 464 ILE A CA 1
ATOM 3556 C C . ILE A 1 464 ? 23.775 -16.884 -7.622 1.00 83.88 464 ILE A C 1
ATOM 3558 O O . ILE A 1 464 ? 22.829 -17.574 -8.006 1.00 83.88 464 ILE A O 1
ATOM 3562 N N . GLY A 1 465 ? 24.586 -16.261 -8.480 1.00 77.38 465 GLY A N 1
ATOM 3563 C CA . GLY A 1 465 ? 24.335 -16.210 -9.919 1.00 77.38 465 GLY A CA 1
ATOM 3564 C C . GLY A 1 465 ? 24.448 -17.585 -10.575 1.00 77.38 465 GLY A C 1
ATOM 3565 O O . GLY A 1 465 ? 23.588 -17.957 -11.376 1.00 77.38 465 GLY A O 1
ATOM 3566 N N . ALA A 1 466 ? 25.463 -18.372 -10.205 1.00 70.38 466 ALA A N 1
ATOM 3567 C CA . ALA A 1 466 ? 25.639 -19.729 -10.722 1.00 70.38 466 ALA A CA 1
ATOM 3568 C C . ALA A 1 466 ? 24.464 -20.636 -10.351 1.00 70.38 466 ALA A C 1
ATOM 3570 O O . ALA A 1 466 ? 24.003 -21.414 -11.189 1.00 70.38 466 ALA A O 1
ATOM 3571 N N . ARG A 1 467 ? 23.929 -20.509 -9.131 1.00 85.00 467 ARG A N 1
ATOM 3572 C CA . ARG A 1 467 ? 22.765 -21.292 -8.695 1.00 85.00 467 ARG A CA 1
ATOM 3573 C C . ARG A 1 467 ? 21.488 -20.918 -9.446 1.00 85.00 467 ARG A C 1
ATOM 3575 O O . ARG A 1 467 ? 20.721 -21.820 -9.775 1.00 85.00 467 ARG A O 1
ATOM 3582 N N . PHE A 1 468 ? 21.265 -19.637 -9.755 1.00 91.50 468 PHE A N 1
ATOM 3583 C CA . PHE A 1 468 ? 20.129 -19.219 -10.590 1.00 91.50 468 PHE A CA 1
ATOM 3584 C C . PHE A 1 468 ? 20.239 -19.729 -12.024 1.00 91.50 468 PHE A C 1
ATOM 3586 O O . PHE A 1 468 ? 19.284 -20.333 -12.509 1.00 91.50 468 PHE A O 1
ATOM 3593 N N . ARG A 1 469 ? 21.401 -19.557 -12.668 1.00 83.12 469 ARG A N 1
ATOM 3594 C CA . ARG A 1 469 ? 21.636 -20.076 -14.024 1.00 83.12 469 ARG A CA 1
ATOM 3595 C C . ARG A 1 469 ? 21.415 -21.584 -14.090 1.00 83.12 469 ARG A C 1
ATOM 3597 O O . ARG A 1 469 ? 20.634 -22.068 -14.897 1.00 83.12 469 ARG A O 1
ATOM 3604 N N . SER A 1 470 ? 22.004 -22.316 -13.147 1.00 78.50 470 SER A N 1
ATOM 3605 C CA . SER A 1 470 ? 21.884 -23.776 -13.068 1.00 78.50 470 SER A CA 1
ATOM 3606 C C . SER A 1 470 ? 20.440 -24.247 -12.863 1.00 78.50 470 SER A C 1
ATOM 3608 O O . SER A 1 470 ? 19.996 -25.197 -13.508 1.00 78.50 470 SER A O 1
ATOM 3610 N N . ALA A 1 471 ? 19.684 -23.574 -11.988 1.00 88.44 471 ALA A N 1
ATOM 3611 C CA . ALA A 1 471 ? 18.267 -23.867 -11.774 1.00 88.44 471 ALA A CA 1
ATOM 3612 C C . ALA A 1 471 ? 17.427 -23.571 -13.025 1.00 88.44 471 ALA A C 1
ATOM 3614 O O . ALA A 1 471 ? 16.556 -24.365 -13.386 1.00 88.44 471 ALA A O 1
ATOM 3615 N N . ASN A 1 472 ? 17.710 -22.458 -13.704 1.00 90.81 472 ASN A N 1
ATOM 3616 C CA . ASN A 1 472 ? 17.048 -22.083 -14.944 1.00 90.81 472 ASN A CA 1
ATOM 3617 C C . ASN A 1 472 ? 17.332 -23.092 -16.067 1.00 90.81 472 ASN A C 1
ATOM 3619 O O . ASN A 1 472 ? 16.394 -23.598 -16.680 1.00 90.81 472 ASN A O 1
ATOM 3623 N N . ASP A 1 473 ? 18.597 -23.447 -16.286 1.00 79.19 473 ASP A N 1
ATOM 3624 C CA . ASP A 1 473 ? 19.013 -24.418 -17.302 1.00 79.19 473 ASP A CA 1
ATOM 3625 C C . ASP A 1 473 ? 18.424 -25.806 -17.034 1.00 79.19 473 ASP A C 1
ATOM 3627 O O . ASP A 1 473 ? 17.976 -26.497 -17.952 1.00 79.19 473 ASP A O 1
ATOM 3631 N N . TYR A 1 474 ? 18.374 -26.227 -15.768 1.00 88.88 474 TYR A N 1
ATOM 3632 C CA . TYR A 1 474 ? 17.670 -27.445 -15.378 1.00 88.88 474 TYR A CA 1
ATOM 3633 C C . TYR A 1 474 ? 16.177 -27.365 -15.719 1.00 88.88 474 TYR A C 1
ATOM 3635 O O . TYR A 1 474 ? 15.644 -28.284 -16.342 1.00 88.88 474 TYR A O 1
ATOM 3643 N N . ALA A 1 475 ? 15.504 -26.272 -15.360 1.00 89.56 475 ALA A N 1
ATOM 3644 C CA . ALA A 1 475 ? 14.076 -26.104 -15.603 1.00 89.56 475 ALA A CA 1
ATOM 3645 C C . ALA A 1 475 ? 13.739 -26.121 -17.103 1.00 89.56 475 ALA A C 1
ATOM 3647 O O . ALA A 1 475 ? 12.856 -26.871 -17.527 1.00 89.56 475 ALA A O 1
ATOM 3648 N N . VAL A 1 476 ? 14.482 -25.365 -17.916 1.00 82.75 476 VAL A N 1
ATOM 3649 C CA . VAL A 1 476 ? 14.289 -25.303 -19.372 1.00 82.75 476 VAL A CA 1
ATOM 3650 C C . VAL A 1 476 ? 14.515 -26.675 -20.013 1.00 82.75 476 VAL A C 1
ATOM 3652 O O . VAL A 1 476 ? 13.669 -27.127 -20.789 1.00 82.75 476 VAL A O 1
ATOM 3655 N N . ARG A 1 477 ? 15.589 -27.392 -19.638 1.00 89.94 477 ARG A N 1
ATOM 3656 C CA . ARG A 1 477 ? 15.846 -28.769 -20.115 1.00 89.94 477 ARG A CA 1
ATOM 3657 C C . ARG A 1 477 ? 14.728 -29.746 -19.748 1.00 89.94 477 ARG A C 1
ATOM 3659 O O . ARG A 1 477 ? 14.488 -30.694 -20.487 1.00 89.94 477 ARG A O 1
ATOM 3666 N N . ASN A 1 478 ? 14.020 -29.493 -18.648 1.00 87.88 478 ASN A N 1
ATOM 3667 C CA . ASN A 1 478 ? 12.892 -30.298 -18.178 1.00 87.88 478 ASN A CA 1
ATOM 3668 C C . ASN A 1 478 ? 11.519 -29.758 -18.626 1.00 87.88 478 ASN A C 1
ATOM 3670 O O . ASN A 1 478 ? 10.490 -30.155 -18.082 1.00 87.88 478 ASN A O 1
ATOM 3674 N N . GLY A 1 479 ? 11.476 -28.871 -19.626 1.00 86.38 479 GLY A N 1
ATOM 3675 C CA . GLY A 1 479 ? 10.233 -28.442 -20.273 1.00 86.38 479 GLY A CA 1
ATOM 3676 C C . GLY A 1 479 ? 9.473 -27.314 -19.569 1.00 86.38 479 GLY A C 1
ATOM 3677 O O . GLY A 1 479 ? 8.353 -27.003 -19.983 1.00 86.38 479 GLY A O 1
ATOM 3678 N N . TYR A 1 480 ? 10.071 -26.671 -18.569 1.00 94.44 480 TYR A N 1
ATOM 3679 C CA . TYR A 1 480 ? 9.520 -25.506 -17.873 1.00 94.44 480 TYR A CA 1
ATOM 3680 C C . TYR A 1 480 ? 9.897 -24.192 -18.580 1.00 94.44 480 TYR A C 1
ATOM 3682 O O . TYR A 1 480 ? 10.716 -24.182 -19.499 1.00 94.44 480 TYR A O 1
ATOM 3690 N N . LEU A 1 481 ? 9.270 -23.079 -18.185 1.00 92.31 481 LEU A N 1
ATOM 3691 C CA . LEU A 1 481 ? 9.635 -21.735 -18.660 1.00 92.31 481 LEU A CA 1
ATOM 3692 C C . LEU A 1 481 ? 11.032 -21.328 -18.170 1.00 92.31 481 LEU A C 1
ATOM 3694 O O . LEU A 1 481 ? 11.780 -20.665 -18.877 1.00 92.31 481 LEU A O 1
ATOM 3698 N N . GLY A 1 482 ? 11.344 -21.734 -16.945 1.00 93.56 482 GLY A N 1
ATOM 3699 C CA . GLY A 1 482 ? 12.592 -21.500 -16.238 1.00 93.56 482 GLY A CA 1
ATOM 3700 C C . GLY A 1 482 ? 12.389 -21.797 -14.755 1.00 93.56 482 GLY A C 1
ATOM 3701 O O . GLY A 1 482 ? 11.359 -22.356 -14.369 1.00 93.56 482 GLY A O 1
ATOM 3702 N N . GLY A 1 483 ? 13.359 -21.469 -13.912 1.00 93.00 483 GLY A N 1
ATOM 3703 C CA . GLY A 1 483 ? 13.302 -21.832 -12.499 1.00 93.00 483 GLY A CA 1
ATOM 3704 C C . GLY A 1 483 ? 14.338 -21.110 -11.657 1.00 93.00 483 GLY A C 1
ATOM 3705 O O . GLY A 1 483 ? 15.241 -20.465 -12.187 1.00 93.00 483 GLY A O 1
ATOM 3706 N N . PHE A 1 484 ? 14.190 -21.213 -10.339 1.00 97.44 484 PHE A N 1
ATOM 3707 C CA . PHE A 1 484 ? 15.099 -20.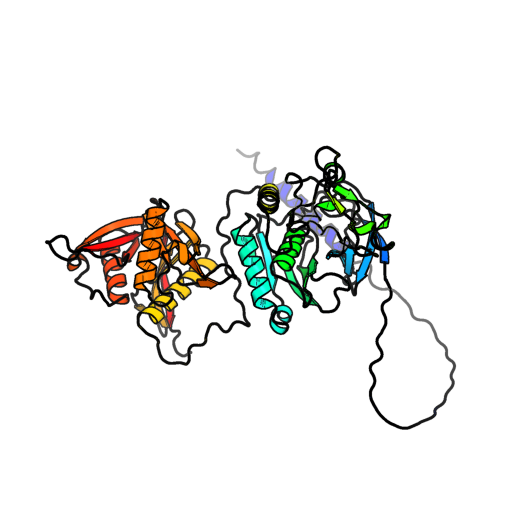591 -9.381 1.00 97.44 484 PHE A CA 1
ATOM 3708 C C . PHE A 1 484 ? 15.321 -21.471 -8.143 1.00 97.44 484 PHE A C 1
ATOM 3710 O O . PHE A 1 484 ? 14.442 -22.255 -7.769 1.00 97.44 484 PHE A O 1
ATOM 3717 N N . PRO A 1 485 ? 16.486 -21.356 -7.481 1.00 93.75 485 PRO A N 1
ATOM 3718 C CA . PRO A 1 485 ? 16.759 -22.078 -6.247 1.00 93.75 485 PRO A CA 1
ATOM 3719 C C . PRO A 1 485 ? 16.048 -21.427 -5.051 1.00 93.75 485 PRO A C 1
ATOM 3721 O O . PRO A 1 485 ? 16.069 -20.209 -4.887 1.00 93.75 485 PRO A O 1
ATOM 3724 N N . THR A 1 486 ? 15.508 -22.237 -4.141 1.00 86.75 486 THR A N 1
ATOM 3725 C CA . THR A 1 486 ? 14.943 -21.762 -2.860 1.00 86.75 486 THR A CA 1
ATOM 3726 C C . THR A 1 486 ? 16.018 -21.411 -1.829 1.00 86.75 486 THR A C 1
ATOM 3728 O O . THR A 1 486 ? 15.716 -20.916 -0.748 1.00 86.75 486 THR A O 1
ATOM 3731 N N . PHE A 1 487 ? 17.283 -21.709 -2.136 1.00 86.81 487 PHE A N 1
ATOM 3732 C CA . PHE A 1 487 ? 18.427 -21.654 -1.223 1.00 86.81 487 PHE A CA 1
ATOM 3733 C C . PHE A 1 487 ? 18.364 -22.619 -0.033 1.00 86.81 487 PHE A C 1
ATOM 3735 O O . PHE A 1 487 ? 19.283 -22.600 0.789 1.00 86.81 487 PHE A O 1
ATOM 3742 N N . HIS A 1 488 ? 17.372 -23.511 0.012 1.00 77.06 488 HIS A N 1
ATOM 3743 C CA . HIS A 1 488 ? 17.420 -24.711 0.839 1.00 77.06 488 HIS A CA 1
ATOM 3744 C C . HIS A 1 488 ? 18.258 -25.782 0.145 1.00 77.06 488 HIS A C 1
ATOM 3746 O O . HIS A 1 488 ? 18.135 -26.006 -1.062 1.00 77.06 488 HIS A O 1
ATOM 3752 N N . HIS A 1 489 ? 19.122 -26.429 0.916 1.00 77.06 489 HIS A N 1
ATOM 3753 C CA . HIS A 1 489 ? 19.808 -27.641 0.506 1.00 77.06 489 HIS A CA 1
ATOM 3754 C C . HIS A 1 489 ? 19.896 -28.599 1.690 1.00 77.06 489 HIS A C 1
ATOM 3756 O O . HIS A 1 489 ? 19.926 -28.168 2.844 1.00 77.06 489 HIS A O 1
ATOM 3762 N N . ALA A 1 490 ? 19.945 -29.888 1.398 1.00 62.72 490 ALA A N 1
ATOM 3763 C CA . ALA A 1 490 ? 20.100 -30.941 2.389 1.00 62.72 490 ALA A CA 1
ATOM 3764 C C . ALA A 1 490 ? 21.016 -32.033 1.834 1.00 62.72 490 ALA A C 1
ATOM 3766 O O . ALA A 1 490 ? 21.150 -32.183 0.622 1.00 62.72 490 ALA A O 1
ATOM 3767 N N . ASN A 1 491 ? 21.653 -32.796 2.718 1.00 72.38 491 ASN A N 1
ATOM 3768 C CA . ASN A 1 491 ? 22.392 -33.995 2.344 1.00 72.38 491 ASN A CA 1
ATOM 3769 C C . ASN A 1 491 ? 21.787 -35.187 3.087 1.00 72.38 491 ASN A C 1
ATOM 3771 O O . ASN A 1 491 ? 21.946 -35.305 4.300 1.00 72.38 491 ASN A O 1
ATOM 3775 N N . TYR A 1 492 ? 21.099 -36.059 2.352 1.00 62.88 492 TYR A N 1
ATOM 3776 C CA . TYR A 1 492 ? 20.431 -37.249 2.894 1.00 62.88 492 TYR A CA 1
ATOM 3777 C C . TYR A 1 492 ? 21.322 -38.507 2.866 1.00 62.88 492 TYR A C 1
ATOM 3779 O O . TYR A 1 492 ? 20.824 -39.622 2.972 1.00 62.88 492 TYR A O 1
ATOM 3787 N N . GLY A 1 493 ? 22.640 -38.345 2.698 1.00 52.34 493 GLY A N 1
ATOM 3788 C CA . GLY A 1 493 ? 23.615 -39.443 2.631 1.00 52.34 493 GLY A CA 1
ATOM 3789 C C . GLY A 1 493 ? 24.013 -39.856 1.209 1.00 52.34 493 GLY A C 1
ATOM 3790 O O . GLY A 1 493 ? 24.997 -40.568 1.043 1.00 52.34 493 GLY A O 1
ATOM 3791 N N . SER A 1 494 ? 23.311 -39.366 0.182 1.00 68.25 494 SER A N 1
ATOM 3792 C CA . SER A 1 494 ? 23.594 -39.611 -1.244 1.00 68.25 494 SER A CA 1
ATOM 3793 C C . SER A 1 494 ? 24.111 -38.373 -1.993 1.00 68.25 494 SER A C 1
ATOM 3795 O O . SER A 1 494 ? 24.104 -38.344 -3.222 1.00 68.25 494 SER A O 1
ATOM 3797 N N . GLY A 1 495 ? 24.543 -37.340 -1.263 1.00 70.06 495 GLY A N 1
ATOM 3798 C CA . GLY A 1 495 ? 24.978 -36.060 -1.820 1.00 70.06 495 GLY A CA 1
ATOM 3799 C C . GLY A 1 495 ? 23.984 -34.928 -1.561 1.00 70.06 495 GLY A C 1
ATOM 3800 O O . GLY A 1 495 ? 22.906 -35.125 -1.001 1.00 70.06 495 GLY A O 1
ATOM 3801 N N . ILE A 1 496 ? 24.385 -33.713 -1.933 1.00 72.56 496 ILE A N 1
ATOM 3802 C CA . ILE A 1 496 ? 23.596 -32.503 -1.693 1.00 72.56 496 ILE A CA 1
ATOM 3803 C C . ILE A 1 496 ? 22.455 -32.427 -2.709 1.00 72.56 496 ILE A C 1
ATOM 3805 O O . ILE A 1 496 ? 22.690 -32.500 -3.916 1.00 72.56 496 ILE A O 1
ATOM 3809 N N . VAL A 1 497 ? 21.236 -32.224 -2.221 1.00 70.25 497 VAL A N 1
ATOM 3810 C CA . VAL A 1 497 ? 20.074 -31.830 -3.020 1.00 70.25 497 VAL A CA 1
ATOM 3811 C C . VAL A 1 497 ? 19.724 -30.375 -2.732 1.00 70.25 497 VAL A C 1
ATOM 3813 O O . VAL A 1 497 ? 19.895 -29.897 -1.610 1.00 70.25 497 VAL A O 1
ATOM 3816 N N . CYS A 1 498 ? 19.258 -29.664 -3.751 1.00 75.50 498 CYS A N 1
ATOM 3817 C CA . CYS A 1 498 ? 18.845 -28.269 -3.683 1.00 75.50 498 CYS A CA 1
ATOM 3818 C C . CYS A 1 498 ? 17.355 -28.165 -4.002 1.00 75.50 498 CYS A C 1
ATOM 3820 O O . CYS A 1 498 ? 16.912 -28.704 -5.015 1.00 75.50 498 CYS A O 1
ATOM 3822 N N . GLY A 1 499 ? 16.608 -27.405 -3.203 1.00 81.75 499 GLY A N 1
ATOM 3823 C CA . GLY A 1 499 ? 15.213 -27.104 -3.507 1.00 81.75 499 GLY A CA 1
ATOM 3824 C C . GLY A 1 499 ? 15.114 -26.128 -4.681 1.00 81.75 499 GLY A C 1
ATOM 3825 O O . GLY A 1 499 ? 15.691 -25.038 -4.633 1.00 81.75 499 GLY A O 1
ATOM 3826 N N . ILE A 1 500 ? 14.378 -26.502 -5.725 1.00 91.31 500 ILE A N 1
ATOM 3827 C CA . ILE A 1 500 ? 14.182 -25.725 -6.953 1.00 91.31 500 ILE A CA 1
ATOM 3828 C C . ILE A 1 500 ? 12.689 -25.482 -7.184 1.00 91.31 500 ILE A C 1
ATOM 3830 O O . ILE A 1 500 ? 11.877 -26.407 -7.120 1.00 91.31 500 ILE A O 1
ATOM 3834 N N . ILE A 1 501 ? 12.342 -24.237 -7.506 1.00 97.00 501 ILE A N 1
ATOM 3835 C CA . ILE A 1 501 ? 11.029 -23.860 -8.033 1.00 97.00 501 ILE A CA 1
ATOM 3836 C C . ILE A 1 501 ? 11.102 -23.838 -9.561 1.00 97.00 501 ILE A C 1
ATOM 3838 O O . ILE A 1 501 ? 11.977 -23.194 -10.141 1.00 97.00 501 ILE A O 1
ATOM 3842 N N . LEU A 1 502 ? 10.172 -24.536 -10.209 1.00 95.00 502 LEU A N 1
ATOM 3843 C CA . LEU A 1 502 ? 10.090 -24.719 -11.656 1.00 95.00 502 LEU A CA 1
ATOM 3844 C C . LEU A 1 502 ? 8.838 -24.018 -12.189 1.00 95.00 502 LEU A C 1
ATOM 3846 O O . LEU A 1 502 ? 7.721 -24.440 -11.903 1.00 95.00 502 LEU A O 1
ATOM 3850 N N . ILE A 1 503 ? 8.998 -22.948 -12.966 1.00 98.12 503 ILE A N 1
ATOM 3851 C CA . ILE A 1 503 ? 7.882 -22.136 -13.467 1.00 98.12 503 ILE A CA 1
ATOM 3852 C C . ILE A 1 503 ? 7.247 -22.792 -14.692 1.00 98.12 503 ILE A C 1
ATOM 3854 O O . ILE A 1 503 ? 7.912 -23.066 -15.692 1.00 98.12 503 ILE A O 1
ATOM 3858 N N . LYS A 1 504 ? 5.934 -23.017 -14.654 1.00 97.44 504 LYS A N 1
ATOM 3859 C CA . LYS A 1 504 ? 5.186 -23.619 -15.766 1.00 97.44 504 LYS A CA 1
ATOM 3860 C C . LYS A 1 504 ? 5.175 -22.682 -16.977 1.00 97.44 504 LYS A C 1
ATOM 3862 O O . LYS A 1 504 ? 5.045 -21.472 -16.836 1.00 97.44 504 LYS A O 1
ATOM 3867 N N . LYS A 1 505 ? 5.236 -23.233 -18.195 1.00 94.62 505 LYS A N 1
ATOM 3868 C CA . LYS A 1 505 ? 5.200 -22.445 -19.451 1.00 94.62 505 LYS A CA 1
ATOM 3869 C C . LYS A 1 505 ? 3.973 -21.543 -19.586 1.00 94.62 505 LYS A C 1
ATOM 3871 O O . LYS A 1 505 ? 4.044 -20.493 -20.208 1.00 94.62 505 LYS A O 1
ATOM 3876 N N . THR A 1 506 ? 2.851 -21.939 -18.998 1.00 94.75 506 THR A N 1
ATOM 3877 C CA . THR A 1 506 ? 1.603 -21.166 -19.012 1.00 94.75 506 THR A CA 1
ATOM 3878 C C . THR A 1 506 ? 1.601 -20.006 -18.015 1.00 94.75 506 THR A C 1
ATOM 3880 O O . THR A 1 506 ? 0.834 -19.055 -18.197 1.00 94.75 506 THR A O 1
ATOM 3883 N N . ALA A 1 507 ? 2.461 -20.064 -16.995 1.00 94.31 507 ALA A N 1
ATOM 3884 C CA . ALA A 1 507 ? 2.451 -19.180 -15.835 1.00 94.31 507 ALA A CA 1
ATOM 3885 C C . ALA A 1 507 ? 3.069 -17.802 -16.086 1.00 94.31 507 ALA A C 1
ATOM 3887 O O . ALA A 1 507 ? 2.917 -16.900 -15.266 1.00 94.31 507 ALA A O 1
ATOM 3888 N N . GLY A 1 508 ? 3.772 -17.630 -17.199 1.00 93.31 508 GLY A N 1
ATOM 3889 C CA . GLY A 1 508 ? 4.619 -16.472 -17.403 1.00 93.31 508 GLY A CA 1
ATOM 3890 C C . GLY A 1 508 ? 5.173 -16.390 -18.808 1.00 93.31 508 GLY A C 1
ATOM 3891 O O . GLY A 1 508 ? 4.725 -17.097 -19.710 1.00 93.31 508 GLY A O 1
ATOM 3892 N N . GLU A 1 509 ? 6.173 -15.539 -18.960 1.00 92.94 509 GLU A N 1
ATOM 3893 C CA . GLU A 1 509 ? 6.970 -15.435 -20.174 1.00 92.94 509 GLU A CA 1
ATOM 3894 C C . GLU A 1 509 ? 8.413 -15.052 -19.859 1.00 92.94 509 GLU A C 1
ATOM 3896 O O . GLU A 1 509 ? 8.729 -14.545 -18.781 1.00 92.94 509 GLU A O 1
ATOM 3901 N N . TRP A 1 510 ? 9.294 -15.335 -20.810 1.00 85.94 510 TRP A N 1
ATOM 3902 C CA . TRP A 1 510 ? 10.708 -15.005 -20.736 1.00 85.94 510 TRP A CA 1
ATOM 3903 C C . TRP A 1 510 ? 11.015 -13.841 -21.671 1.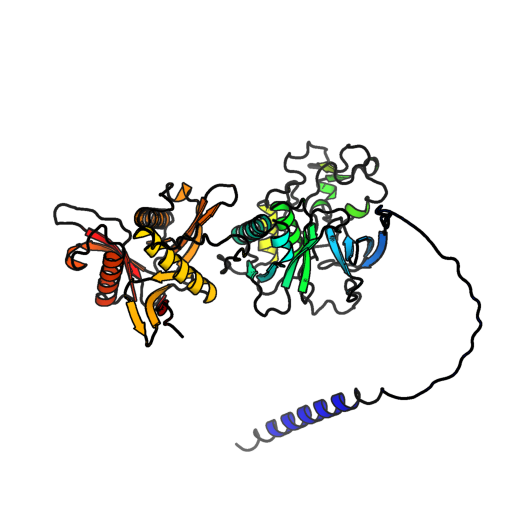00 85.94 510 TRP A C 1
ATOM 3905 O O . TRP A 1 510 ? 10.495 -13.795 -22.789 1.00 85.94 510 TRP A O 1
ATOM 3915 N N . ARG A 1 511 ? 11.873 -12.922 -21.222 1.00 83.25 511 ARG A N 1
ATOM 3916 C CA . ARG A 1 511 ? 12.360 -11.808 -22.037 1.00 83.25 511 ARG A CA 1
ATOM 3917 C C . ARG A 1 511 ? 13.805 -11.454 -21.723 1.00 83.25 511 ARG A C 1
ATOM 3919 O O . ARG A 1 511 ? 14.248 -11.559 -20.578 1.00 83.25 511 ARG A O 1
ATOM 3926 N N . ASP A 1 512 ? 14.478 -10.913 -22.728 1.00 67.38 512 ASP A N 1
ATOM 3927 C CA . ASP A 1 512 ? 15.742 -10.205 -22.571 1.00 67.38 512 ASP A CA 1
ATOM 3928 C C . ASP A 1 512 ? 15.484 -8.758 -22.144 1.00 67.38 512 ASP A C 1
ATOM 3930 O O . ASP A 1 512 ? 14.845 -7.981 -22.854 1.00 67.38 512 ASP A O 1
ATOM 3934 N N . VAL A 1 513 ? 15.983 -8.387 -20.966 1.00 69.81 513 VAL A N 1
ATOM 3935 C CA . VAL A 1 513 ? 15.812 -7.046 -20.395 1.00 69.81 513 VAL A CA 1
ATOM 3936 C C . VAL A 1 513 ? 17.163 -6.352 -20.334 1.00 69.81 513 VAL A C 1
ATOM 3938 O O . VAL A 1 513 ? 18.104 -6.904 -19.770 1.00 69.81 513 VAL A O 1
ATOM 3941 N N . VAL A 1 514 ? 17.261 -5.127 -20.854 1.00 66.19 514 VAL A N 1
ATOM 3942 C CA . VAL A 1 514 ? 18.497 -4.329 -20.788 1.00 66.19 514 VAL A CA 1
ATOM 3943 C C . VAL A 1 514 ? 18.918 -4.126 -19.328 1.00 66.19 514 VAL A C 1
ATOM 3945 O O . VAL A 1 514 ? 18.137 -3.658 -18.501 1.00 66.19 514 VAL A O 1
ATOM 3948 N N . ILE A 1 515 ? 20.157 -4.506 -19.012 1.00 62.66 515 ILE A N 1
ATOM 3949 C CA . ILE A 1 515 ? 20.770 -4.351 -17.684 1.00 62.66 515 ILE A CA 1
ATOM 3950 C C . ILE A 1 515 ? 21.925 -3.349 -17.683 1.00 62.66 515 ILE A C 1
ATOM 3952 O O . ILE A 1 515 ? 22.176 -2.729 -16.655 1.00 62.66 515 ILE A O 1
ATOM 3956 N N . ILE A 1 516 ? 22.594 -3.157 -18.823 1.00 61.88 516 ILE A N 1
ATOM 3957 C CA . ILE A 1 516 ? 23.638 -2.143 -19.007 1.00 61.88 516 ILE A CA 1
ATOM 3958 C C . ILE A 1 516 ? 23.404 -1.475 -20.362 1.00 61.88 516 ILE A C 1
ATOM 3960 O O . ILE A 1 516 ? 23.432 -2.157 -21.391 1.00 61.88 516 ILE A O 1
ATOM 3964 N N . GLU A 1 517 ? 23.182 -0.160 -20.361 1.00 49.47 517 GLU A N 1
ATOM 3965 C CA . GLU A 1 517 ? 23.178 0.646 -21.585 1.00 49.47 517 GLU A CA 1
ATOM 3966 C C . GLU A 1 517 ? 24.624 0.894 -22.035 1.00 49.47 517 GLU A C 1
ATOM 3968 O O . GLU A 1 517 ? 25.479 1.275 -21.232 1.00 49.47 517 GLU A O 1
ATOM 3973 N N . GLY A 1 518 ? 24.915 0.647 -23.313 1.00 40.34 518 GLY A N 1
ATOM 3974 C CA . GLY A 1 518 ? 26.210 0.990 -23.895 1.00 40.34 518 GLY A CA 1
ATOM 3975 C C . GLY A 1 518 ? 26.411 2.509 -23.981 1.00 40.34 518 GLY A C 1
ATOM 3976 O O . GLY A 1 518 ? 25.429 3.256 -23.960 1.00 40.34 518 GLY A O 1
ATOM 3977 N N . PRO A 1 519 ? 27.663 2.992 -24.087 1.00 44.16 519 PRO A N 1
ATOM 3978 C CA . PRO A 1 519 ? 27.916 4.409 -24.326 1.00 44.16 519 PRO A CA 1
ATOM 3979 C C . PRO A 1 519 ? 27.201 4.842 -25.611 1.00 44.16 519 PRO A C 1
ATOM 3981 O O . PRO A 1 519 ? 27.325 4.175 -26.640 1.00 44.16 519 PRO A O 1
ATOM 3984 N N . ARG A 1 520 ? 26.412 5.915 -25.503 1.00 43.38 520 ARG A N 1
ATOM 3985 C CA . ARG A 1 520 ? 25.685 6.513 -26.629 1.00 43.38 520 ARG A CA 1
ATOM 3986 C C . ARG A 1 520 ? 26.619 7.200 -27.607 1.00 43.38 520 ARG A C 1
ATOM 3988 O O . ARG A 1 520 ? 27.596 7.823 -27.132 1.00 43.38 520 ARG A O 1
#

Foldseek 3Di:
DPPPPPVVVVVVVVVVVVVVVVVVVVPPDDDDDDDDDDDDDDDDDDDDDDDDDDDDDDDDDDWPWDWDFAQAQQFPDTDIATFTDFPQFTHALLAATQFGVVVGDHHDPDPCPPPDDLADPPLEAAEAEDVQCVVLVNLLLLLLLLVQDLQQALRFYHHDDPDQWHEYEHEDQGSPGDQWHAHAGTPTGYTYIYGYSPAGSLNSNLRVLRNNHDAALLQEPCNVQWKDFDVVQADPSCPSSNHHGRHDQQFDRDQLASSAQAQCVRGPPSHGRIFTDHRRDTDPRDPSRNPSDHGDNRSRSSSHSVSVDDRPPRNQDRDDRPNPPPPPDDPDDDDLLVVQLVQLLVQQRVLSVVQFQGKHFLLDWDDDDLFIWTKMWTFHPVFKHKDWAACVLLVNDDLSGQLSQLLSQQVSLVVVQFQGKHWSSDWDDSPPHIITIMMTGHPLFWHKDWAACVQLVNFDLPRQSSQSNSQQVSLVVVPAQGKHWSSDWDDPPPHITTMMIRTHPVGTHMDTGTPGHGDD

pLDDT: mean 74.4, std 21.82, range [23.06, 98.12]